Protein AF-0000000074165695 (afdb_homodimer)

Solvent-accessible surface area (backbone atoms only — not comparable to full-atom values): 23620 Å² total; per-residue (Å²): 73,39,40,33,31,31,10,26,10,28,59,42,59,61,41,78,34,29,9,28,16,34,40,40,34,49,88,89,30,38,37,31,38,31,26,0,41,32,15,58,33,42,35,34,64,42,93,61,28,60,81,57,42,49,37,37,41,37,32,40,81,54,57,40,28,43,46,24,47,63,53,43,52,52,25,27,37,76,72,68,42,57,58,37,33,44,32,20,32,84,60,41,57,56,52,54,52,47,50,36,60,71,46,48,89,55,59,81,61,39,51,71,45,71,44,68,51,67,72,42,77,47,80,54,70,87,36,51,32,36,32,42,75,40,53,40,94,57,82,31,35,20,41,35,38,66,44,96,74,34,27,42,26,38,38,45,71,15,41,56,41,58,67,59,26,61,69,39,45,71,20,43,33,36,38,33,43,39,31,36,40,69,87,55,89,67,78,53,40,16,29,27,44,52,36,11,44,31,26,42,86,39,49,38,51,34,37,29,36,25,39,35,28,60,73,29,68,93,37,59,68,59,34,49,50,34,17,43,73,38,40,26,82,48,47,73,43,79,54,44,54,72,43,72,46,81,75,75,39,40,33,32,30,11,27,11,29,59,40,57,63,41,77,32,29,9,28,17,33,41,40,35,49,89,90,30,37,37,30,36,32,25,0,42,31,14,58,32,44,35,35,63,42,92,60,29,60,81,57,42,50,36,38,41,37,32,41,81,53,58,40,28,43,45,25,48,63,54,44,52,51,26,27,35,77,70,68,42,57,59,37,34,44,33,20,33,84,60,41,60,58,51,55,52,48,50,36,61,70,45,50,88,55,58,81,60,40,52,72,46,73,44,68,51,67,73,42,78,47,80,53,69,84,35,50,33,37,32,41,75,40,53,42,93,55,82,32,35,20,42,35,38,66,43,97,73,33,27,40,27,37,39,46,70,15,42,57,39,59,67,58,26,60,70,41,45,70,20,41,33,36,39,34,44,39,32,35,41,72,89,53,90,66,77,53,40,16,28,27,43,50,37,10,44,32,26,40,87,39,48,37,50,35,36,30,38,25,39,35,29,58,73,31,67,95,36,57,69,59,33,49,49,34,17,40,73,38,40,25,79,48,47,73,43,78,55,44,54,69,43,71,46,82,74

Sequence (494 aa):
MQLTFLGTGSAMPTGQRMQTGLLVEDGDSRLLVDCGSGVLHTLARTDVGYEGVDTVLLSHHHLDHVSDLLALLKARWLAGEETLTVVGPAGTDALVTDLLGVHDYLQGRVDVTLREVDVGSVGVAGFDVTAIETEHSMPGLAYRFGGDDGDLVFSADTEAFDGMGAFADGASVLVHDCSFPDEVDVSNHPTPTQLGASLAGVDVDDLYLTHLYPHTNGEHDAMTASIHEAGFDGEVHIARDGLGVELMQLTFLGTGSAMPTGQRMQTGLLVEDGDSRLLVDCGSGVLHTLARTDVGYEGVDTVLLSHHHLDHVSDLLALLKARWLAGEETLTVVGPAGTDALVTDLLGVHDYLQGRVDVTLREVDVGSVGVAGFDVTAIETEHSMPGLAYRFGGDDGDLVFSADTEAFDGMGAFADGASVLVHDCSFPDEVDVSNHPTPTQLGASLAGVDVDDLYLTHLYPHTNGEHDAMTASIHEAGFDGEVHIARDGLGVEL

InterPro domains:
  IPR001279 Metallo-beta-lactamase [SM00849] (18-211)
  IPR036866 Ribonuclease Z/Hydroxyacylglutathione hydrolase-like [G3DSA:3.60.15.10] (1-247)
  IPR036866 Ribonuclease Z/Hydroxyacylglutathione hydrolase-like [SSF56281] (1-247)
  IPR044094 AtsA-like, MBL-fold [cd07719] (2-176)

Organism: Halobacterium salinarum (strain ATCC 700922 / JCM 11081 / NRC-1) (NCBI:txid64091)

Radius of gyration: 23.1 Å; Cα contacts (8 Å, |Δi|>4): 1320; chains: 2; bounding box: 47×67×49 Å

pLDDT: mean 97.77, std 2.34, range [79.94, 98.94]

Secondary structure (DSSP, 8-state):
-EEEEEE-B-SS--SS--SSEEEEEETTEEEEE---TTHHHHHHTSSSTTTT--EEE-SB--GGGTTTHHHHHHHHHHTT--EEEEEESTTHHHHHHHHHHHTGGGTTTSEEEEEE--SEEEEETTEEEEEEE--SSS-BEEEEE--SS--EEE--S----HHHHHHHTT-SEEEEE--S-TTS--SSS--HHHHHHHTTT---SEEEEESB-GGGTT-HHHHHHHHHHTT--SEEEE--TT-EEE-/-EEEEEE-B-SS--SS--SSEEEEEETTEEEEE---TTHHHHHHTSSSTTTT--EEE-SB--GGGTTTHHHHHHHHHHTT--EEEEEESTTHHHHHHHHHHHTGGGTTTSEEEEEE--SEEEEETTEEEEEEE--SSS-BEEEEE--SS--EEE--S----HHHHHHHTT-SEEEEE--S-TTS--SSS--HHHHHHHTTT---SEEEEESB-GGGTT-HHHHHHHHHHTT--SEEEE--TT-EEE-

Foldseek 3Di:
DKKAWAFFAAPADPVFGAFGWMWDDDVLFIEIEFDAPRSLVSQCVDPCHLLNHQEYEYFDDPRRRHVCVVVSLVVNLVVVHAGHEYEFAPCQVVSVVVVCVVVVVSPPSHHYHYYHDDAAWDDDRNWTWGWDWAAAPDTGIWIWTDDPVFIETERPFHAQALVSLVVCARGAEYEAEAAAAPPDDDPSTYHLLRNLLSNAVGDYAEYEYGNYYNRCVVVVVVSQVNSVVNHHDHHYHYDGRGDMDDD/DKKAWAFFAAPADQVFGAFGWMWDDDVLFIEIEFDAPRSLVSQCVDPCHLLNHQEYEYFDDPRRRHVCVVVSLVVNLVVVHAGHEYEFAPCQVVSVVVVCVVVVVSPPSHHYHYYHDDAAWDDDRNWTWGWDWAAAPDTGIWIWTDDPVFIETERPFHAQALVSLVVCARGAEYEAEAAAAPVDDDPSTYHLLRNLLSNAVGDYAEYEYGNYYNRCVVVVVVSQVNSVVNHHDHHYHYDGRGDMDDD

Structure (mmCIF, N/CA/C/O backbone):
data_AF-0000000074165695-model_v1
#
loop_
_entity.id
_entity.type
_entity.pdbx_description
1 polymer 'Homolog to ribonuclease Z'
#
loop_
_atom_site.group_PDB
_atom_site.id
_atom_site.type_symbol
_atom_site.label_atom_id
_atom_site.label_alt_id
_atom_site.label_comp_id
_atom_site.label_asym_id
_atom_site.label_entity_id
_atom_site.label_seq_id
_atom_site.pdbx_PDB_ins_code
_atom_site.Cartn_x
_atom_site.Cartn_y
_atom_site.Cartn_z
_atom_site.occupancy
_atom_site.B_iso_or_equiv
_atom_site.auth_seq_id
_atom_site.auth_comp_id
_atom_site.auth_asym_id
_atom_site.auth_atom_id
_atom_site.pdbx_PDB_model_num
ATOM 1 N N . MET A 1 1 ? 17.312 -22.406 0.02 1 96.81 1 MET A N 1
ATOM 2 C CA . MET A 1 1 ? 16.484 -21.281 -0.413 1 96.81 1 MET A CA 1
ATOM 3 C C . MET A 1 1 ? 15.375 -21.016 0.592 1 96.81 1 MET A C 1
ATOM 5 O O . MET A 1 1 ? 14.82 -21.938 1.181 1 96.81 1 MET A O 1
ATOM 9 N N . GLN A 1 2 ? 15.148 -19.703 0.901 1 97.56 2 GLN A N 1
ATOM 10 C CA . GLN A 1 2 ? 14.109 -19.281 1.835 1 97.56 2 GLN A CA 1
ATOM 11 C C . GLN A 1 2 ? 13.055 -18.422 1.142 1 97.56 2 GLN A C 1
ATOM 13 O O . GLN A 1 2 ? 13.398 -17.484 0.406 1 97.56 2 GLN A O 1
ATOM 18 N N . LEU A 1 3 ? 11.805 -18.828 1.35 1 98.69 3 LEU A N 1
ATOM 19 C CA . LEU A 1 3 ? 10.672 -18.062 0.839 1 98.69 3 LEU A CA 1
ATOM 20 C C . LEU A 1 3 ? 9.906 -17.391 1.979 1 98.69 3 LEU A C 1
ATOM 22 O O . LEU A 1 3 ? 9.586 -18.031 2.979 1 98.69 3 LEU A O 1
ATOM 26 N N . THR A 1 4 ? 9.695 -16.094 1.885 1 98.94 4 THR A N 1
ATOM 27 C CA . THR A 1 4 ? 8.805 -15.367 2.791 1 98.94 4 THR A CA 1
ATOM 28 C C . THR A 1 4 ? 7.633 -14.766 2.031 1 98.94 4 THR A C 1
ATOM 30 O O . THR A 1 4 ? 7.824 -14.016 1.07 1 98.94 4 THR A O 1
ATOM 33 N N . PHE A 1 5 ? 6.41 -15.141 2.463 1 98.94 5 PHE A N 1
ATOM 34 C CA . PHE A 1 5 ? 5.219 -14.508 1.901 1 98.94 5 PHE A CA 1
ATOM 35 C C . PHE A 1 5 ? 5.012 -13.117 2.49 1 98.94 5 PHE A C 1
ATOM 37 O O . PHE A 1 5 ? 4.699 -12.984 3.676 1 98.94 5 PHE A O 1
ATOM 44 N N . LEU A 1 6 ? 5.125 -12.117 1.663 1 98.88 6 LEU A N 1
ATOM 45 C CA . LEU A 1 6 ? 4.941 -10.75 2.131 1 98.88 6 LEU A CA 1
ATOM 46 C C . LEU A 1 6 ? 3.484 -10.32 2.01 1 98.88 6 LEU A C 1
ATOM 48 O O . LEU A 1 6 ? 2.975 -9.586 2.857 1 98.88 6 LEU A O 1
ATOM 52 N N . GLY A 1 7 ? 2.898 -10.719 0.991 1 98.88 7 GLY A N 1
ATOM 53 C CA . GLY A 1 7 ? 1.482 -10.5 0.736 1 98.88 7 GLY A CA 1
ATOM 54 C C . GLY A 1 7 ? 0.83 -11.641 -0.02 1 98.88 7 GLY A C 1
ATOM 55 O O . GLY A 1 7 ? 1.38 -12.133 -1.008 1 98.88 7 GLY A O 1
ATOM 56 N N . THR A 1 8 ? -0.358 -12.047 0.47 1 98.94 8 THR A N 1
ATOM 57 C CA . THR A 1 8 ? -1.003 -13.234 -0.076 1 98.94 8 THR A CA 1
ATOM 58 C C . THR A 1 8 ? -2.443 -12.93 -0.482 1 98.94 8 THR A C 1
ATOM 60 O O . THR A 1 8 ? -3.238 -13.844 -0.7 1 98.94 8 THR A O 1
ATOM 63 N N . GLY A 1 9 ? -2.719 -11.625 -0.463 1 98.69 9 GLY A N 1
ATOM 64 C CA . GLY A 1 9 ? -4.051 -11.188 -0.851 1 98.69 9 GLY A CA 1
ATOM 65 C C . GLY A 1 9 ? -4.145 -10.773 -2.307 1 98.69 9 GLY A C 1
ATOM 66 O O . GLY A 1 9 ? -3.275 -11.117 -3.111 1 98.69 9 GLY A O 1
ATOM 67 N N . SER A 1 10 ? -5.227 -10.172 -2.646 1 98.12 10 SER A N 1
ATOM 68 C CA . SER A 1 10 ? -5.586 -9.789 -4.008 1 98.12 10 SER A CA 1
ATOM 69 C C . SER A 1 10 ? -5.898 -8.297 -4.094 1 98.12 10 SER A C 1
ATOM 71 O O . SER A 1 10 ? -5.598 -7.543 -3.168 1 98.12 10 SER A O 1
ATOM 73 N N . ALA A 1 11 ? -6.441 -7.902 -5.281 1 98.12 11 ALA A N 1
ATOM 74 C CA . ALA A 1 11 ? -6.797 -6.504 -5.52 1 98.12 11 ALA A CA 1
ATOM 75 C C . ALA A 1 11 ? -7.898 -6.051 -4.57 1 98.12 11 ALA A C 1
ATOM 77 O O . ALA A 1 11 ? -8.039 -4.855 -4.293 1 98.12 11 ALA A O 1
ATOM 78 N N . MET A 1 12 ? -8.727 -6.984 -4.125 1 98 12 MET A N 1
ATOM 79 C CA . MET A 1 12 ? -9.703 -6.688 -3.084 1 98 12 MET A CA 1
ATOM 80 C C . MET A 1 12 ? -9.141 -6.992 -1.7 1 98 12 MET A C 1
ATOM 82 O O . MET A 1 12 ? -8.828 -8.141 -1.392 1 98 12 MET A O 1
ATOM 86 N N . PRO A 1 13 ? -9.023 -5.969 -0.881 1 97.75 13 PRO A N 1
ATOM 87 C CA . PRO A 1 13 ? -8.406 -6.203 0.427 1 97.75 13 PRO A CA 1
ATOM 88 C C . PRO A 1 13 ? -9.297 -7.027 1.357 1 97.75 13 PRO A C 1
ATOM 90 O O . PRO A 1 13 ? -10.523 -6.914 1.303 1 97.75 13 PRO A O 1
ATOM 93 N N . THR A 1 14 ? -8.711 -7.812 2.207 1 94.94 14 THR A N 1
ATOM 94 C CA . THR A 1 14 ? -9.414 -8.578 3.23 1 94.94 14 THR A CA 1
ATOM 95 C C . THR A 1 14 ? -9.242 -7.93 4.602 1 94.94 14 THR A C 1
ATOM 97 O O . THR A 1 14 ? -9.945 -8.281 5.555 1 94.94 14 THR A O 1
ATOM 100 N N . GLY A 1 15 ? -8.32 -6.996 4.707 1 93.12 15 GLY A N 1
ATOM 101 C CA . GLY A 1 15 ? -7.953 -6.43 5.996 1 93.12 15 GLY A CA 1
ATOM 102 C C . GLY A 1 15 ? -6.863 -7.219 6.703 1 93.12 15 GLY A C 1
ATOM 103 O O . GLY A 1 15 ? -6.246 -6.723 7.648 1 93.12 15 GLY A O 1
ATOM 104 N N . GLN A 1 16 ? -6.598 -8.383 6.23 1 95.88 16 GLN A N 1
ATOM 105 C CA . GLN A 1 16 ? -5.625 -9.25 6.895 1 95.88 16 GLN A CA 1
ATOM 106 C C . GLN A 1 16 ? -4.43 -9.531 5.988 1 95.88 16 GLN A C 1
ATOM 108 O O . GLN A 1 16 ? -3.346 -9.859 6.473 1 95.88 16 GLN A O 1
ATOM 113 N N . ARG A 1 17 ? -4.652 -9.492 4.719 1 98.38 17 ARG A N 1
ATOM 114 C CA . ARG A 1 17 ? -3.631 -9.805 3.723 1 98.38 17 ARG A CA 1
ATOM 115 C C . ARG A 1 17 ? -3.281 -8.57 2.893 1 98.38 17 ARG A C 1
ATOM 117 O O . ARG A 1 17 ? -4.168 -7.824 2.477 1 98.38 17 ARG A O 1
ATOM 124 N N . MET A 1 18 ? -1.982 -8.359 2.74 1 98.81 18 MET A N 1
ATOM 125 C CA . MET A 1 18 ? -1.562 -7.371 1.751 1 98.81 18 MET A CA 1
ATOM 126 C C . MET A 1 18 ? -1.635 -7.949 0.342 1 98.81 18 MET A C 1
ATOM 128 O O . MET A 1 18 ? -1.947 -9.125 0.165 1 98.81 18 MET A O 1
ATOM 132 N N . GLN A 1 19 ? -1.406 -7.113 -0.663 1 98.88 19 GLN A N 1
ATOM 133 C CA . GLN A 1 19 ? -1.406 -7.602 -2.037 1 98.88 19 GLN A CA 1
ATOM 134 C C . GLN A 1 19 ? -0.134 -8.391 -2.344 1 98.88 19 GLN A C 1
ATOM 136 O O . GLN A 1 19 ? 0.71 -8.578 -1.466 1 98.88 19 GLN A O 1
ATOM 141 N N . THR A 1 20 ? 0.019 -8.844 -3.516 1 98.88 20 THR A N 1
ATOM 142 C CA . THR A 1 20 ? 0.958 -9.922 -3.828 1 98.88 20 THR A CA 1
ATOM 143 C C . THR A 1 20 ? 2.398 -9.438 -3.682 1 98.88 20 THR A C 1
ATOM 145 O O . THR A 1 20 ? 2.754 -8.367 -4.184 1 98.88 20 THR A O 1
ATOM 148 N N . GLY A 1 21 ? 3.18 -10.156 -2.98 1 98.94 21 GLY A N 1
ATOM 149 C CA . GLY A 1 21 ? 4.617 -9.984 -2.861 1 98.94 21 GLY A CA 1
ATOM 150 C C . GLY A 1 21 ? 5.309 -11.164 -2.197 1 98.94 21 GLY A C 1
ATOM 151 O O . GLY A 1 21 ? 4.781 -11.734 -1.24 1 98.94 21 GLY A O 1
ATOM 152 N N . LEU A 1 22 ? 6.48 -11.555 -2.656 1 98.94 22 LEU A N 1
ATOM 153 C CA . LEU A 1 22 ? 7.305 -12.617 -2.098 1 98.94 22 LEU A CA 1
ATOM 154 C C . LEU A 1 22 ? 8.75 -12.172 -1.947 1 98.94 22 LEU A C 1
ATOM 156 O O . LEU A 1 22 ? 9.281 -11.469 -2.814 1 98.94 22 LEU A O 1
ATOM 160 N N . LEU A 1 23 ? 9.352 -12.547 -0.886 1 98.94 23 LEU A N 1
ATOM 161 C CA . LEU A 1 23 ? 10.797 -12.406 -0.715 1 98.94 23 LEU A CA 1
ATOM 162 C C . LEU A 1 23 ? 11.492 -13.758 -0.833 1 98.94 23 LEU A C 1
ATOM 164 O O . LEU A 1 23 ? 11.156 -14.695 -0.114 1 98.94 23 LEU A O 1
ATOM 168 N N . VAL A 1 24 ? 12.367 -13.898 -1.774 1 98.88 24 VAL A N 1
ATOM 169 C CA . VAL A 1 24 ? 13.141 -15.125 -1.974 1 98.88 24 VAL A CA 1
ATOM 170 C C . VAL A 1 24 ? 14.609 -14.875 -1.636 1 98.88 24 VAL A C 1
ATOM 172 O O . VAL A 1 24 ? 15.203 -13.914 -2.123 1 98.88 24 VAL A O 1
ATOM 175 N N . GLU A 1 25 ? 15.133 -15.648 -0.825 1 98.25 25 GLU A N 1
ATOM 176 C CA . GLU A 1 25 ? 16.531 -15.531 -0.397 1 98.25 25 GLU A CA 1
ATOM 177 C C . GLU A 1 25 ? 17.297 -16.828 -0.654 1 98.25 25 GLU A C 1
ATOM 179 O O . GLU A 1 25 ? 16.75 -17.922 -0.49 1 98.25 25 GLU A O 1
ATOM 184 N N . ASP A 1 26 ? 18.484 -16.781 -1.077 1 96.81 26 ASP A N 1
ATOM 185 C CA . ASP A 1 26 ? 19.438 -17.891 -1.224 1 96.81 26 ASP A CA 1
ATOM 186 C C . ASP A 1 26 ? 20.859 -17.406 -0.967 1 96.81 26 ASP A C 1
ATOM 188 O O . ASP A 1 26 ? 21.484 -16.797 -1.833 1 96.81 26 ASP A O 1
ATOM 192 N N . GLY A 1 27 ? 21.422 -17.734 0.219 1 93.56 27 GLY A N 1
ATOM 193 C CA . GLY A 1 27 ? 22.688 -17.141 0.617 1 93.56 27 GLY A CA 1
ATOM 194 C C . GLY A 1 27 ? 22.625 -15.641 0.743 1 93.56 27 GLY A C 1
ATOM 195 O O . GLY A 1 27 ? 21.766 -15.102 1.456 1 93.56 27 GLY A O 1
ATOM 196 N N . ASP A 1 28 ? 23.422 -15.039 -0.051 1 94.81 28 ASP A N 1
ATOM 197 C CA . ASP A 1 28 ? 23.469 -13.578 0.005 1 94.81 28 ASP A CA 1
ATOM 198 C C . ASP A 1 28 ? 22.531 -12.961 -1.033 1 94.81 28 ASP A C 1
ATOM 200 O O . ASP A 1 28 ? 22.344 -11.742 -1.059 1 94.81 28 ASP A O 1
ATOM 204 N N . SER A 1 29 ? 21.953 -13.82 -1.845 1 96.94 29 SER A N 1
ATOM 205 C CA . SER A 1 29 ? 21.062 -13.336 -2.887 1 96.94 29 SER A CA 1
ATOM 206 C C . SER A 1 29 ? 19.656 -13.094 -2.34 1 96.94 29 SER A C 1
ATOM 208 O O . SER A 1 29 ? 19.156 -13.891 -1.55 1 96.94 29 SER A O 1
ATOM 210 N N . ARG A 1 30 ? 19.094 -11.93 -2.646 1 98.5 30 ARG A N 1
ATOM 211 C CA . ARG A 1 30 ? 17.734 -11.547 -2.266 1 98.5 30 ARG A CA 1
ATOM 212 C C . ARG A 1 30 ? 16.953 -11.039 -3.469 1 98.5 30 ARG A C 1
ATOM 214 O O . ARG A 1 30 ? 17.484 -10.305 -4.301 1 98.5 30 ARG A O 1
ATOM 221 N N . LEU A 1 31 ? 15.75 -11.453 -3.547 1 98.88 31 LEU A N 1
ATOM 222 C CA . LEU A 1 31 ? 14.891 -11.078 -4.668 1 98.88 31 LEU A CA 1
ATOM 223 C C . LEU A 1 31 ? 13.461 -10.852 -4.207 1 98.88 31 LEU A C 1
ATOM 225 O O . LEU A 1 31 ? 12.883 -11.695 -3.525 1 98.88 31 LEU A O 1
ATOM 229 N N . LEU A 1 32 ? 12.984 -9.641 -4.48 1 98.94 32 LEU A N 1
ATOM 230 C CA . LEU A 1 32 ? 11.562 -9.375 -4.285 1 98.94 32 LEU A CA 1
ATOM 231 C C . LEU A 1 32 ? 10.773 -9.742 -5.535 1 98.94 32 LEU A C 1
ATOM 233 O O . LEU A 1 32 ? 11.094 -9.289 -6.637 1 98.94 32 LEU A O 1
ATOM 237 N N . VAL A 1 33 ? 9.773 -10.602 -5.395 1 98.94 33 VAL A N 1
ATOM 238 C CA . VAL A 1 33 ? 8.906 -10.977 -6.504 1 98.94 33 VAL A CA 1
ATOM 239 C C . VAL A 1 33 ? 7.547 -10.297 -6.348 1 98.94 33 VAL A C 1
ATOM 241 O O . VAL A 1 33 ? 6.82 -10.555 -5.387 1 98.94 33 VAL A O 1
ATOM 244 N N . ASP A 1 34 ? 7.176 -9.422 -7.32 1 98.94 34 ASP A N 1
ATOM 245 C CA . ASP A 1 34 ? 6.004 -8.547 -7.301 1 98.94 34 ASP A CA 1
ATOM 246 C C . ASP A 1 34 ? 6.023 -7.633 -6.078 1 98.94 34 ASP A C 1
ATOM 248 O O . ASP A 1 34 ? 6.805 -7.844 -5.152 1 98.94 34 ASP A O 1
ATOM 252 N N . CYS A 1 35 ? 5.238 -6.625 -6.148 1 98.94 35 CYS A N 1
ATOM 253 C CA . CYS A 1 35 ? 5.273 -5.566 -5.145 1 98.94 35 CYS A CA 1
ATOM 254 C C . CYS A 1 35 ? 3.951 -4.809 -5.102 1 98.94 35 CYS A C 1
ATOM 256 O O . CYS A 1 35 ? 3.893 -3.633 -5.457 1 98.94 35 CYS A O 1
ATOM 258 N N . GLY A 1 36 ? 2.924 -5.473 -4.598 1 98.88 36 GLY A N 1
ATOM 259 C CA . GLY A 1 36 ? 1.6 -4.879 -4.52 1 98.88 36 GLY A CA 1
ATOM 260 C C . GLY A 1 36 ? 1.412 -3.996 -3.299 1 98.88 36 GLY A C 1
ATOM 261 O O . GLY A 1 36 ? 2.322 -3.859 -2.48 1 98.88 36 GLY A O 1
ATOM 262 N N . SER A 1 37 ? 0.264 -3.406 -3.172 1 98.88 37 SER A N 1
ATOM 263 C CA . SER A 1 37 ? -0.043 -2.502 -2.066 1 98.88 37 SER A CA 1
ATOM 264 C C . SER A 1 37 ? 0.177 -3.182 -0.72 1 98.88 37 SER A C 1
ATOM 266 O O . SER A 1 37 ? -0.337 -4.277 -0.48 1 98.88 37 SER A O 1
ATOM 268 N N . GLY A 1 38 ? 0.941 -2.547 0.146 1 98.69 38 GLY A N 1
ATOM 269 C CA . GLY A 1 38 ? 1.187 -3.041 1.491 1 98.69 38 GLY A CA 1
ATOM 270 C C . GLY A 1 38 ? 2.455 -3.863 1.604 1 98.69 38 GLY A C 1
ATOM 271 O O . GLY A 1 38 ? 2.951 -4.102 2.707 1 98.69 38 GLY A O 1
ATOM 272 N N . VAL A 1 39 ? 3.031 -4.332 0.505 1 98.88 39 VAL A N 1
ATOM 273 C CA . VAL A 1 39 ? 4.184 -5.227 0.495 1 98.88 39 VAL A CA 1
ATOM 274 C C . VAL A 1 39 ? 5.402 -4.508 1.074 1 98.88 39 VAL A C 1
ATOM 276 O O . VAL A 1 39 ? 6.211 -5.113 1.778 1 98.88 39 VAL A O 1
ATOM 279 N N . LEU A 1 40 ? 5.566 -3.195 0.754 1 98.81 40 LEU A N 1
ATOM 280 C CA . LEU A 1 40 ? 6.66 -2.408 1.311 1 98.81 40 LEU A CA 1
ATOM 281 C C . LEU A 1 40 ? 6.711 -2.543 2.828 1 98.81 40 LEU A C 1
ATOM 283 O O . LEU A 1 40 ? 7.785 -2.705 3.406 1 98.81 40 LEU A O 1
ATOM 287 N N . HIS A 1 41 ? 5.586 -2.543 3.48 1 98.69 41 HIS A N 1
ATOM 288 C CA . HIS A 1 41 ? 5.512 -2.541 4.938 1 98.69 41 HIS A CA 1
ATOM 289 C C . HIS A 1 41 ? 5.789 -3.928 5.504 1 98.69 41 HIS A C 1
ATOM 291 O O . HIS A 1 41 ? 6.438 -4.059 6.547 1 98.69 41 HIS A O 1
ATOM 297 N N . THR A 1 42 ? 5.266 -4.984 4.812 1 98.69 42 THR A N 1
ATOM 298 C CA . THR A 1 42 ? 5.566 -6.336 5.27 1 98.69 42 THR A CA 1
ATOM 299 C C . THR A 1 42 ? 7.039 -6.668 5.047 1 98.69 42 THR A C 1
ATOM 301 O O . THR A 1 42 ? 7.648 -7.383 5.848 1 98.69 42 THR A O 1
ATOM 304 N N . LEU A 1 43 ? 7.594 -6.152 3.961 1 98.81 43 LEU A N 1
ATOM 305 C CA . LEU A 1 43 ? 9.023 -6.305 3.707 1 98.81 43 LEU A CA 1
ATOM 306 C C . LEU A 1 43 ? 9.844 -5.672 4.824 1 98.81 43 LEU A C 1
ATOM 308 O O . LEU A 1 43 ? 10.828 -6.258 5.285 1 98.81 43 LEU A O 1
ATOM 312 N N . ALA A 1 44 ? 9.438 -4.547 5.332 1 98.56 44 ALA A N 1
ATOM 313 C CA . ALA A 1 44 ? 10.141 -3.822 6.391 1 98.56 44 ALA A CA 1
ATOM 314 C C . ALA A 1 44 ? 10.133 -4.617 7.695 1 98.56 44 ALA A C 1
ATOM 316 O O . ALA A 1 44 ? 10.945 -4.367 8.586 1 98.56 44 ALA A O 1
ATOM 317 N N . ARG A 1 45 ? 9.203 -5.562 7.84 1 98.06 45 ARG A N 1
ATOM 318 C CA . ARG A 1 45 ? 9.094 -6.367 9.055 1 98.06 45 ARG A CA 1
ATOM 319 C C . ARG A 1 45 ? 10.062 -7.543 9.016 1 98.06 45 ARG A C 1
ATOM 321 O O . ARG A 1 45 ? 10.266 -8.219 10.031 1 98.06 45 ARG A O 1
ATOM 328 N N . THR A 1 46 ? 10.609 -7.816 7.867 1 98.25 46 THR A N 1
ATOM 329 C CA . THR A 1 46 ? 11.562 -8.914 7.754 1 98.25 46 THR A CA 1
ATOM 330 C C . THR A 1 46 ? 12.953 -8.477 8.211 1 98.25 46 THR A C 1
ATOM 332 O O . THR A 1 46 ? 13.219 -7.281 8.344 1 98.25 46 THR A O 1
ATOM 335 N N . ASP A 1 47 ? 13.867 -9.453 8.367 1 96.38 47 ASP A N 1
ATOM 336 C CA . ASP A 1 47 ? 15.25 -9.148 8.719 1 96.38 47 ASP A CA 1
ATOM 337 C C . ASP A 1 47 ? 15.969 -8.453 7.566 1 96.38 47 ASP A C 1
ATOM 339 O O . ASP A 1 47 ? 16.859 -7.633 7.785 1 96.38 47 ASP A O 1
ATOM 343 N N . VAL A 1 48 ? 15.57 -8.766 6.352 1 97.31 48 VAL A N 1
ATOM 344 C CA . VAL A 1 48 ? 16.203 -8.211 5.152 1 97.31 48 VAL A CA 1
ATOM 345 C C . VAL A 1 48 ? 15.828 -6.738 5.016 1 97.31 48 VAL A C 1
ATOM 347 O O . VAL A 1 48 ? 16.688 -5.906 4.727 1 97.31 48 VAL A O 1
ATOM 350 N N . GLY A 1 49 ? 14.531 -6.402 5.219 1 97.5 49 GLY A N 1
ATOM 351 C CA . GLY A 1 49 ? 14.023 -5.051 5.035 1 97.5 49 GLY A CA 1
ATOM 352 C C . GLY A 1 49 ? 14.055 -4.594 3.59 1 97.5 49 GLY A C 1
ATOM 353 O O . GLY A 1 49 ? 14.422 -5.359 2.697 1 97.5 49 GLY A O 1
ATOM 354 N N . TYR A 1 50 ? 13.617 -3.354 3.383 1 97.5 50 TYR A N 1
ATOM 355 C CA . TYR A 1 50 ? 13.562 -2.801 2.033 1 97.5 50 TYR A CA 1
ATOM 356 C C . TYR A 1 50 ? 14.938 -2.328 1.584 1 97.5 50 TYR A C 1
ATOM 358 O O . TYR A 1 50 ? 15.18 -2.146 0.388 1 97.5 50 TYR A O 1
ATOM 366 N N . GLU A 1 51 ? 15.828 -2.066 2.52 1 97.38 51 GLU A N 1
ATOM 367 C CA . GLU A 1 51 ? 17.188 -1.686 2.184 1 97.38 51 GLU A CA 1
ATOM 368 C C . GLU A 1 51 ? 17.984 -2.879 1.648 1 97.38 51 GLU A C 1
ATOM 370 O O . GLU A 1 51 ? 18.938 -2.707 0.895 1 97.38 51 GLU A O 1
ATOM 375 N N . GLY A 1 52 ? 17.531 -4.055 2.047 1 97.31 52 GLY A N 1
ATOM 376 C CA . GLY A 1 52 ? 18.297 -5.258 1.747 1 97.31 52 GLY A CA 1
ATOM 377 C C . GLY A 1 52 ? 17.906 -5.895 0.426 1 97.31 52 GLY A C 1
ATOM 378 O O . GLY A 1 52 ? 18.469 -6.922 0.039 1 97.31 52 GLY A O 1
ATOM 379 N N . VAL A 1 53 ? 16.969 -5.32 -0.311 1 97 53 VAL A N 1
ATOM 380 C CA . VAL A 1 53 ? 16.516 -5.828 -1.604 1 97 53 VAL A CA 1
ATOM 381 C C . VAL A 1 53 ? 16.734 -4.762 -2.678 1 97 53 VAL A C 1
ATOM 383 O O . VAL A 1 53 ? 16.188 -3.656 -2.576 1 97 53 VAL A O 1
ATOM 386 N N . ASP A 1 54 ? 17.516 -5.082 -3.699 1 97.88 54 ASP A N 1
ATOM 387 C CA . ASP A 1 54 ? 17.781 -4.078 -4.723 1 97.88 54 ASP A CA 1
ATOM 388 C C . ASP A 1 54 ? 17.297 -4.543 -6.094 1 97.88 54 ASP A C 1
ATOM 390 O O . ASP A 1 54 ? 17.609 -3.932 -7.113 1 97.88 54 ASP A O 1
ATOM 394 N N . THR A 1 55 ? 16.609 -5.746 -6.125 1 98.88 55 THR A N 1
ATOM 395 C CA . THR A 1 55 ? 16.047 -6.258 -7.371 1 98.88 55 THR A CA 1
ATOM 396 C C . THR A 1 55 ? 14.609 -6.719 -7.156 1 98.88 55 THR A C 1
ATOM 398 O O . THR A 1 55 ? 14.32 -7.449 -6.207 1 98.88 55 THR A O 1
ATOM 401 N N . VAL A 1 56 ? 13.742 -6.25 -7.98 1 98.94 56 VAL A N 1
ATOM 402 C CA . VAL A 1 56 ? 12.352 -6.676 -8.023 1 98.94 56 VAL A CA 1
ATOM 403 C C . VAL A 1 56 ? 12.078 -7.41 -9.336 1 98.94 56 VAL A C 1
ATOM 405 O O . VAL A 1 56 ? 12.453 -6.938 -10.414 1 98.94 56 VAL A O 1
ATOM 408 N N . LEU A 1 57 ? 11.5 -8.57 -9.242 1 98.94 57 LEU A N 1
ATOM 409 C CA . LEU A 1 57 ? 11.055 -9.344 -10.398 1 98.94 57 LEU A CA 1
ATOM 410 C C . LEU A 1 57 ? 9.531 -9.344 -10.492 1 98.94 57 LEU A C 1
ATOM 412 O O . LEU A 1 57 ? 8.852 -9.906 -9.633 1 98.94 57 LEU A O 1
ATOM 416 N N . LEU A 1 58 ? 9.008 -8.742 -11.586 1 98.94 58 LEU A N 1
ATOM 417 C CA . LEU A 1 58 ? 7.566 -8.617 -11.758 1 98.94 58 LEU A CA 1
ATOM 418 C C . LEU A 1 58 ? 7.016 -9.766 -12.594 1 98.94 58 LEU A C 1
ATOM 420 O O . LEU A 1 58 ? 7.602 -10.125 -13.617 1 98.94 58 LEU A O 1
ATOM 424 N N . SER A 1 59 ? 5.914 -10.312 -12.125 1 98.94 59 SER A N 1
ATOM 425 C CA . SER A 1 59 ? 5.242 -11.352 -12.906 1 98.94 59 SER A CA 1
ATOM 426 C C . SER A 1 59 ? 4.422 -10.75 -14.039 1 98.94 59 SER A C 1
ATOM 428 O O . SER A 1 59 ? 4.418 -11.266 -15.156 1 98.94 59 SER A O 1
ATOM 430 N N . HIS A 1 60 ? 3.668 -9.766 -13.75 1 98.81 60 HIS A N 1
ATOM 431 C CA . HIS A 1 60 ? 2.883 -9 -14.711 1 98.81 60 HIS A CA 1
ATOM 432 C C . HIS A 1 60 ? 2.512 -7.629 -14.148 1 98.81 60 HIS A C 1
ATOM 434 O O . HIS A 1 60 ? 2.926 -7.27 -13.047 1 98.81 60 HIS A O 1
ATOM 440 N N . HIS A 1 61 ? 1.733 -6.836 -14.961 1 98.81 61 HIS A N 1
ATOM 441 C CA . HIS A 1 61 ? 1.695 -5.41 -14.648 1 98.81 61 HIS A CA 1
ATOM 442 C C . HIS A 1 61 ? 0.332 -5.004 -14.102 1 98.81 61 HIS A C 1
ATOM 444 O O . HIS A 1 61 ? -0.026 -3.822 -14.141 1 98.81 61 HIS A O 1
ATOM 450 N N . HIS A 1 62 ? -0.477 -5.988 -13.609 1 98.81 62 HIS A N 1
ATOM 451 C CA . HIS A 1 62 ? -1.649 -5.57 -12.852 1 98.81 62 HIS A CA 1
ATOM 452 C C . HIS A 1 62 ? -1.248 -4.762 -11.625 1 98.81 62 HIS A C 1
ATOM 454 O O . HIS A 1 62 ? -0.24 -5.059 -10.977 1 98.81 62 HIS A O 1
ATOM 460 N N . LEU A 1 63 ? -2.08 -3.881 -11.297 1 98.75 63 LEU A N 1
ATOM 461 C CA . LEU A 1 63 ? -1.793 -2.904 -10.258 1 98.75 63 LEU A CA 1
ATOM 462 C C . LEU A 1 63 ? -1.509 -3.596 -8.93 1 98.75 63 LEU A C 1
ATOM 464 O O . LEU A 1 63 ? -0.601 -3.193 -8.195 1 98.75 63 LEU A O 1
ATOM 468 N N . ASP A 1 64 ? -2.25 -4.645 -8.555 1 98.75 64 ASP A N 1
ATOM 469 C CA . ASP A 1 64 ? -2.104 -5.297 -7.258 1 98.75 64 ASP A CA 1
ATOM 470 C C . ASP A 1 64 ? -0.819 -6.121 -7.199 1 98.75 64 ASP A C 1
ATOM 472 O O . ASP A 1 64 ? -0.534 -6.766 -6.188 1 98.75 64 ASP A O 1
ATOM 476 N N . HIS A 1 65 ? 0.03 -6.094 -8.211 1 98.94 65 HIS A N 1
ATOM 477 C CA . HIS A 1 65 ? 1.345 -6.727 -8.211 1 98.94 65 HIS A CA 1
ATOM 478 C C . HIS A 1 65 ? 2.457 -5.684 -8.289 1 98.94 65 HIS A C 1
ATOM 480 O O . HIS A 1 65 ? 3.637 -6.02 -8.156 1 98.94 65 HIS A O 1
ATOM 486 N N . VAL A 1 66 ? 2.096 -4.344 -8.492 1 98.94 66 VAL A N 1
ATOM 487 C CA . VAL A 1 66 ? 3.164 -3.393 -8.781 1 98.94 66 VAL A CA 1
ATOM 488 C C . VAL A 1 66 ? 2.922 -2.094 -8.008 1 98.94 66 VAL A C 1
ATOM 490 O O . VAL A 1 66 ? 3.74 -1.173 -8.062 1 98.94 66 VAL A O 1
ATOM 493 N N . SER A 1 67 ? 1.906 -1.945 -7.25 1 98.81 67 SER A N 1
ATOM 494 C CA . SER A 1 67 ? 1.423 -0.69 -6.684 1 98.81 67 SER A CA 1
ATOM 495 C C . SER A 1 67 ? 2.482 -0.038 -5.801 1 98.81 67 SER A C 1
ATOM 497 O O . SER A 1 67 ? 2.578 1.189 -5.742 1 98.81 67 SER A O 1
ATOM 499 N N . ASP A 1 68 ? 3.287 -0.833 -5.086 1 98.88 68 ASP A N 1
ATOM 500 C CA . ASP A 1 68 ? 4.223 -0.282 -4.113 1 98.88 68 ASP A CA 1
ATOM 501 C C . ASP A 1 68 ? 5.613 -0.111 -4.719 1 98.88 68 ASP A C 1
ATOM 503 O O . ASP A 1 68 ? 6.57 0.212 -4.012 1 98.88 68 ASP A O 1
ATOM 507 N N . LEU A 1 69 ? 5.758 -0.291 -6.043 1 98.88 69 LEU A N 1
ATOM 508 C CA . LEU A 1 69 ? 7.07 -0.249 -6.672 1 98.88 69 LEU A CA 1
ATOM 509 C C . LEU A 1 69 ? 7.746 1.097 -6.43 1 98.88 69 LEU A C 1
ATOM 511 O O . LEU A 1 69 ? 8.891 1.149 -5.961 1 98.88 69 LEU A O 1
ATOM 515 N N . LEU A 1 70 ? 7.023 2.209 -6.707 1 98.88 70 LEU A N 1
ATOM 516 C CA . LEU A 1 70 ? 7.645 3.518 -6.531 1 98.88 70 LEU A CA 1
ATOM 517 C C . LEU A 1 70 ? 7.738 3.877 -5.051 1 98.88 70 LEU A C 1
ATOM 519 O O . LEU A 1 70 ? 8.648 4.605 -4.641 1 98.88 70 LEU A O 1
ATOM 523 N N . ALA A 1 71 ? 6.77 3.41 -4.23 1 98.81 71 ALA A N 1
ATOM 524 C CA . ALA A 1 71 ? 6.918 3.596 -2.789 1 98.81 71 ALA A CA 1
ATOM 525 C C . ALA A 1 71 ? 8.211 2.957 -2.283 1 98.81 71 ALA A C 1
ATOM 527 O O . ALA A 1 71 ? 8.898 3.523 -1.432 1 98.81 71 ALA A O 1
ATOM 528 N N . LEU A 1 72 ? 8.508 1.748 -2.822 1 98.88 72 LEU A N 1
ATOM 529 C CA . LEU A 1 72 ? 9.766 1.081 -2.506 1 98.88 72 LEU A CA 1
ATOM 530 C C . LEU A 1 72 ? 10.961 1.922 -2.955 1 98.88 72 LEU A C 1
ATOM 532 O O . LEU A 1 72 ? 11.906 2.121 -2.191 1 98.88 72 LEU A O 1
ATOM 536 N N . LEU A 1 73 ? 10.938 2.414 -4.191 1 98.88 73 LEU A N 1
ATOM 537 C CA . LEU A 1 73 ? 12.008 3.25 -4.727 1 98.88 73 LEU A CA 1
ATOM 538 C C . LEU A 1 73 ? 12.258 4.461 -3.832 1 98.88 73 LEU A C 1
ATOM 540 O O . LEU A 1 73 ? 13.398 4.754 -3.48 1 98.88 73 LEU A O 1
ATOM 544 N N . LYS A 1 74 ? 11.156 5.156 -3.432 1 98.81 74 LYS A N 1
ATOM 545 C CA . LYS A 1 74 ? 11.266 6.348 -2.592 1 98.81 74 LYS A CA 1
ATOM 546 C C . LYS A 1 74 ? 11.852 6.004 -1.226 1 98.81 74 LYS A C 1
ATOM 548 O O . LYS A 1 74 ? 12.711 6.727 -0.712 1 98.81 74 LYS A O 1
ATOM 553 N N . ALA A 1 75 ? 11.375 4.902 -0.65 1 98.62 75 ALA A N 1
ATOM 554 C CA . ALA A 1 75 ? 11.898 4.473 0.643 1 98.62 75 ALA A CA 1
ATOM 555 C C . ALA A 1 75 ? 13.398 4.203 0.564 1 98.62 75 ALA A C 1
ATOM 557 O O . ALA A 1 75 ? 14.148 4.602 1.454 1 98.62 75 ALA A O 1
ATOM 558 N N . ARG A 1 76 ? 13.844 3.521 -0.459 1 98.5 76 ARG A N 1
ATOM 559 C CA . ARG A 1 76 ? 15.266 3.23 -0.648 1 98.5 76 ARG A CA 1
ATOM 560 C C . ARG A 1 76 ? 16.078 4.516 -0.792 1 98.5 76 ARG A C 1
ATOM 562 O O . ARG A 1 76 ? 17.125 4.668 -0.165 1 98.5 76 ARG A O 1
ATOM 569 N N . TRP A 1 77 ? 15.539 5.453 -1.629 1 98.5 77 TRP A N 1
ATOM 570 C CA . TRP A 1 77 ? 16.172 6.762 -1.779 1 98.5 77 TRP A CA 1
ATOM 571 C C . TRP A 1 77 ? 16.375 7.426 -0.423 1 98.5 77 TRP A C 1
ATOM 573 O O . TRP A 1 77 ? 17.484 7.852 -0.096 1 98.5 77 TRP A O 1
ATOM 583 N N . LEU A 1 78 ? 15.383 7.457 0.373 1 97.31 78 LEU A N 1
ATOM 584 C CA . LEU A 1 78 ? 15.414 8.148 1.655 1 97.31 78 LEU A CA 1
ATOM 585 C C . LEU A 1 78 ? 16.328 7.434 2.639 1 97.31 78 LEU A C 1
ATOM 587 O O . LEU A 1 78 ? 16.875 8.055 3.555 1 97.31 78 LEU A O 1
ATOM 591 N N . ALA A 1 79 ? 16.5 6.152 2.426 1 97.31 79 ALA A N 1
ATOM 592 C CA . ALA A 1 79 ? 17.375 5.367 3.289 1 97.31 79 ALA A CA 1
ATOM 593 C C . ALA A 1 79 ? 18.828 5.457 2.826 1 97.31 79 ALA A C 1
ATOM 595 O O . ALA A 1 79 ? 19.719 4.875 3.443 1 97.31 79 ALA A O 1
ATOM 596 N N . GLY A 1 80 ? 19.078 6.105 1.73 1 97.69 80 GLY A N 1
ATOM 597 C CA . GLY A 1 80 ? 20.438 6.328 1.247 1 97.69 80 GLY A CA 1
ATOM 598 C C . GLY A 1 80 ? 20.906 5.273 0.259 1 97.69 80 GLY A C 1
ATOM 599 O O . GLY A 1 80 ? 22.078 5.223 -0.098 1 97.69 80 GLY A O 1
ATOM 600 N N . GLU A 1 81 ? 19.984 4.371 -0.139 1 98 81 GLU A N 1
ATOM 601 C CA . GLU A 1 81 ? 20.328 3.381 -1.157 1 98 81 GLU A CA 1
ATOM 602 C C . GLU A 1 81 ? 20.406 4.016 -2.543 1 98 81 GLU A C 1
ATOM 604 O O . GLU A 1 81 ? 19.688 4.973 -2.828 1 98 81 GLU A O 1
ATOM 609 N N . GLU A 1 82 ? 21.156 3.436 -3.475 1 97.88 82 GLU A N 1
ATOM 610 C CA . GLU A 1 82 ? 21.5 4.172 -4.684 1 97.88 82 GLU A CA 1
ATOM 611 C C . GLU A 1 82 ? 20.953 3.482 -5.93 1 97.88 82 GLU A C 1
ATOM 613 O O . GLU A 1 82 ? 20.906 4.078 -7.008 1 97.88 82 GLU A O 1
ATOM 618 N N . THR A 1 83 ? 20.531 2.238 -5.734 1 98.25 83 THR A N 1
ATOM 619 C CA . THR A 1 83 ? 20.172 1.499 -6.938 1 98.25 83 THR A CA 1
ATOM 620 C C . THR A 1 83 ? 18.891 0.703 -6.723 1 98.25 83 THR A C 1
ATOM 622 O O . THR A 1 83 ? 18.547 0.382 -5.586 1 98.25 83 THR A O 1
ATOM 625 N N . LEU A 1 84 ? 18.188 0.436 -7.75 1 98.75 84 LEU A N 1
ATOM 626 C CA . LEU A 1 84 ? 17.062 -0.499 -7.832 1 98.75 84 LEU A CA 1
ATOM 627 C C . LEU A 1 84 ? 16.969 -1.109 -9.227 1 98.75 84 LEU A C 1
ATOM 629 O O . LEU A 1 84 ? 16.984 -0.389 -10.227 1 98.75 84 LEU A O 1
ATOM 633 N N . THR A 1 85 ? 16.969 -2.402 -9.32 1 98.94 85 THR A N 1
ATOM 634 C CA . THR A 1 85 ? 16.734 -3.102 -10.5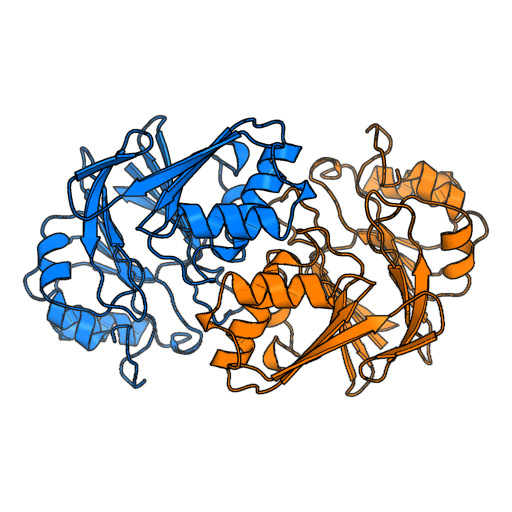86 1 98.94 85 THR A CA 1
ATOM 635 C C . THR A 1 85 ? 15.32 -3.664 -10.641 1 98.94 85 THR A C 1
ATOM 637 O O . THR A 1 85 ? 14.867 -4.32 -9.703 1 98.94 85 THR A O 1
ATOM 640 N N . VAL A 1 86 ? 14.625 -3.34 -11.688 1 98.94 86 VAL A N 1
ATOM 641 C CA . VAL A 1 86 ? 13.297 -3.893 -11.922 1 98.94 86 VAL A CA 1
ATOM 642 C C . VAL A 1 86 ? 13.32 -4.777 -13.164 1 98.94 86 VAL A C 1
ATOM 644 O O . VAL A 1 86 ? 13.672 -4.32 -14.258 1 98.94 86 VAL A O 1
ATOM 647 N N . VAL A 1 87 ? 13.008 -6.004 -12.953 1 98.94 87 VAL A N 1
ATOM 648 C CA . VAL A 1 87 ? 12.945 -7.008 -14.008 1 98.94 87 VAL A CA 1
ATOM 649 C C . VAL A 1 87 ? 11.5 -7.469 -14.195 1 98.94 87 VAL A C 1
ATOM 651 O O . VAL A 1 87 ? 10.773 -7.664 -13.219 1 98.94 87 VAL A O 1
ATOM 654 N N . GLY A 1 88 ? 11.062 -7.652 -15.414 1 98.81 88 GLY A N 1
ATOM 655 C CA . GLY A 1 88 ? 9.703 -8.117 -15.641 1 98.81 88 GLY A CA 1
ATOM 656 C C . GLY A 1 88 ? 9.406 -8.375 -17.109 1 98.81 88 GLY A C 1
ATOM 657 O O . GLY A 1 88 ? 10.305 -8.336 -17.953 1 98.81 88 GLY A O 1
ATOM 658 N N . PRO A 1 89 ? 8.188 -8.734 -17.422 1 98.75 89 PRO A N 1
ATOM 659 C CA . PRO A 1 89 ? 7.801 -9.008 -18.812 1 98.75 89 PRO A CA 1
ATOM 660 C C . PRO A 1 89 ? 7.832 -7.762 -19.688 1 98.75 89 PRO A C 1
ATOM 662 O O . PRO A 1 89 ? 8.109 -6.664 -19.203 1 98.75 89 PRO A O 1
ATOM 665 N N . ALA A 1 90 ? 7.633 -8.023 -20.984 1 98.5 90 ALA A N 1
ATOM 666 C CA . ALA A 1 90 ? 7.539 -6.906 -21.922 1 98.5 90 ALA A CA 1
ATOM 667 C C . ALA A 1 90 ? 6.59 -5.832 -21.406 1 98.5 90 ALA A C 1
ATOM 669 O O . ALA A 1 90 ? 5.508 -6.141 -20.906 1 98.5 90 ALA A O 1
ATOM 670 N N . GLY A 1 91 ? 6.996 -4.578 -21.453 1 98.62 91 GLY A N 1
ATOM 671 C CA . GLY A 1 91 ? 6.191 -3.475 -20.953 1 98.62 91 GLY A CA 1
ATOM 672 C C . GLY A 1 91 ? 6.672 -2.941 -19.625 1 98.62 91 GLY A C 1
ATOM 673 O O . GLY A 1 91 ? 6.211 -1.894 -19.172 1 98.62 91 GLY A O 1
ATOM 674 N N . THR A 1 92 ? 7.59 -3.65 -19.031 1 98.88 92 THR A N 1
ATOM 675 C CA . THR A 1 92 ? 8.094 -3.248 -17.719 1 98.88 92 THR A CA 1
ATOM 676 C C . THR A 1 92 ? 8.812 -1.902 -17.797 1 98.88 92 THR A C 1
ATOM 678 O O . THR A 1 92 ? 8.633 -1.042 -16.938 1 98.88 92 THR A O 1
ATOM 681 N N . ASP A 1 93 ? 9.586 -1.718 -18.844 1 98.75 93 ASP A N 1
ATOM 682 C CA . ASP A 1 93 ? 10.289 -0.451 -19.031 1 98.75 93 ASP A CA 1
ATOM 683 C C . ASP A 1 93 ? 9.305 0.715 -19.094 1 98.75 93 ASP A C 1
ATOM 685 O O . ASP A 1 93 ? 9.461 1.704 -18.375 1 98.75 93 ASP A O 1
ATOM 689 N N . ALA A 1 94 ? 8.297 0.54 -19.906 1 98.75 94 ALA A N 1
ATOM 690 C CA . ALA A 1 94 ? 7.289 1.587 -20.078 1 98.75 94 ALA A CA 1
ATOM 691 C C . ALA A 1 94 ? 6.547 1.85 -18.766 1 98.75 94 ALA A C 1
ATOM 693 O O . ALA A 1 94 ? 6.301 3.004 -18.406 1 98.75 94 ALA A O 1
ATOM 694 N N . LEU A 1 95 ? 6.191 0.785 -18.078 1 98.88 95 LEU A N 1
ATOM 695 C CA . LEU A 1 95 ? 5.484 0.923 -16.797 1 98.88 95 LEU A CA 1
ATOM 696 C C . LEU A 1 95 ? 6.262 1.823 -15.844 1 98.88 95 LEU A C 1
ATOM 698 O O . LEU A 1 95 ? 5.719 2.812 -15.344 1 98.88 95 LEU A O 1
ATOM 702 N N . VAL A 1 96 ? 7.531 1.528 -15.625 1 98.88 96 VAL A N 1
ATOM 703 C CA . VAL A 1 96 ? 8.336 2.221 -14.625 1 98.88 96 VAL A CA 1
ATOM 704 C C . VAL A 1 96 ? 8.633 3.643 -15.086 1 98.88 96 VAL A C 1
ATOM 706 O O . VAL A 1 96 ? 8.523 4.594 -14.312 1 98.88 96 VAL A O 1
ATOM 709 N N . THR A 1 97 ? 8.922 3.773 -16.359 1 98.75 97 THR A N 1
ATOM 710 C CA . THR A 1 97 ? 9.219 5.09 -16.922 1 98.75 97 THR A CA 1
ATOM 711 C C . THR A 1 97 ? 8 6.004 -16.812 1 98.75 97 THR A C 1
ATOM 713 O O . THR A 1 97 ? 8.125 7.168 -16.438 1 98.75 97 THR A O 1
ATOM 716 N N . ASP A 1 98 ? 6.871 5.469 -17.203 1 98.81 98 ASP A N 1
ATOM 717 C CA . ASP A 1 98 ? 5.645 6.266 -17.156 1 98.81 98 ASP A CA 1
ATOM 718 C C . ASP A 1 98 ? 5.273 6.629 -15.727 1 98.81 98 ASP A C 1
ATOM 720 O O . ASP A 1 98 ? 4.828 7.746 -15.453 1 98.81 98 ASP A O 1
ATOM 724 N N . LEU A 1 99 ? 5.414 5.719 -14.82 1 98.81 99 LEU A N 1
ATOM 725 C CA . LEU A 1 99 ? 5.148 6.012 -13.414 1 98.81 99 LEU A CA 1
ATOM 726 C C . LEU A 1 99 ? 6.062 7.117 -12.898 1 98.81 99 LEU A C 1
ATOM 728 O O . LEU A 1 99 ? 5.613 8.023 -12.195 1 98.81 99 LEU A O 1
ATOM 732 N N . LEU A 1 100 ? 7.316 6.996 -13.242 1 98.75 100 LEU A N 1
ATOM 733 C CA . LEU A 1 100 ? 8.266 8.023 -12.844 1 98.75 100 LEU A CA 1
ATOM 734 C C . LEU A 1 100 ? 7.941 9.359 -13.508 1 98.75 100 LEU A C 1
ATOM 736 O O . LEU A 1 100 ? 8.227 10.422 -12.945 1 98.75 100 LEU A O 1
ATOM 740 N N . GLY A 1 101 ? 7.336 9.258 -14.688 1 98.62 101 GLY A N 1
ATOM 741 C CA . GLY A 1 101 ? 6.863 10.469 -15.336 1 98.62 101 GLY A CA 1
ATOM 742 C C . GLY A 1 101 ? 5.758 11.164 -14.57 1 98.62 101 GLY A C 1
ATOM 743 O O . GLY A 1 101 ? 5.68 12.398 -14.562 1 98.62 101 GLY A O 1
ATOM 744 N N . VAL A 1 102 ? 4.898 10.43 -13.977 1 98.62 102 VAL A N 1
ATOM 745 C CA . VAL A 1 102 ? 3.809 10.969 -13.172 1 98.62 102 VAL A CA 1
ATOM 746 C C . VAL A 1 102 ? 4.367 11.578 -11.883 1 98.62 102 VAL A C 1
ATOM 748 O O . VAL A 1 102 ? 3.941 12.656 -11.461 1 98.62 102 VAL A O 1
ATOM 751 N N . HIS A 1 103 ? 5.297 10.836 -11.281 1 98.44 103 HIS A N 1
ATOM 752 C CA . HIS A 1 103 ? 5.961 11.305 -10.07 1 98.44 103 HIS A CA 1
ATOM 753 C C . HIS A 1 103 ? 7.375 11.797 -10.367 1 98.44 103 HIS A C 1
ATOM 755 O O . HIS A 1 103 ? 8.344 11.25 -9.844 1 98.44 103 HIS A O 1
ATOM 761 N N . ASP A 1 104 ? 7.473 12.828 -11.039 1 97.56 104 ASP A N 1
ATOM 762 C CA . ASP A 1 104 ? 8.703 13.281 -11.68 1 97.56 104 ASP A CA 1
ATOM 763 C C . ASP A 1 104 ? 9.766 13.648 -10.633 1 97.56 104 ASP A C 1
ATOM 765 O O . ASP A 1 104 ? 10.961 13.586 -10.914 1 97.56 104 ASP A O 1
ATOM 769 N N . TYR A 1 105 ? 9.344 14.016 -9.445 1 97.19 105 TYR A N 1
ATOM 770 C CA . TYR A 1 105 ? 10.289 14.414 -8.406 1 97.19 105 TYR A CA 1
ATOM 771 C C . TYR A 1 105 ? 11.133 13.234 -7.953 1 97.19 105 TYR A C 1
ATOM 773 O O . TYR A 1 105 ? 12.156 13.406 -7.281 1 97.19 105 TYR A O 1
ATOM 781 N N . LEU A 1 106 ? 10.773 12.031 -8.359 1 98.12 106 LEU A N 1
ATOM 782 C CA . LEU A 1 106 ? 11.516 10.828 -7.992 1 98.12 106 LEU A CA 1
ATOM 783 C C . LEU A 1 106 ? 12.578 10.508 -9.031 1 98.12 106 LEU A C 1
ATOM 785 O O . LEU A 1 106 ? 13.469 9.688 -8.789 1 98.12 106 LEU A O 1
ATOM 789 N N . GLN A 1 107 ? 12.469 11.102 -10.203 1 97.75 107 GLN A N 1
ATOM 790 C CA . GLN A 1 107 ? 13.391 10.781 -11.297 1 97.75 107 GLN A CA 1
ATOM 791 C C . GLN A 1 107 ? 14.836 11.094 -10.906 1 97.75 107 GLN A C 1
ATOM 793 O O . GLN A 1 107 ? 15.125 12.18 -10.406 1 97.75 107 GLN A O 1
ATOM 798 N N . GLY A 1 108 ? 15.711 10.148 -11.078 1 97.19 108 GLY A N 1
ATOM 799 C CA . GLY A 1 108 ? 17.141 10.359 -10.891 1 97.19 108 GLY A CA 1
ATOM 800 C C . GLY A 1 108 ? 17.578 10.266 -9.445 1 97.19 108 GLY A C 1
ATOM 801 O O . GLY A 1 108 ? 18.75 10.43 -9.125 1 97.19 108 GLY A O 1
ATOM 802 N N . ARG A 1 109 ? 16.625 10.016 -8.523 1 97.12 109 ARG A N 1
ATOM 803 C CA . ARG A 1 109 ? 16.969 9.938 -7.109 1 97.12 109 ARG A CA 1
ATOM 804 C C . ARG A 1 109 ? 17.672 8.625 -6.789 1 97.12 109 ARG A C 1
ATOM 806 O O . ARG A 1 109 ? 18.578 8.578 -5.953 1 97.12 109 ARG A O 1
ATOM 813 N N . VAL A 1 110 ? 17.156 7.539 -7.383 1 96.94 110 VAL A N 1
ATOM 814 C CA . VAL A 1 110 ? 17.797 6.219 -7.371 1 96.94 110 VAL A CA 1
ATOM 815 C C . VAL A 1 110 ? 18.141 5.801 -8.797 1 96.94 110 VAL A C 1
ATOM 817 O O . VAL A 1 110 ? 17.406 6.105 -9.742 1 96.94 110 VAL A O 1
ATOM 820 N N . ASP A 1 111 ? 19.328 5.176 -8.953 1 98.44 111 ASP A N 1
ATOM 821 C CA . ASP A 1 111 ? 19.656 4.602 -10.25 1 98.44 111 ASP A CA 1
ATOM 822 C C . ASP A 1 111 ? 18.812 3.367 -10.547 1 98.44 111 ASP A C 1
ATOM 824 O O . ASP A 1 111 ? 19 2.314 -9.938 1 98.44 111 ASP A O 1
ATOM 828 N N . VAL A 1 112 ? 17.906 3.494 -11.508 1 98.75 112 VAL A N 1
ATOM 829 C CA . VAL A 1 112 ? 16.984 2.418 -11.82 1 98.75 112 VAL A CA 1
ATOM 830 C C . VAL A 1 112 ? 17.438 1.685 -13.078 1 98.75 112 VAL A C 1
ATOM 832 O O . VAL A 1 112 ? 17.609 2.297 -14.141 1 98.75 112 VAL A O 1
ATOM 835 N N . THR A 1 113 ? 17.688 0.435 -12.945 1 98.81 113 THR A N 1
ATOM 836 C CA . THR A 1 113 ? 17.969 -0.43 -14.086 1 98.81 113 THR A CA 1
ATOM 837 C C . THR A 1 113 ? 16.719 -1.227 -14.469 1 98.81 113 THR A C 1
ATOM 839 O O . THR A 1 113 ? 16.109 -1.881 -13.617 1 98.81 113 THR A O 1
ATOM 842 N N . LEU A 1 114 ? 16.344 -1.141 -15.719 1 98.81 114 LEU A N 1
ATOM 843 C CA . LEU A 1 114 ? 15.164 -1.843 -16.219 1 98.81 114 LEU A CA 1
ATOM 844 C C . LEU A 1 114 ? 15.57 -2.971 -17.172 1 98.81 114 LEU A C 1
ATOM 846 O O . LEU A 1 114 ? 16.406 -2.777 -18.047 1 98.81 114 LEU A O 1
ATOM 850 N N . ARG A 1 115 ? 15.062 -4.121 -16.844 1 98.69 115 ARG A N 1
ATOM 851 C CA . ARG A 1 115 ? 15.328 -5.297 -17.672 1 98.69 115 ARG A CA 1
ATOM 852 C C . ARG A 1 115 ? 14.031 -6.039 -18 1 98.69 115 ARG A C 1
ATOM 854 O O . ARG A 1 115 ? 13.25 -6.352 -17.109 1 98.69 115 ARG A O 1
ATOM 861 N N . GLU A 1 116 ? 13.789 -6.301 -19.25 1 98.62 116 GLU A N 1
ATOM 862 C CA . GLU A 1 116 ? 12.656 -7.129 -19.656 1 98.62 116 GLU A CA 1
ATOM 863 C C . GLU A 1 116 ? 13.102 -8.562 -19.938 1 98.62 116 GLU A C 1
ATOM 865 O O . GLU A 1 116 ? 14.188 -8.781 -20.484 1 98.62 116 GLU A O 1
ATOM 870 N N . VAL A 1 117 ? 12.258 -9.484 -19.531 1 98 117 VAL A N 1
ATOM 871 C CA . VAL A 1 117 ? 12.562 -10.891 -19.734 1 98 117 VAL A CA 1
ATOM 872 C C . VAL A 1 117 ? 11.398 -11.57 -20.453 1 98 117 VAL A C 1
ATOM 874 O O . VAL A 1 117 ? 10.25 -11.117 -20.359 1 98 117 VAL A O 1
ATOM 877 N N . ASP A 1 118 ? 11.719 -12.586 -21.203 1 96.94 118 ASP A N 1
ATOM 878 C CA . ASP A 1 118 ? 10.742 -13.414 -21.906 1 96.94 118 ASP A CA 1
ATOM 879 C C . ASP A 1 118 ? 10.805 -14.859 -21.422 1 96.94 118 ASP A C 1
ATOM 881 O O . ASP A 1 118 ? 11.492 -15.164 -20.438 1 96.94 118 ASP A O 1
ATOM 885 N N . VAL A 1 119 ? 10.031 -15.688 -22.078 1 98.31 119 VAL A N 1
ATOM 886 C CA . VAL A 1 119 ? 10.039 -17.109 -21.766 1 98.31 119 VAL A CA 1
ATOM 887 C C . VAL A 1 119 ? 11.453 -17.672 -21.922 1 98.31 119 VAL A C 1
ATOM 889 O O . VAL A 1 119 ? 12.172 -17.297 -22.859 1 98.31 119 VAL A O 1
ATOM 892 N N . GLY A 1 120 ? 11.805 -18.578 -21 1 98.19 120 GLY A N 1
ATOM 893 C CA . GLY A 1 120 ? 13.125 -19.172 -21.047 1 98.19 120 GLY A CA 1
ATOM 894 C C . GLY A 1 120 ? 13.922 -18.953 -19.766 1 98.19 120 GLY A C 1
ATOM 895 O O . GLY A 1 120 ? 13.367 -18.531 -18.75 1 98.19 120 GLY A O 1
ATOM 896 N N . SER A 1 121 ? 15.203 -19.281 -19.828 1 97.56 121 SER A N 1
ATOM 897 C CA . SER A 1 121 ? 16.078 -19.203 -18.672 1 97.56 121 SER A CA 1
ATOM 898 C C . SER A 1 121 ? 16.828 -17.875 -18.625 1 97.56 121 SER A C 1
ATOM 900 O O . SER A 1 121 ? 17.25 -17.375 -19.656 1 97.56 121 SER A O 1
ATOM 902 N N . VAL A 1 122 ? 16.906 -17.391 -17.422 1 97.12 122 VAL A N 1
ATOM 903 C CA . VAL A 1 122 ? 17.625 -16.125 -17.25 1 97.12 122 VAL A CA 1
ATOM 904 C C . VAL A 1 122 ? 18.172 -16.031 -15.828 1 97.12 122 VAL A C 1
ATOM 906 O O . VAL A 1 122 ? 17.562 -16.547 -14.891 1 97.12 122 VAL A O 1
ATOM 909 N N . GLY A 1 123 ? 19.297 -15.398 -15.68 1 98.06 123 GLY A N 1
ATOM 910 C CA . GLY A 1 123 ? 19.812 -15.078 -14.359 1 98.06 123 GLY A CA 1
ATOM 911 C C . GLY A 1 123 ? 19.312 -13.75 -13.828 1 98.06 123 GLY A C 1
ATOM 912 O O . GLY A 1 123 ? 19.375 -12.734 -14.523 1 98.06 123 GLY A O 1
ATOM 913 N N . VAL A 1 124 ? 18.781 -13.734 -12.594 1 98.19 124 VAL A N 1
ATOM 914 C CA . VAL A 1 124 ? 18.281 -12.516 -11.953 1 98.19 124 VAL A CA 1
ATOM 915 C C . VAL A 1 124 ? 18.766 -12.477 -10.5 1 98.19 124 VAL A C 1
ATOM 917 O O . VAL A 1 124 ? 18.375 -13.312 -9.688 1 98.19 124 VAL A O 1
ATOM 920 N N . ALA A 1 125 ? 19.531 -11.508 -10.148 1 97.62 125 ALA A N 1
ATOM 921 C CA . ALA A 1 125 ? 19.984 -11.258 -8.781 1 97.62 125 ALA A CA 1
ATOM 922 C C . ALA A 1 125 ? 20.578 -12.523 -8.164 1 97.62 125 ALA A C 1
ATOM 924 O O . ALA A 1 125 ? 20.266 -12.859 -7.016 1 97.62 125 ALA A O 1
ATOM 925 N N . GLY A 1 126 ? 21.234 -13.305 -8.891 1 97.06 126 GLY A N 1
ATOM 926 C CA . GLY A 1 126 ? 21.922 -14.484 -8.383 1 97.06 126 GLY A CA 1
ATOM 927 C C . GLY A 1 126 ? 21.062 -15.742 -8.469 1 97.06 126 GLY A C 1
ATOM 928 O O . GLY A 1 126 ? 21.531 -16.828 -8.117 1 97.06 126 GLY A O 1
ATOM 929 N N . PHE A 1 127 ? 19.859 -15.57 -8.953 1 98.19 127 PHE A N 1
ATOM 930 C CA . PHE A 1 127 ? 18.984 -16.719 -9.086 1 98.19 127 PHE A CA 1
ATOM 931 C C . PHE A 1 127 ? 18.938 -17.219 -10.531 1 98.19 127 PHE A C 1
ATOM 933 O O . PHE A 1 127 ? 18.922 -16.406 -11.461 1 98.19 127 PHE A O 1
ATOM 940 N N . ASP A 1 128 ? 18.953 -18.531 -10.641 1 97.81 128 ASP A N 1
ATOM 941 C CA . ASP A 1 128 ? 18.594 -19.141 -11.914 1 97.81 128 ASP A CA 1
ATOM 942 C C . ASP A 1 128 ? 17.062 -19.234 -12.062 1 97.81 128 ASP A C 1
ATOM 944 O O . ASP A 1 128 ? 16.422 -20.031 -11.375 1 97.81 128 ASP A O 1
ATOM 948 N N . VAL A 1 129 ? 16.562 -18.469 -13.008 1 98.75 129 VAL A N 1
ATOM 949 C CA . VAL A 1 129 ? 15.109 -18.359 -13.141 1 98.75 129 VAL A CA 1
ATOM 950 C C . VAL A 1 129 ? 14.68 -18.875 -14.516 1 98.75 129 VAL A C 1
ATOM 952 O O . VAL A 1 129 ? 15.305 -18.547 -15.531 1 98.75 129 VAL A O 1
ATOM 955 N N . THR A 1 130 ? 13.703 -19.688 -14.539 1 98.81 130 THR A N 1
ATOM 956 C CA . THR A 1 130 ? 13.031 -20.062 -15.773 1 98.81 130 THR A CA 1
ATOM 957 C C . THR A 1 130 ? 11.609 -19.531 -15.812 1 98.81 130 THR A C 1
ATOM 959 O O . THR A 1 130 ? 10.883 -19.594 -14.812 1 98.81 130 THR A O 1
ATOM 962 N N . ALA A 1 131 ? 11.258 -18.984 -16.969 1 98.88 131 ALA A N 1
ATOM 963 C CA . ALA A 1 131 ? 9.945 -18.344 -17.078 1 98.88 131 ALA A CA 1
ATOM 964 C C . ALA A 1 131 ? 9.109 -19.016 -18.156 1 98.88 131 ALA A C 1
ATOM 966 O O . ALA A 1 131 ? 9.641 -19.438 -19.188 1 98.88 131 ALA A O 1
ATOM 967 N N . ILE A 1 132 ? 7.785 -19.078 -17.938 1 98.81 132 ILE A N 1
ATOM 968 C CA . ILE A 1 132 ? 6.809 -19.422 -18.969 1 98.81 132 ILE A CA 1
ATOM 969 C C . ILE A 1 132 ? 5.668 -18.406 -18.938 1 98.81 132 ILE A C 1
ATOM 971 O O . ILE A 1 132 ? 5.5 -17.656 -17.969 1 98.81 132 ILE A O 1
ATOM 975 N N . GLU A 1 133 ? 4.891 -18.391 -20.031 1 98.5 133 GLU A N 1
ATOM 976 C CA . GLU A 1 133 ? 3.738 -17.5 -20.094 1 98.5 133 GLU A CA 1
ATOM 977 C C . GLU A 1 133 ? 2.596 -18.016 -19.219 1 98.5 133 GLU A C 1
ATOM 979 O O . GLU A 1 133 ? 2.355 -19.219 -19.156 1 98.5 133 GLU A O 1
ATOM 984 N N . THR A 1 134 ? 1.952 -17.094 -18.578 1 98.38 134 THR A N 1
ATOM 985 C CA . THR A 1 134 ? 0.735 -17.422 -17.844 1 98.38 134 THR A CA 1
ATOM 986 C C . THR A 1 134 ? -0.494 -17.25 -18.734 1 98.38 134 THR A C 1
ATOM 988 O O . THR A 1 134 ? -0.39 -16.766 -19.859 1 98.38 134 THR A O 1
ATOM 991 N N . GLU A 1 135 ? -1.635 -17.797 -18.359 1 97.56 135 GLU A N 1
ATOM 992 C CA . GLU A 1 135 ? -2.941 -17.578 -18.969 1 97.56 135 GLU A CA 1
ATOM 993 C C . GLU A 1 135 ? -3.807 -16.656 -18.125 1 97.56 135 GLU A C 1
ATOM 995 O O . GLU A 1 135 ? -4.473 -17.094 -17.188 1 97.56 135 GLU A O 1
ATOM 1000 N N . HIS A 1 136 ? -3.777 -15.406 -18.422 1 97 136 HIS A N 1
ATOM 1001 C CA . HIS A 1 136 ? -4.41 -14.367 -17.625 1 97 136 HIS A CA 1
ATOM 1002 C C . HIS A 1 136 ? -4.887 -13.211 -18.5 1 97 136 HIS A C 1
ATOM 1004 O O . HIS A 1 136 ? -4.805 -13.289 -19.734 1 97 136 HIS A O 1
ATOM 1010 N N . SER A 1 137 ? -5.566 -12.234 -17.953 1 95.56 137 SER A N 1
ATOM 1011 C CA . SER A 1 137 ? -6.188 -11.141 -18.688 1 95.56 137 SER A CA 1
ATOM 1012 C C . SER A 1 137 ? -5.137 -10.234 -19.328 1 95.56 137 SER A C 1
ATOM 1014 O O . SER A 1 137 ? -5.438 -9.5 -20.266 1 95.56 137 SER A O 1
ATOM 1016 N N . MET A 1 138 ? -3.908 -10.25 -18.797 1 95.81 138 MET A N 1
ATOM 1017 C CA . MET A 1 138 ? -2.795 -9.555 -19.438 1 95.81 138 MET A CA 1
ATOM 1018 C C . MET A 1 138 ? -1.548 -10.43 -19.469 1 95.81 138 MET A C 1
ATOM 1020 O O . MET A 1 138 ? -1.434 -11.375 -18.688 1 95.81 138 MET A O 1
ATOM 1024 N N . PRO A 1 139 ? -0.651 -10.102 -20.422 1 97.12 139 PRO A N 1
ATOM 1025 C CA . PRO A 1 139 ? 0.565 -10.914 -20.5 1 97.12 139 PRO A CA 1
ATOM 1026 C C . PRO A 1 139 ? 1.323 -10.961 -19.172 1 97.12 139 PRO A C 1
ATOM 1028 O O . PRO A 1 139 ? 1.446 -9.945 -18.484 1 97.12 139 PRO A O 1
ATOM 1031 N N . GLY A 1 140 ? 1.738 -12.125 -18.75 1 98.19 140 GLY A N 1
ATOM 1032 C CA . GLY A 1 140 ? 2.496 -12.344 -17.531 1 98.19 140 GLY A CA 1
ATOM 1033 C C . GLY A 1 140 ? 3.371 -13.578 -17.594 1 98.19 140 GLY A C 1
ATOM 1034 O O . GLY A 1 140 ? 3.342 -14.328 -18.562 1 98.19 140 GLY A O 1
ATOM 1035 N N . LEU A 1 141 ? 4.172 -13.711 -16.641 1 98.88 141 LEU A N 1
ATOM 1036 C CA . LEU A 1 141 ? 5.117 -14.82 -16.578 1 98.88 141 LEU A CA 1
ATOM 1037 C C . LEU A 1 141 ? 5.016 -15.539 -15.227 1 98.88 141 LEU A C 1
ATOM 1039 O O . LEU A 1 141 ? 4.82 -14.898 -14.195 1 98.88 141 LEU A O 1
ATOM 1043 N N . ALA A 1 142 ? 5.125 -16.875 -15.25 1 98.94 142 ALA A N 1
ATOM 1044 C CA . ALA A 1 142 ? 5.426 -17.703 -14.086 1 98.94 142 ALA A CA 1
ATOM 1045 C C . ALA A 1 142 ? 6.926 -17.969 -13.969 1 98.94 142 ALA A C 1
ATOM 1047 O O . ALA A 1 142 ? 7.645 -17.938 -14.969 1 98.94 142 ALA A O 1
ATOM 1048 N N . TYR A 1 143 ? 7.371 -18.219 -12.766 1 98.94 143 TYR A N 1
ATOM 1049 C CA . TYR A 1 143 ? 8.812 -18.344 -12.562 1 98.94 143 TYR A CA 1
ATOM 1050 C C . TYR A 1 143 ? 9.141 -19.609 -11.781 1 98.94 143 TYR A C 1
ATOM 1052 O O . TYR A 1 143 ? 8.438 -19.969 -10.836 1 98.94 143 TYR A O 1
ATOM 1060 N N . ARG A 1 144 ? 10.172 -20.297 -12.219 1 98.88 144 ARG A N 1
ATOM 1061 C CA . ARG A 1 144 ? 10.805 -21.391 -11.492 1 98.88 144 ARG A CA 1
ATOM 1062 C C . ARG A 1 144 ? 12.219 -21.016 -11.047 1 98.88 144 ARG A C 1
ATOM 1064 O O . ARG A 1 144 ? 13.047 -20.625 -11.867 1 98.88 144 ARG A O 1
ATOM 1071 N N . PHE A 1 145 ? 12.406 -21 -9.758 1 98.75 145 PHE A N 1
ATOM 1072 C CA . PHE A 1 145 ? 13.711 -20.719 -9.18 1 98.75 145 PHE A CA 1
ATOM 1073 C C . PHE A 1 145 ? 14.453 -22 -8.828 1 98.75 145 PHE A C 1
ATOM 1075 O O . PHE A 1 145 ? 13.961 -22.812 -8.031 1 98.75 145 PHE A O 1
ATOM 1082 N N . GLY A 1 146 ? 15.594 -22.156 -9.438 1 96.81 146 GLY A N 1
ATOM 1083 C CA . GLY A 1 146 ? 16.406 -23.328 -9.133 1 96.81 146 GLY A CA 1
ATOM 1084 C C . GLY A 1 146 ? 17.125 -23.219 -7.801 1 96.81 146 GLY A C 1
ATOM 1085 O O . GLY A 1 146 ? 17.703 -22.188 -7.48 1 96.81 146 GLY A O 1
ATOM 1086 N N . GLY A 1 147 ? 16.953 -24.266 -7.02 1 91.62 147 GLY A N 1
ATOM 1087 C CA . GLY A 1 147 ? 17.688 -24.344 -5.766 1 91.62 147 GLY A CA 1
ATOM 1088 C C . GLY A 1 147 ? 18.391 -25.672 -5.551 1 91.62 147 GLY A C 1
ATOM 1089 O O . GLY A 1 147 ? 18.031 -26.672 -6.168 1 91.62 147 GLY A O 1
ATOM 1090 N N . ASP A 1 148 ? 19.406 -25.703 -4.695 1 89.69 148 ASP A N 1
ATOM 1091 C CA . ASP A 1 148 ? 20.188 -26.891 -4.418 1 89.69 148 ASP A CA 1
ATOM 1092 C C . ASP A 1 148 ? 19.328 -27.969 -3.748 1 89.69 148 ASP A C 1
ATOM 1094 O O . ASP A 1 148 ? 19.484 -29.156 -4.02 1 89.69 148 ASP A O 1
ATOM 1098 N N . ASP A 1 149 ? 18.438 -27.547 -2.916 1 89.31 149 ASP A N 1
ATOM 1099 C CA . ASP A 1 149 ? 17.656 -28.484 -2.125 1 89.31 149 ASP A CA 1
ATOM 1100 C C . ASP A 1 149 ? 16.234 -28.609 -2.662 1 89.31 149 ASP A C 1
ATOM 1102 O O . ASP A 1 149 ? 15.391 -29.281 -2.064 1 89.31 149 ASP A O 1
ATOM 1106 N N . GLY A 1 150 ? 15.992 -27.953 -3.748 1 94.44 150 GLY A N 1
ATOM 1107 C CA . GLY A 1 150 ? 14.664 -27.984 -4.344 1 94.44 150 GLY A CA 1
ATOM 1108 C C . GLY A 1 150 ? 14.281 -26.703 -5.043 1 94.44 150 GLY A C 1
ATOM 1109 O O . GLY A 1 150 ? 14.75 -25.625 -4.668 1 94.44 150 GLY A O 1
ATOM 1110 N N . ASP A 1 151 ? 13.375 -26.859 -5.957 1 98.25 151 ASP A N 1
ATOM 1111 C CA . ASP A 1 151 ? 12.969 -25.703 -6.746 1 98.25 151 ASP A CA 1
ATOM 1112 C C . ASP A 1 151 ? 11.719 -25.047 -6.16 1 98.25 151 ASP A C 1
ATOM 1114 O O . ASP A 1 151 ? 10.922 -25.719 -5.488 1 98.25 151 ASP A O 1
ATOM 1118 N N . LEU A 1 152 ? 11.641 -23.766 -6.375 1 98.81 152 LEU A N 1
ATOM 1119 C CA . LEU A 1 152 ? 10.461 -22.953 -6.07 1 98.81 152 LEU A CA 1
ATOM 1120 C C . LEU A 1 152 ? 9.773 -22.5 -7.352 1 98.81 152 LEU A C 1
ATOM 1122 O O . LEU A 1 152 ? 10.406 -21.953 -8.242 1 98.81 152 LEU A O 1
ATOM 1126 N N . VAL A 1 153 ? 8.5 -22.781 -7.438 1 98.94 153 VAL A N 1
ATOM 1127 C CA . VAL A 1 153 ? 7.738 -22.312 -8.586 1 98.94 153 VAL A CA 1
ATOM 1128 C C . VAL A 1 153 ? 6.656 -21.344 -8.117 1 98.94 153 VAL A C 1
ATOM 1130 O O . VAL A 1 153 ? 5.953 -21.609 -7.137 1 98.94 153 VAL A O 1
ATOM 1133 N N . PHE A 1 154 ? 6.582 -20.25 -8.734 1 98.94 154 PHE A N 1
ATOM 1134 C CA . PHE A 1 154 ? 5.559 -19.234 -8.508 1 98.94 154 PHE A CA 1
ATOM 1135 C C . PHE A 1 154 ? 4.715 -19.031 -9.758 1 98.94 154 PHE A C 1
ATOM 1137 O O . PHE A 1 154 ? 5.23 -18.578 -10.789 1 98.94 154 PHE A O 1
ATOM 1144 N N . SER A 1 155 ? 3.451 -19.25 -9.648 1 98.88 155 SER A N 1
ATOM 1145 C CA . SER A 1 155 ? 2.578 -19.234 -10.82 1 98.88 155 SER A CA 1
ATOM 1146 C C . SER A 1 155 ? 2.197 -17.828 -11.219 1 98.88 155 SER A C 1
ATOM 1148 O O . SER A 1 155 ? 1.756 -17.578 -12.344 1 98.88 155 SER A O 1
ATOM 1150 N N . ALA A 1 156 ? 2.338 -16.859 -10.242 1 98.31 156 ALA A N 1
ATOM 1151 C CA . ALA A 1 156 ? 1.672 -15.57 -10.406 1 98.31 156 ALA A CA 1
ATOM 1152 C C . ALA A 1 156 ? 0.173 -15.75 -10.625 1 98.31 156 ALA A C 1
ATOM 1154 O O . ALA A 1 156 ? -0.444 -16.641 -10.047 1 98.31 156 ALA A O 1
ATOM 1155 N N . ASP A 1 157 ? -0.473 -14.727 -11.258 1 98.56 157 ASP A N 1
ATOM 1156 C CA . ASP A 1 157 ? -1.885 -14.859 -11.594 1 98.56 157 ASP A CA 1
ATOM 1157 C C . ASP A 1 157 ? -2.062 -15.641 -12.898 1 98.56 157 ASP A C 1
ATOM 1159 O O . ASP A 1 157 ? -1.482 -15.281 -13.93 1 98.56 157 ASP A O 1
ATOM 1163 N N . THR A 1 158 ? -2.848 -16.688 -12.82 1 98.38 158 THR A N 1
ATOM 1164 C CA . THR A 1 158 ? -3.055 -17.516 -14.008 1 98.38 158 THR A CA 1
ATOM 1165 C C . THR A 1 158 ? -4.223 -18.469 -13.805 1 98.38 158 THR A C 1
ATOM 1167 O O . THR A 1 158 ? -4.539 -18.844 -12.672 1 98.38 158 THR A O 1
ATOM 1170 N N . GLU A 1 159 ? -4.766 -18.844 -14.875 1 97.12 159 GLU A N 1
ATOM 1171 C CA . GLU A 1 159 ? -5.613 -20.031 -14.852 1 97.12 159 GLU A CA 1
ATOM 1172 C C . GLU A 1 159 ? -4.805 -21.281 -14.539 1 97.12 159 GLU A C 1
ATOM 1174 O O . GLU A 1 159 ? -3.576 -21.281 -14.633 1 97.12 159 GLU A O 1
ATOM 1179 N N . ALA A 1 160 ? -5.551 -22.312 -14.031 1 96.25 160 ALA A N 1
ATOM 1180 C CA . ALA A 1 160 ? -4.91 -23.609 -13.938 1 96.25 160 ALA A CA 1
ATOM 1181 C C . ALA A 1 160 ? -4.902 -24.312 -15.289 1 96.25 160 ALA A C 1
ATOM 1183 O O . ALA A 1 160 ? -5.922 -24.359 -15.977 1 96.25 160 ALA A O 1
ATOM 1184 N N . PHE A 1 161 ? -3.688 -24.766 -15.75 1 96.5 161 PHE A N 1
ATOM 1185 C CA . PHE A 1 161 ? -3.59 -25.469 -17.031 1 96.5 161 PHE A CA 1
ATOM 1186 C C . PHE A 1 161 ? -2.438 -26.469 -17 1 96.5 161 PHE A C 1
ATOM 1188 O O . PHE A 1 161 ? -1.545 -26.375 -16.156 1 96.5 161 PHE A O 1
ATOM 1195 N N . ASP A 1 162 ? -2.455 -27.375 -17.891 1 96.88 162 ASP A N 1
ATOM 1196 C CA . ASP A 1 162 ? -1.521 -28.5 -17.875 1 96.88 162 ASP A CA 1
ATOM 1197 C C . ASP A 1 162 ? -0.079 -28.016 -18.016 1 96.88 162 ASP A C 1
ATOM 1199 O O . ASP A 1 162 ? 0.834 -28.594 -17.422 1 96.88 162 ASP A O 1
ATOM 1203 N N . GLY A 1 163 ? 0.105 -27.016 -18.75 1 97.88 163 GLY A N 1
ATOM 1204 C CA . GLY A 1 163 ? 1.44 -26.469 -18.938 1 97.88 163 GLY A CA 1
ATOM 1205 C C . GLY A 1 163 ? 2.076 -26 -17.641 1 97.88 163 GLY A C 1
ATOM 1206 O O . GLY A 1 163 ? 3.277 -26.188 -17.422 1 97.88 163 GLY A O 1
ATOM 1207 N N . MET A 1 164 ? 1.285 -25.391 -16.797 1 98 164 MET A N 1
ATOM 1208 C CA . MET A 1 164 ? 1.779 -24.953 -15.5 1 98 164 MET A CA 1
ATOM 1209 C C . MET A 1 164 ? 2.133 -26.156 -14.625 1 98 164 MET A C 1
ATOM 1211 O O . MET A 1 164 ? 3.137 -26.125 -13.906 1 98 164 MET A O 1
ATOM 1215 N N . GLY A 1 165 ? 1.283 -27.172 -14.648 1 98.25 165 GLY A N 1
ATOM 1216 C CA . GLY A 1 165 ? 1.604 -28.391 -13.938 1 98.25 165 GLY A CA 1
ATOM 1217 C C . GLY A 1 165 ? 2.922 -29 -14.367 1 98.25 165 GLY A C 1
ATOM 1218 O O . GLY A 1 165 ? 3.748 -29.359 -13.531 1 98.25 165 GLY A O 1
ATOM 1219 N N . ALA A 1 166 ? 3.049 -29.109 -15.68 1 98.56 166 ALA A N 1
ATOM 1220 C CA . ALA A 1 166 ? 4.293 -29.656 -16.234 1 98.56 166 ALA A CA 1
ATOM 1221 C C . ALA A 1 166 ? 5.488 -28.797 -15.812 1 98.56 166 ALA A C 1
ATOM 1223 O O . ALA A 1 166 ? 6.547 -29.344 -15.477 1 98.56 166 ALA A O 1
ATOM 1224 N N . PHE A 1 167 ? 5.309 -27.547 -15.844 1 98.75 167 PHE A N 1
ATOM 1225 C CA . PHE A 1 167 ? 6.348 -26.594 -15.484 1 98.75 167 PHE A CA 1
ATOM 1226 C C . PHE A 1 167 ? 6.75 -26.766 -14.023 1 98.75 167 PHE A C 1
ATOM 1228 O O . PHE A 1 167 ? 7.922 -26.609 -13.672 1 98.75 167 PHE A O 1
ATOM 1235 N N . ALA A 1 168 ? 5.828 -27.125 -13.133 1 98.69 168 ALA A N 1
ATOM 1236 C CA . ALA A 1 168 ? 6.043 -27.203 -11.688 1 98.69 168 ALA A CA 1
ATOM 1237 C C . ALA A 1 168 ? 6.512 -28.609 -11.289 1 98.69 168 ALA A C 1
ATOM 1239 O O . ALA A 1 168 ? 6.914 -28.828 -10.148 1 98.69 168 ALA A O 1
ATOM 1240 N N . ASP A 1 169 ? 6.441 -29.547 -12.234 1 98.69 169 ASP A N 1
ATOM 1241 C CA . ASP A 1 169 ? 6.719 -30.953 -11.93 1 98.69 169 ASP A CA 1
ATOM 1242 C C . ASP A 1 169 ? 8.125 -31.125 -11.344 1 98.69 169 ASP A C 1
ATOM 1244 O O . ASP A 1 169 ? 9.094 -30.609 -11.898 1 98.69 169 ASP A O 1
ATOM 1248 N N . GLY A 1 170 ? 8.188 -31.781 -10.195 1 98.19 170 GLY A N 1
ATOM 1249 C CA . GLY A 1 170 ? 9.461 -32.062 -9.539 1 98.19 170 GLY A CA 1
ATOM 1250 C C . GLY A 1 170 ? 9.867 -30.969 -8.562 1 98.19 170 GLY A C 1
ATOM 1251 O O . GLY A 1 170 ? 10.875 -31.109 -7.863 1 98.19 170 GLY A O 1
ATOM 1252 N N . ALA A 1 171 ? 9.148 -29.875 -8.484 1 98.5 171 ALA A N 1
ATOM 1253 C CA . ALA A 1 171 ? 9.484 -28.781 -7.566 1 98.5 171 ALA A CA 1
ATOM 1254 C C . ALA A 1 171 ? 9.188 -29.172 -6.121 1 98.5 171 ALA A C 1
ATOM 1256 O O . ALA A 1 171 ? 8.273 -29.953 -5.855 1 98.5 171 ALA A O 1
ATOM 1257 N N . SER A 1 172 ? 9.961 -28.625 -5.207 1 98.38 172 SER A N 1
ATOM 1258 C CA . SER A 1 172 ? 9.695 -28.812 -3.785 1 98.38 172 SER A CA 1
ATOM 1259 C C . SER A 1 172 ? 8.492 -28 -3.332 1 98.38 172 SER A C 1
ATOM 1261 O O . SER A 1 172 ? 7.688 -28.469 -2.527 1 98.38 172 SER A O 1
ATOM 1263 N N . VAL A 1 173 ? 8.43 -26.766 -3.855 1 98.75 173 VAL A N 1
ATOM 1264 C CA . VAL A 1 173 ? 7.363 -25.859 -3.461 1 98.75 173 VAL A CA 1
ATOM 1265 C C . VAL A 1 173 ? 6.734 -25.234 -4.703 1 98.75 173 VAL A C 1
ATOM 1267 O O . VAL A 1 173 ? 7.445 -24.75 -5.594 1 98.75 173 VAL A O 1
ATOM 1270 N N . LEU A 1 174 ? 5.469 -25.266 -4.785 1 98.88 174 LEU A N 1
ATOM 1271 C CA . LEU A 1 174 ? 4.672 -24.531 -5.758 1 98.88 174 LEU A CA 1
ATOM 1272 C C . LEU A 1 174 ? 3.764 -23.516 -5.059 1 98.88 174 LEU A C 1
ATOM 1274 O O . LEU A 1 174 ? 2.965 -23.891 -4.195 1 98.88 174 LEU A O 1
ATOM 1278 N N . VAL A 1 175 ? 3.979 -22.25 -5.312 1 98.94 175 VAL A N 1
ATOM 1279 C CA . VAL A 1 175 ? 3.061 -21.188 -4.914 1 98.94 175 VAL A CA 1
ATOM 1280 C C . VAL A 1 175 ? 2.109 -20.859 -6.066 1 98.94 175 VAL A C 1
ATOM 1282 O O . VAL A 1 175 ? 2.537 -20.375 -7.117 1 98.94 175 VAL A O 1
ATOM 1285 N N . HIS A 1 176 ? 0.828 -21.094 -5.91 1 98.88 176 HIS A N 1
ATOM 1286 C CA . HIS A 1 176 ? -0.072 -21 -7.055 1 98.88 176 HIS A CA 1
ATOM 1287 C C . HIS A 1 176 ? -1.283 -20.141 -6.734 1 98.88 176 HIS A C 1
ATOM 1289 O O . HIS A 1 176 ? -1.828 -20.203 -5.629 1 98.88 176 HIS A O 1
ATOM 1295 N N . ASP A 1 177 ? -1.668 -19.359 -7.66 1 98.19 177 ASP A N 1
ATOM 1296 C CA . ASP A 1 177 ? -2.938 -18.641 -7.691 1 98.19 177 ASP A CA 1
ATOM 1297 C C . ASP A 1 177 ? -4.109 -19.578 -7.402 1 98.19 177 ASP A C 1
ATOM 1299 O O . ASP A 1 177 ? -4.242 -20.625 -8.039 1 98.19 177 ASP A O 1
ATOM 1303 N N . CYS A 1 178 ? -4.891 -19.297 -6.477 1 98.06 178 CYS A N 1
ATOM 1304 C CA . CYS A 1 178 ? -6.176 -19.922 -6.199 1 98.06 178 CYS A CA 1
ATOM 1305 C C . CYS A 1 178 ? -7.129 -18.938 -5.531 1 98.06 178 CYS A C 1
ATOM 1307 O O . CYS A 1 178 ? -7.477 -19.094 -4.359 1 98.06 178 CYS A O 1
ATOM 1309 N N . SER A 1 179 ? -7.633 -18.047 -6.254 1 96.94 179 SER A N 1
ATOM 1310 C CA . SER A 1 179 ? -8.203 -16.781 -5.844 1 96.94 179 SER A CA 1
ATOM 1311 C C . SER A 1 179 ? -9.609 -16.953 -5.281 1 96.94 179 SER A C 1
ATOM 1313 O O . SER A 1 179 ? -10.062 -16.141 -4.469 1 96.94 179 SER A O 1
ATOM 1315 N N . PHE A 1 180 ? -10.297 -18.047 -5.707 1 97.25 180 PHE A N 1
ATOM 1316 C CA . PHE A 1 180 ? -11.711 -18.203 -5.383 1 97.25 180 PHE A CA 1
ATOM 1317 C C . PHE A 1 180 ? -12.031 -19.656 -5.039 1 97.25 180 PHE A C 1
ATOM 1319 O O . PHE A 1 180 ? -11.375 -20.578 -5.531 1 97.25 180 PHE A O 1
ATOM 1326 N N . PRO A 1 181 ? -13.078 -19.812 -4.18 1 97.31 181 PRO A N 1
ATOM 1327 C CA . PRO A 1 181 ? -13.562 -21.172 -3.957 1 97.31 181 PRO A CA 1
ATOM 1328 C C . PRO A 1 181 ? -14.344 -21.719 -5.152 1 97.31 181 PRO A C 1
ATOM 1330 O O . PRO A 1 181 ? -14.57 -21 -6.129 1 97.31 181 PRO A O 1
ATOM 1333 N N . ASP A 1 182 ? -14.695 -22.938 -5.121 1 96.88 182 ASP A N 1
ATOM 1334 C CA . ASP A 1 182 ? -15.281 -23.641 -6.262 1 96.88 182 ASP A CA 1
ATOM 1335 C C . ASP A 1 182 ? -16.656 -23.062 -6.613 1 96.88 182 ASP A C 1
ATOM 1337 O O . ASP A 1 182 ? -17.078 -23.125 -7.766 1 96.88 182 ASP A O 1
ATOM 1341 N N . GLU A 1 183 ? -17.328 -22.453 -5.707 1 92.19 183 GLU A N 1
ATOM 1342 C CA . GLU A 1 183 ? -18.703 -22 -5.918 1 92.19 183 GLU A CA 1
ATOM 1343 C C . GLU A 1 183 ? -18.75 -20.688 -6.68 1 92.19 183 GLU A C 1
ATOM 1345 O O . GLU A 1 183 ? -19.812 -20.25 -7.113 1 92.19 183 GLU A O 1
ATOM 1350 N N . VAL A 1 184 ? -17.609 -20.109 -6.809 1 88.69 184 VAL A N 1
ATOM 1351 C CA . VAL A 1 184 ? -17.562 -18.828 -7.5 1 88.69 184 VAL A CA 1
ATOM 1352 C C . VAL A 1 184 ? -17.234 -19.047 -8.977 1 88.69 184 VAL A C 1
ATOM 1354 O O . VAL A 1 184 ? -16.281 -19.766 -9.297 1 88.69 184 VAL A O 1
ATOM 1357 N N . ASP A 1 185 ? -18 -18.5 -9.805 1 80.44 185 ASP A N 1
ATOM 1358 C CA . ASP A 1 185 ? -17.719 -18.516 -11.234 1 80.44 185 ASP A CA 1
ATOM 1359 C C . ASP A 1 185 ? -16.703 -17.422 -11.594 1 80.44 185 ASP A C 1
ATOM 1361 O O . ASP A 1 185 ? -16.953 -16.234 -11.414 1 80.44 185 ASP A O 1
ATOM 1365 N N . VAL A 1 186 ? -15.562 -17.953 -11.984 1 80.75 186 VAL A N 1
ATOM 1366 C CA . VAL A 1 186 ? -14.516 -16.953 -12.211 1 80.75 186 VAL A CA 1
ATOM 1367 C C . VAL A 1 186 ? -13.758 -17.297 -13.492 1 80.75 186 VAL A C 1
ATOM 1369 O O . VAL A 1 186 ? -13.742 -18.453 -13.93 1 80.75 186 VAL A O 1
ATOM 1372 N N . SER A 1 187 ? -13.312 -16.141 -14.102 1 83.25 187 SER A N 1
ATOM 1373 C CA . SER A 1 187 ? -12.383 -16.266 -15.211 1 83.25 187 SER A CA 1
ATOM 1374 C C . SER A 1 187 ? -11.008 -15.727 -14.844 1 83.25 187 SER A C 1
ATOM 1376 O O . SER A 1 187 ? -10.883 -14.922 -13.922 1 83.25 187 SER A O 1
ATOM 1378 N N . ASN A 1 188 ? -9.961 -16.266 -15.445 1 93.44 188 ASN A N 1
ATOM 1379 C CA . ASN A 1 188 ? -8.602 -15.75 -15.367 1 93.44 188 ASN A CA 1
ATOM 1380 C C . ASN A 1 188 ? -7.906 -16.172 -14.078 1 93.44 188 ASN A C 1
ATOM 1382 O O . ASN A 1 188 ? -6.766 -15.789 -13.828 1 93.44 188 ASN A O 1
ATOM 1386 N N . HIS A 1 189 ? -8.609 -16.859 -13.18 1 97.31 189 HIS A N 1
ATOM 1387 C CA . HIS A 1 189 ? -8.078 -17.516 -11.992 1 97.31 189 HIS A CA 1
ATOM 1388 C C . HIS A 1 189 ? -8.648 -18.922 -11.836 1 97.31 189 HIS A C 1
ATOM 1390 O O . HIS A 1 189 ? -9.742 -19.203 -12.32 1 97.31 189 HIS A O 1
ATOM 1396 N N . PRO A 1 190 ? -8.023 -19.812 -11.172 1 96.94 190 PRO A N 1
ATOM 1397 C CA . PRO A 1 190 ? -8.57 -21.156 -11.016 1 96.94 190 PRO A CA 1
ATOM 1398 C C . PRO A 1 190 ? -9.391 -21.328 -9.742 1 96.94 190 PRO A C 1
ATOM 1400 O O . PRO A 1 190 ? -9.141 -20.641 -8.75 1 96.94 190 PRO A O 1
ATOM 1403 N N . THR A 1 191 ? -10.312 -22.219 -9.812 1 97.06 191 THR A N 1
ATOM 1404 C CA . THR A 1 191 ? -10.914 -22.766 -8.594 1 97.06 191 THR A CA 1
ATOM 1405 C C . THR A 1 191 ? -10.07 -23.906 -8.031 1 97.06 191 THR A C 1
ATOM 1407 O O . THR A 1 191 ? -9.203 -24.438 -8.727 1 97.06 191 THR A O 1
ATOM 1410 N N . PRO A 1 192 ? -10.336 -24.25 -6.777 1 98.31 192 PRO A N 1
ATOM 1411 C CA . PRO A 1 192 ? -9.578 -25.344 -6.18 1 98.31 192 PRO A CA 1
ATOM 1412 C C . PRO A 1 192 ? -9.695 -26.641 -6.973 1 98.31 192 PRO A C 1
ATOM 1414 O O . PRO A 1 192 ? -8.688 -27.312 -7.215 1 98.31 192 PRO A O 1
ATOM 1417 N N . THR A 1 193 ? -10.875 -26.969 -7.406 1 98.31 193 THR A N 1
ATOM 1418 C CA . THR A 1 193 ? -11.078 -28.188 -8.172 1 98.31 193 THR A CA 1
ATOM 1419 C C . THR A 1 193 ? -10.297 -28.141 -9.484 1 98.31 193 THR A C 1
ATOM 1421 O O . THR A 1 193 ? -9.656 -29.125 -9.867 1 98.31 193 THR A O 1
ATOM 1424 N N . GLN A 1 194 ? -10.352 -27.047 -10.148 1 97.75 194 GLN A N 1
ATOM 1425 C CA . GLN A 1 194 ? -9.602 -26.859 -11.391 1 97.75 194 GLN A CA 1
ATOM 1426 C C . GLN A 1 194 ? -8.102 -27 -11.148 1 97.75 194 GLN A C 1
ATOM 1428 O O . GLN A 1 194 ? -7.398 -27.625 -11.938 1 97.75 194 GLN A O 1
ATOM 1433 N N . LEU A 1 195 ? -7.637 -26.391 -10.102 1 98.5 195 LEU A N 1
ATOM 1434 C CA . LEU A 1 195 ? -6.215 -26.453 -9.773 1 98.5 195 LEU A CA 1
ATOM 1435 C C . LEU A 1 195 ? -5.785 -27.875 -9.453 1 98.5 195 LEU A C 1
ATOM 1437 O O . LEU A 1 195 ? -4.789 -28.359 -10 1 98.5 195 LEU A O 1
ATOM 1441 N N . GLY A 1 196 ? -6.539 -28.547 -8.578 1 98.62 196 GLY A N 1
ATOM 1442 C CA . GLY A 1 196 ? -6.234 -29.938 -8.25 1 98.62 196 GLY A CA 1
ATOM 1443 C C . GLY A 1 196 ? -6.164 -30.828 -9.477 1 98.62 196 GLY A C 1
ATOM 1444 O O . GLY A 1 196 ? -5.25 -31.641 -9.594 1 98.62 196 GLY A O 1
ATOM 1445 N N . ALA A 1 197 ? -7.133 -30.625 -10.344 1 98.44 197 ALA A N 1
ATOM 1446 C CA . ALA A 1 197 ? -7.18 -31.438 -11.562 1 98.44 197 ALA A CA 1
ATOM 1447 C C . ALA A 1 197 ? -5.957 -31.172 -12.438 1 98.44 197 ALA A C 1
ATOM 1449 O O . ALA A 1 197 ? -5.375 -32.125 -12.992 1 98.44 197 ALA A O 1
ATOM 1450 N N . SER A 1 198 ? -5.574 -29.922 -12.531 1 98.25 198 SER A N 1
ATOM 1451 C CA . SER A 1 198 ? -4.438 -29.547 -13.375 1 98.25 198 SER A CA 1
ATOM 1452 C C . SER A 1 198 ? -3.129 -30.094 -12.805 1 98.25 198 SER A C 1
ATOM 1454 O O . SER A 1 198 ? -2.129 -30.188 -13.516 1 98.25 198 SER A O 1
ATOM 1456 N N . LEU A 1 199 ? -3.133 -30.422 -11.516 1 98.62 199 LEU A N 1
ATOM 1457 C CA . LEU A 1 199 ? -1.915 -30.859 -10.852 1 98.62 199 LEU A CA 1
ATOM 1458 C C . LEU A 1 199 ? -1.958 -32.375 -10.594 1 98.62 199 LEU A C 1
ATOM 1460 O O . LEU A 1 199 ? -1.102 -32.906 -9.883 1 98.62 199 LEU A O 1
ATOM 1464 N N . ALA A 1 200 ? -3.037 -33 -11.094 1 98.06 200 ALA A N 1
ATOM 1465 C CA . ALA A 1 200 ? -3.123 -34.438 -10.945 1 98.06 200 ALA A CA 1
ATOM 1466 C C . ALA A 1 200 ? -1.906 -35.125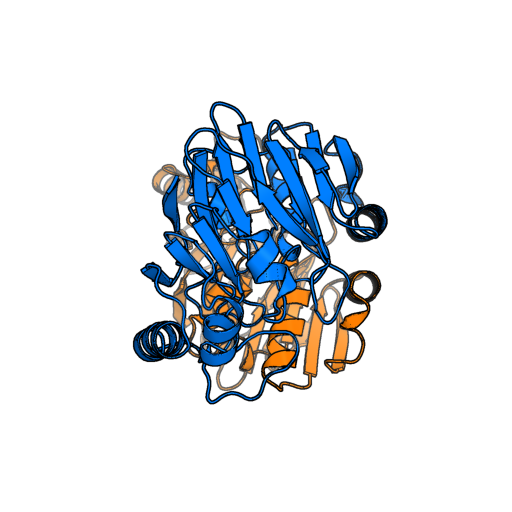 -11.57 1 98.06 200 ALA A C 1
ATOM 1468 O O . ALA A 1 200 ? -1.569 -34.875 -12.727 1 98.06 200 ALA A O 1
ATOM 1469 N N . GLY A 1 201 ? -1.23 -35.938 -10.789 1 97.19 201 GLY A N 1
ATOM 1470 C CA . GLY A 1 201 ? -0.078 -36.688 -11.281 1 97.19 201 GLY A CA 1
ATOM 1471 C C . GLY A 1 201 ? 1.198 -35.844 -11.281 1 97.19 201 GLY A C 1
ATOM 1472 O O . GLY A 1 201 ? 2.254 -36.344 -11.695 1 97.19 201 GLY A O 1
ATOM 1473 N N . VAL A 1 202 ? 1.085 -34.594 -10.945 1 98.25 202 VAL A N 1
ATOM 1474 C CA . VAL A 1 202 ? 2.256 -33.719 -10.898 1 98.25 202 VAL A CA 1
ATOM 1475 C C . VAL A 1 202 ? 2.982 -33.906 -9.562 1 98.25 202 VAL A C 1
ATOM 1477 O O . VAL A 1 202 ? 2.35 -33.969 -8.508 1 98.25 202 VAL A O 1
ATOM 1480 N N . ASP A 1 203 ? 4.246 -34.062 -9.633 1 98.12 203 ASP A N 1
ATOM 1481 C CA . ASP A 1 203 ? 5.055 -34.281 -8.438 1 98.12 203 ASP A CA 1
ATOM 1482 C C . ASP A 1 203 ? 5.512 -32.969 -7.836 1 98.12 203 ASP A C 1
ATOM 1484 O O . ASP A 1 203 ? 6.543 -32.406 -8.234 1 98.12 203 ASP A O 1
ATOM 1488 N N . VAL A 1 204 ? 4.863 -32.469 -6.887 1 97.94 204 VAL A N 1
ATOM 1489 C CA . VAL A 1 204 ? 5.16 -31.297 -6.062 1 97.94 204 VAL A CA 1
ATOM 1490 C C . VAL A 1 204 ? 4.91 -31.625 -4.594 1 97.94 204 VAL A C 1
ATOM 1492 O O . VAL A 1 204 ? 3.873 -32.188 -4.246 1 97.94 204 VAL A O 1
ATOM 1495 N N . ASP A 1 205 ? 5.883 -31.328 -3.775 1 97.5 205 ASP A N 1
ATOM 1496 C CA . ASP A 1 205 ? 5.75 -31.703 -2.369 1 97.5 205 ASP A CA 1
ATOM 1497 C C . ASP A 1 205 ? 4.73 -30.812 -1.661 1 97.5 205 ASP A C 1
ATOM 1499 O O . ASP A 1 205 ? 3.777 -31.297 -1.059 1 97.5 205 ASP A O 1
ATOM 1503 N N . ASP A 1 206 ? 4.93 -29.531 -1.696 1 98.62 206 ASP A N 1
ATOM 1504 C CA . ASP A 1 206 ? 4.125 -28.562 -0.966 1 98.62 206 ASP A CA 1
ATOM 1505 C C . ASP A 1 206 ? 3.51 -27.531 -1.915 1 98.62 206 ASP A C 1
ATOM 1507 O O . ASP A 1 206 ? 4.227 -26.844 -2.645 1 98.62 206 ASP A O 1
ATOM 1511 N N . LEU A 1 207 ? 2.227 -27.438 -1.928 1 98.88 207 LEU A N 1
ATOM 1512 C CA . LEU A 1 207 ? 1.468 -26.438 -2.67 1 98.88 207 LEU A CA 1
ATOM 1513 C C . LEU A 1 207 ? 0.952 -25.344 -1.739 1 98.88 207 LEU A C 1
ATOM 1515 O O . LEU A 1 207 ? 0.248 -25.625 -0.768 1 98.88 207 LEU A O 1
ATOM 1519 N N . TYR A 1 208 ? 1.337 -24.109 -1.98 1 98.94 208 TYR A N 1
ATOM 1520 C CA . TYR A 1 208 ? 0.822 -22.969 -1.227 1 98.94 208 TYR A CA 1
ATOM 1521 C C . TYR A 1 208 ? -0.158 -22.156 -2.066 1 98.94 208 TYR A C 1
ATOM 1523 O O . TYR A 1 208 ? 0.195 -21.656 -3.139 1 98.94 208 TYR A O 1
ATOM 1531 N N . LEU A 1 209 ? -1.387 -22.047 -1.568 1 98.94 209 LEU A N 1
ATOM 1532 C CA . LEU A 1 209 ? -2.402 -21.219 -2.223 1 98.94 209 LEU A CA 1
ATOM 1533 C C . LEU A 1 209 ? -2.246 -19.766 -1.838 1 98.94 209 LEU A C 1
ATOM 1535 O O . LEU A 1 209 ? -2.152 -19.422 -0.653 1 98.94 209 LEU A O 1
ATOM 1539 N N . THR A 1 210 ? -2.229 -18.859 -2.887 1 98.75 210 THR A N 1
ATOM 1540 C CA . THR A 1 210 ? -2.045 -17.438 -2.646 1 98.75 210 THR A CA 1
ATOM 1541 C C . THR A 1 210 ? -3.016 -16.609 -3.492 1 98.75 210 THR A C 1
ATOM 1543 O O . THR A 1 210 ? -3.924 -17.172 -4.113 1 98.75 210 THR A O 1
ATOM 1546 N N . HIS A 1 211 ? -2.857 -15.211 -3.438 1 98.62 211 HIS A N 1
ATOM 1547 C CA . HIS A 1 211 ? -3.705 -14.273 -4.168 1 98.62 211 HIS A CA 1
ATOM 1548 C C . HIS A 1 211 ? -5.172 -14.438 -3.777 1 98.62 211 HIS A C 1
ATOM 1550 O O . HIS A 1 211 ? -6.039 -14.562 -4.645 1 98.62 211 HIS A O 1
ATOM 1556 N N . LEU A 1 212 ? -5.457 -14.562 -2.5 1 98.25 212 LEU A N 1
ATOM 1557 C CA . LEU A 1 212 ? -6.758 -14.953 -1.962 1 98.25 212 LEU A CA 1
ATOM 1558 C C . LEU A 1 212 ? -7.684 -13.742 -1.851 1 98.25 212 LEU A C 1
ATOM 1560 O O . LEU A 1 212 ? -7.402 -12.805 -1.1 1 98.25 212 LEU A O 1
ATOM 1564 N N . TYR A 1 213 ? -8.805 -13.766 -2.541 1 97.44 213 TYR A N 1
ATOM 1565 C CA . TYR A 1 213 ? -9.852 -12.758 -2.451 1 97.44 213 TYR A CA 1
ATOM 1566 C C . TYR A 1 213 ? -10.688 -12.945 -1.196 1 97.44 213 TYR A C 1
ATOM 1568 O O . TYR A 1 213 ? -10.641 -14.008 -0.563 1 97.44 213 TYR A O 1
ATOM 1576 N N . PRO A 1 214 ? -11.461 -11.938 -0.822 1 96.38 214 PRO A N 1
ATOM 1577 C CA . PRO A 1 214 ? -12.305 -12.07 0.37 1 96.38 214 PRO A CA 1
ATOM 1578 C C . PRO A 1 214 ? -13.258 -13.266 0.286 1 96.38 214 PRO A C 1
ATOM 1580 O O . PRO A 1 214 ? -13.641 -13.82 1.315 1 96.38 214 PRO A O 1
ATOM 1583 N N . HIS A 1 215 ? -13.523 -13.734 -0.845 1 96.25 215 HIS A N 1
ATOM 1584 C CA . HIS A 1 215 ? -14.414 -14.859 -1.088 1 96.25 215 HIS A CA 1
ATOM 1585 C C . HIS A 1 215 ? -13.875 -16.141 -0.455 1 96.25 215 HIS A C 1
ATOM 1587 O O . HIS A 1 215 ? -14.633 -17.078 -0.199 1 96.25 215 HIS A O 1
ATOM 1593 N N . THR A 1 216 ? -12.617 -16.203 -0.243 1 97.38 216 THR A N 1
ATOM 1594 C CA . THR A 1 216 ? -12 -17.422 0.27 1 97.38 216 THR A CA 1
ATOM 1595 C C . THR A 1 216 ? -12.117 -17.484 1.79 1 97.38 216 THR A C 1
ATOM 1597 O O . THR A 1 216 ? -11.875 -18.531 2.391 1 97.38 216 THR A O 1
ATOM 1600 N N . ASN A 1 217 ? -12.445 -16.328 2.434 1 96.19 217 ASN A N 1
ATOM 1601 C CA . ASN A 1 217 ? -12.562 -16.312 3.889 1 96.19 217 ASN A CA 1
ATOM 1602 C C . ASN A 1 217 ? -13.539 -17.375 4.391 1 96.19 217 ASN A C 1
ATOM 1604 O O . ASN A 1 217 ? -14.688 -17.422 3.947 1 96.19 217 ASN A O 1
ATOM 1608 N N . GLY A 1 218 ? -13.062 -18.266 5.301 1 96.75 218 GLY A N 1
ATOM 1609 C CA . GLY A 1 218 ? -13.891 -19.312 5.867 1 96.75 218 GLY A CA 1
ATOM 1610 C C . GLY A 1 218 ? -13.992 -20.547 4.98 1 96.75 218 GLY A C 1
ATOM 1611 O O . GLY A 1 218 ? -14.641 -21.531 5.348 1 96.75 218 GLY A O 1
ATOM 1612 N N . GLU A 1 219 ? -13.297 -20.531 3.834 1 98.12 219 GLU A N 1
ATOM 1613 C CA . GLU A 1 219 ? -13.461 -21.609 2.861 1 98.12 219 GLU A CA 1
ATOM 1614 C C . GLU A 1 219 ? -12.188 -22.422 2.715 1 98.12 219 GLU A C 1
ATOM 1616 O O . GLU A 1 219 ? -12.102 -23.312 1.858 1 98.12 219 GLU A O 1
ATOM 1621 N N . HIS A 1 220 ? -11.234 -22.203 3.51 1 98.38 220 HIS A N 1
ATOM 1622 C CA . HIS A 1 220 ? -9.891 -22.734 3.299 1 98.38 220 HIS A CA 1
ATOM 1623 C C . HIS A 1 220 ? -9.875 -24.25 3.393 1 98.38 220 HIS A C 1
ATOM 1625 O O . HIS A 1 220 ? -9.227 -24.922 2.586 1 98.38 220 HIS A O 1
ATOM 1631 N N . ASP A 1 221 ? -10.594 -24.797 4.371 1 98.5 221 ASP A N 1
ATOM 1632 C CA . ASP A 1 221 ? -10.641 -26.25 4.512 1 98.5 221 ASP A CA 1
ATOM 1633 C C . ASP A 1 221 ? -11.273 -26.906 3.285 1 98.5 221 ASP A C 1
ATOM 1635 O O . ASP A 1 221 ? -10.766 -27.906 2.773 1 98.5 221 ASP A O 1
ATOM 1639 N N . ALA A 1 222 ? -12.336 -26.312 2.873 1 98.56 222 ALA A N 1
ATOM 1640 C CA . ALA A 1 222 ? -13.031 -26.844 1.698 1 98.56 222 ALA A CA 1
ATOM 1641 C C . ALA A 1 222 ? -12.148 -26.734 0.453 1 98.56 222 ALA A C 1
ATOM 1643 O O . ALA A 1 222 ? -12.156 -27.641 -0.393 1 98.56 222 ALA A O 1
ATOM 1644 N N . MET A 1 223 ? -11.438 -25.688 0.332 1 98.69 223 MET A N 1
ATOM 1645 C CA . MET A 1 223 ? -10.547 -25.484 -0.81 1 98.69 223 MET A CA 1
ATOM 1646 C C . MET A 1 223 ? -9.461 -26.547 -0.848 1 98.69 223 MET A C 1
ATOM 1648 O O . MET A 1 223 ? -9.211 -27.141 -1.895 1 98.69 223 MET A O 1
ATOM 1652 N N . THR A 1 224 ? -8.844 -26.75 0.275 1 98.75 224 THR A N 1
ATOM 1653 C CA . THR A 1 224 ? -7.789 -27.75 0.373 1 98.75 224 THR A CA 1
ATOM 1654 C C . THR A 1 224 ? -8.328 -29.141 0.05 1 98.75 224 THR A C 1
ATOM 1656 O O . THR A 1 224 ? -7.715 -29.891 -0.707 1 98.75 224 THR A O 1
ATOM 1659 N N . ALA A 1 225 ? -9.477 -29.453 0.613 1 98.62 225 ALA A N 1
ATOM 1660 C CA . ALA A 1 225 ? -10.102 -30.75 0.369 1 98.62 225 ALA A CA 1
ATOM 1661 C C . ALA A 1 225 ? -10.391 -30.938 -1.114 1 98.62 225 ALA A C 1
ATOM 1663 O O . ALA A 1 225 ? -10.141 -32.031 -1.668 1 98.62 225 ALA A O 1
ATOM 1664 N N . SER A 1 226 ? -10.898 -29.906 -1.748 1 98.69 226 SER A N 1
ATOM 1665 C CA . SER A 1 226 ? -11.25 -29.969 -3.162 1 98.69 226 SER A CA 1
ATOM 1666 C C . SER A 1 226 ? -10.031 -30.25 -4.027 1 98.69 226 SER A C 1
ATOM 1668 O O . SER A 1 226 ? -10.109 -30.969 -5.02 1 98.69 226 SER A O 1
ATOM 1670 N N . ILE A 1 227 ? -8.93 -29.656 -3.689 1 98.75 227 ILE A N 1
ATOM 1671 C CA . ILE A 1 227 ? -7.699 -29.828 -4.449 1 98.75 227 ILE A CA 1
ATOM 1672 C C . ILE A 1 227 ? -7.227 -31.266 -4.352 1 98.75 227 ILE A C 1
ATOM 1674 O O . ILE A 1 227 ? -6.867 -31.891 -5.359 1 98.75 227 ILE A O 1
ATOM 1678 N N . HIS A 1 228 ? -7.312 -31.844 -3.18 1 98.56 228 HIS A N 1
ATOM 1679 C CA . HIS A 1 228 ? -6.945 -33.25 -2.996 1 98.56 228 HIS A CA 1
ATOM 1680 C C . HIS A 1 228 ? -7.902 -34.188 -3.742 1 98.56 228 HIS A C 1
ATOM 1682 O O . HIS A 1 228 ? -7.465 -35.094 -4.441 1 98.56 228 HIS A O 1
ATOM 1688 N N . GLU A 1 229 ? -9.125 -33.906 -3.57 1 98.56 229 GLU A N 1
ATOM 1689 C CA . GLU A 1 229 ? -10.148 -34.75 -4.191 1 98.56 229 GLU A CA 1
ATOM 1690 C C . GLU A 1 229 ? -10.031 -34.719 -5.711 1 98.56 229 GLU A C 1
ATOM 1692 O O . GLU A 1 229 ? -10.344 -35.719 -6.371 1 98.56 229 GLU A O 1
ATOM 1697 N N . ALA A 1 230 ? -9.5 -33.656 -6.211 1 98.5 230 ALA A N 1
ATOM 1698 C CA . ALA A 1 230 ? -9.43 -33.5 -7.66 1 98.5 230 ALA A CA 1
ATOM 1699 C C . ALA A 1 230 ? -8.18 -34.156 -8.234 1 98.5 230 ALA A C 1
ATOM 1701 O O . ALA A 1 230 ? -8.023 -34.25 -9.453 1 98.5 230 ALA A O 1
ATOM 1702 N N . GLY A 1 231 ? -7.242 -34.5 -7.336 1 97.94 231 GLY A N 1
ATOM 1703 C CA . GLY A 1 231 ? -6.211 -35.375 -7.887 1 97.94 231 GLY A CA 1
ATOM 1704 C C . GLY A 1 231 ? -4.816 -35.031 -7.414 1 97.94 231 GLY A C 1
ATOM 1705 O O . GLY A 1 231 ? -3.855 -35.719 -7.703 1 97.94 231 GLY A O 1
ATOM 1706 N N . PHE A 1 232 ? -4.684 -33.875 -6.746 1 98.56 232 PHE A N 1
ATOM 1707 C CA . PHE A 1 232 ? -3.354 -33.5 -6.273 1 98.56 232 PHE A CA 1
ATOM 1708 C C . PHE A 1 232 ? -2.988 -34.281 -5.02 1 98.56 232 PHE A C 1
ATOM 1710 O O . PHE 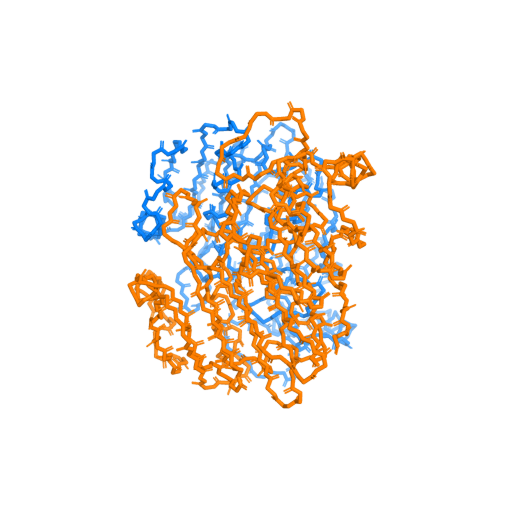A 1 232 ? -3.744 -34.281 -4.043 1 98.56 232 PHE A O 1
ATOM 1717 N N . ASP A 1 233 ? -1.81 -34.875 -4.945 1 97.44 233 ASP A N 1
ATOM 1718 C CA . ASP A 1 233 ? -1.46 -35.844 -3.889 1 97.44 233 ASP A CA 1
ATOM 1719 C C . ASP A 1 233 ? -0.485 -35.188 -2.895 1 97.44 233 ASP A C 1
ATOM 1721 O O . ASP A 1 233 ? -0.163 -35.812 -1.869 1 97.44 233 ASP A O 1
ATOM 1725 N N . GLY A 1 234 ? 0.093 -34.031 -3.211 1 98.12 234 GLY A N 1
ATOM 1726 C CA . GLY A 1 234 ? 1.016 -33.375 -2.299 1 98.12 234 GLY A CA 1
ATOM 1727 C C . GLY A 1 234 ? 0.317 -32.688 -1.154 1 98.12 234 GLY A C 1
ATOM 1728 O O . GLY A 1 234 ? -0.893 -32.812 -0.973 1 98.12 234 GLY A O 1
ATOM 1729 N N . GLU A 1 235 ? 1.071 -31.984 -0.295 1 98.56 235 GLU A N 1
ATOM 1730 C CA . GLU A 1 235 ? 0.52 -31.203 0.815 1 98.56 235 GLU A CA 1
ATOM 1731 C C . GLU A 1 235 ? 0.022 -29.844 0.345 1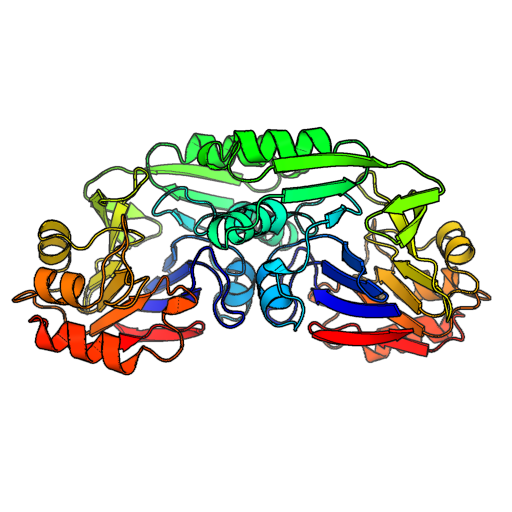 98.56 235 GLU A C 1
ATOM 1733 O O . GLU A 1 235 ? 0.685 -29.172 -0.452 1 98.56 235 GLU A O 1
ATOM 1738 N N . VAL A 1 236 ? -1.146 -29.469 0.795 1 98.88 236 VAL A N 1
ATOM 1739 C CA . VAL A 1 236 ? -1.727 -28.188 0.417 1 98.88 236 VAL A CA 1
ATOM 1740 C C . VAL A 1 236 ? -1.756 -27.25 1.627 1 98.88 236 VAL A C 1
ATOM 1742 O O . VAL A 1 236 ? -2.203 -27.641 2.707 1 98.88 236 VAL A O 1
ATOM 1745 N N . HIS A 1 237 ? -1.244 -26.062 1.457 1 98.88 237 HIS A N 1
ATOM 1746 C CA . HIS A 1 237 ? -1.214 -25.047 2.492 1 98.88 237 HIS A CA 1
ATOM 1747 C C . HIS A 1 237 ? -1.902 -23.766 2.023 1 98.88 237 HIS A C 1
ATOM 1749 O O . HIS A 1 237 ? -1.919 -23.469 0.826 1 98.88 237 HIS A O 1
ATOM 1755 N N . ILE A 1 238 ? -2.479 -23.062 2.947 1 98.88 238 ILE A N 1
ATOM 1756 C CA . ILE A 1 238 ? -2.945 -21.703 2.705 1 98.88 238 ILE A CA 1
ATOM 1757 C C . ILE A 1 238 ? -1.854 -20.703 3.098 1 98.88 238 ILE A C 1
ATOM 1759 O O . ILE A 1 238 ? -1.481 -20.609 4.27 1 98.88 238 ILE A O 1
ATOM 1763 N N . ALA A 1 239 ? -1.375 -19.984 2.096 1 98.81 239 ALA A N 1
ATOM 1764 C CA . ALA A 1 239 ? -0.346 -18.984 2.408 1 98.81 239 ALA A CA 1
ATOM 1765 C C . ALA A 1 239 ? -0.9 -17.891 3.305 1 98.81 239 ALA A C 1
ATOM 1767 O O . ALA A 1 239 ? -2.105 -17.625 3.303 1 98.81 239 ALA A O 1
ATOM 1768 N N . ARG A 1 240 ? -0.098 -17.266 4.035 1 98.56 240 ARG A N 1
ATOM 1769 C CA . ARG A 1 240 ? -0.444 -16.109 4.855 1 98.56 240 ARG A CA 1
ATOM 1770 C C . ARG A 1 240 ? 0.716 -15.117 4.93 1 98.56 240 ARG A C 1
ATOM 1772 O O . ARG A 1 240 ? 1.878 -15.508 4.785 1 98.56 240 ARG A O 1
ATOM 1779 N N . ASP A 1 241 ? 0.403 -13.945 5.145 1 98.75 241 ASP A N 1
ATOM 1780 C CA . ASP A 1 241 ? 1.441 -12.922 5.25 1 98.75 241 ASP A CA 1
ATOM 1781 C C . ASP A 1 241 ? 2.398 -13.227 6.398 1 98.75 241 ASP A C 1
ATOM 1783 O O . ASP A 1 241 ? 1.963 -13.562 7.504 1 98.75 241 ASP A O 1
ATOM 1787 N N . GLY A 1 242 ? 3.676 -13.156 6.105 1 98.44 242 GLY A N 1
ATOM 1788 C CA . GLY A 1 242 ? 4.691 -13.367 7.125 1 98.44 242 GLY A CA 1
ATOM 1789 C C . GLY A 1 242 ? 5.172 -14.805 7.211 1 98.44 242 GLY A C 1
ATOM 1790 O O . GLY A 1 242 ? 6.16 -15.094 7.883 1 98.44 242 GLY A O 1
ATOM 1791 N N . LEU A 1 243 ? 4.512 -15.688 6.562 1 98.75 243 LEU A N 1
ATOM 1792 C CA . LEU A 1 243 ? 4.898 -17.094 6.59 1 98.75 243 LEU A CA 1
ATOM 1793 C C . LEU A 1 243 ? 6.254 -17.297 5.926 1 98.75 243 LEU A C 1
ATOM 1795 O O . LEU A 1 243 ? 6.488 -16.812 4.816 1 98.75 243 LEU A O 1
ATOM 1799 N N . GLY A 1 244 ? 7.176 -17.922 6.602 1 98.62 244 GLY A N 1
ATOM 1800 C CA . GLY A 1 244 ? 8.453 -18.359 6.059 1 98.62 244 GLY A CA 1
ATOM 1801 C C . GLY A 1 244 ? 8.492 -19.844 5.73 1 98.62 244 GLY A C 1
ATOM 1802 O O . GLY A 1 244 ? 7.965 -20.656 6.48 1 98.62 244 GLY A O 1
ATOM 1803 N N . VAL A 1 245 ? 9.094 -20.203 4.609 1 98.31 245 VAL A N 1
ATOM 1804 C CA . VAL A 1 245 ? 9.219 -21.594 4.148 1 98.31 245 VAL A CA 1
ATOM 1805 C C . VAL A 1 245 ? 10.656 -21.875 3.734 1 98.31 245 VAL A C 1
ATOM 1807 O O . VAL A 1 245 ? 11.227 -21.141 2.918 1 98.31 245 VAL A O 1
ATOM 1810 N N . GLU A 1 246 ? 11.227 -22.875 4.309 1 96.94 246 GLU A N 1
ATOM 1811 C CA . GLU A 1 246 ? 12.562 -23.297 3.902 1 96.94 246 GLU A CA 1
ATOM 1812 C C . GLU A 1 246 ? 12.492 -24.438 2.883 1 96.94 246 GLU A C 1
ATOM 1814 O O . GLU A 1 246 ? 11.773 -25.422 3.09 1 96.94 246 GLU A O 1
ATOM 1819 N N . LEU A 1 247 ? 13.188 -24.234 1.759 1 95.69 247 LEU A N 1
ATOM 1820 C CA . LEU A 1 247 ? 13.273 -25.297 0.767 1 95.69 247 LEU A CA 1
ATOM 1821 C C . LEU A 1 247 ? 14.547 -26.109 0.951 1 95.69 247 LEU A C 1
ATOM 1823 O O . LEU A 1 247 ? 15.617 -25.547 1.172 1 95.69 247 LEU A O 1
ATOM 1827 N N . MET B 1 1 ? -18.359 14.078 15.297 1 96.88 1 MET B N 1
ATOM 1828 C CA . MET B 1 1 ? -17.375 13.711 14.273 1 96.88 1 MET B CA 1
ATOM 1829 C C . MET B 1 1 ? -16.422 12.648 14.789 1 96.88 1 MET B C 1
ATOM 1831 O O . MET B 1 1 ? -16.047 12.672 15.961 1 96.88 1 MET B O 1
ATOM 1835 N N . GLN B 1 2 ? -16.141 11.625 13.938 1 97.56 2 GLN B N 1
ATOM 1836 C CA . GLN B 1 2 ? -15.234 10.547 14.297 1 97.56 2 GLN B CA 1
ATOM 1837 C C . GLN B 1 2 ? -14.016 10.516 13.367 1 97.56 2 GLN B C 1
ATOM 1839 O O . GLN B 1 2 ? -14.164 10.602 12.148 1 97.56 2 GLN B O 1
ATOM 1844 N N . LEU B 1 3 ? -12.852 10.469 14.008 1 98.69 3 LEU B N 1
ATOM 1845 C CA . LEU B 1 3 ? -11.594 10.344 13.281 1 98.69 3 LEU B CA 1
ATOM 1846 C C . LEU B 1 3 ? -10.969 8.977 13.5 1 98.69 3 LEU B C 1
ATOM 1848 O O . LEU B 1 3 ? -10.859 8.516 14.641 1 98.69 3 LEU B O 1
ATOM 1852 N N . THR B 1 4 ? -10.641 8.273 12.43 1 98.94 4 THR B N 1
ATOM 1853 C CA . THR B 1 4 ? -9.852 7.051 12.5 1 98.94 4 THR B CA 1
ATOM 1854 C C . THR B 1 4 ? -8.523 7.219 11.766 1 98.94 4 THR B C 1
ATOM 1856 O O . THR B 1 4 ? -8.5 7.574 10.586 1 98.94 4 THR B O 1
ATOM 1859 N N . PHE B 1 5 ? -7.422 6.988 12.508 1 98.94 5 PHE B N 1
ATOM 1860 C CA . PHE B 1 5 ? -6.109 6.98 11.875 1 98.94 5 PHE B CA 1
ATOM 1861 C C . PHE B 1 5 ? -5.887 5.676 11.117 1 98.94 5 PHE B C 1
ATOM 1863 O O . PHE B 1 5 ? -5.77 4.609 11.719 1 98.94 5 PHE B O 1
ATOM 1870 N N . LEU B 1 6 ? -5.773 5.777 9.82 1 98.88 6 LEU B N 1
ATOM 1871 C CA . LEU B 1 6 ? -5.559 4.586 9 1 98.88 6 LEU B CA 1
ATOM 1872 C C . LEU B 1 6 ? -4.07 4.316 8.82 1 98.88 6 LEU B C 1
ATOM 1874 O O . LEU B 1 6 ? -3.643 3.16 8.781 1 98.88 6 LEU B O 1
ATOM 1878 N N . GLY B 1 7 ? -3.365 5.32 8.656 1 98.88 7 GLY B N 1
ATOM 1879 C CA . GLY B 1 7 ? -1.914 5.281 8.555 1 98.88 7 GLY B CA 1
ATOM 1880 C C . GLY B 1 7 ? -1.244 6.504 9.156 1 98.88 7 GLY B C 1
ATOM 1881 O O . GLY B 1 7 ? -1.67 7.637 8.906 1 98.88 7 GLY B O 1
ATOM 1882 N N . THR B 1 8 ? -0.191 6.254 9.945 1 98.94 8 THR B N 1
ATOM 1883 C CA . THR B 1 8 ? 0.431 7.332 10.703 1 98.94 8 THR B CA 1
ATOM 1884 C C . THR B 1 8 ? 1.937 7.367 10.461 1 98.94 8 THR B C 1
ATOM 1886 O O . THR B 1 8 ? 2.678 8.008 11.203 1 98.94 8 THR B O 1
ATOM 1889 N N . GLY B 1 9 ? 2.316 6.562 9.445 1 98.69 9 GLY B N 1
ATOM 1890 C CA . GLY B 1 9 ? 3.725 6.512 9.086 1 98.69 9 GLY B CA 1
ATOM 1891 C C . GLY B 1 9 ? 4.082 7.441 7.945 1 98.69 9 GLY B C 1
ATOM 1892 O O . GLY B 1 9 ? 3.328 8.367 7.629 1 98.69 9 GLY B O 1
ATOM 1893 N N . SER B 1 10 ? 5.25 7.285 7.445 1 98.06 10 SER B N 1
ATOM 1894 C CA . SER B 1 10 ? 5.852 8.133 6.422 1 98.06 10 SER B CA 1
ATOM 1895 C C . SER B 1 10 ? 6.301 7.309 5.219 1 98.06 10 SER B C 1
ATOM 1897 O O . SER B 1 10 ? 5.922 6.145 5.082 1 98.06 10 SER B O 1
ATOM 1899 N N . ALA B 1 11 ? 7.059 7.996 4.312 1 98.06 11 ALA B N 1
ATOM 1900 C CA . ALA B 1 11 ? 7.555 7.344 3.102 1 98.06 11 ALA B CA 1
ATOM 1901 C C . ALA B 1 11 ? 8.531 6.223 3.443 1 98.06 11 ALA B C 1
ATOM 1903 O O . ALA B 1 11 ? 8.727 5.297 2.65 1 98.06 11 ALA B O 1
ATOM 1904 N N . MET B 1 12 ? 9.195 6.336 4.582 1 97.94 12 MET B N 1
ATOM 1905 C CA . MET B 1 12 ? 10.016 5.238 5.082 1 97.94 12 MET B CA 1
ATOM 1906 C C . MET B 1 12 ? 9.219 4.344 6.027 1 97.94 12 MET B C 1
ATOM 1908 O O . MET B 1 12 ? 8.797 4.785 7.094 1 97.94 12 MET B O 1
ATOM 1912 N N . PRO B 1 13 ? 9.039 3.098 5.637 1 97.62 13 PRO B N 1
ATOM 1913 C CA . PRO B 1 13 ? 8.211 2.23 6.477 1 97.62 13 PRO B CA 1
ATOM 1914 C C . PRO B 1 13 ? 8.875 1.877 7.805 1 97.62 13 PRO B C 1
ATOM 1916 O O . PRO B 1 13 ? 10.102 1.749 7.867 1 97.62 13 PRO B O 1
ATOM 1919 N N . THR B 1 14 ? 8.109 1.702 8.828 1 94.56 14 THR B N 1
ATOM 1920 C CA . THR B 1 14 ? 8.578 1.261 10.141 1 94.56 14 THR B CA 1
ATOM 1921 C C . THR B 1 14 ? 8.242 -0.211 10.367 1 94.56 14 THR B C 1
ATOM 1923 O O . THR B 1 14 ? 8.766 -0.836 11.289 1 94.56 14 THR B O 1
ATOM 1926 N N . GLY B 1 15 ? 7.375 -0.761 9.523 1 92.69 15 GLY B N 1
ATOM 1927 C CA . GLY B 1 15 ? 6.852 -2.1 9.742 1 92.69 15 GLY B CA 1
ATOM 1928 C C . GLY B 1 15 ? 5.609 -2.121 10.609 1 92.69 15 GLY B C 1
ATOM 1929 O O . GLY B 1 15 ? 4.887 -3.121 10.648 1 92.69 15 GLY B O 1
ATOM 1930 N N . GLN B 1 16 ? 5.332 -1.041 11.25 1 95.81 16 GLN B N 1
ATOM 1931 C CA . GLN B 1 16 ? 4.199 -0.997 12.172 1 95.81 16 GLN B CA 1
ATOM 1932 C C . GLN B 1 16 ? 3.143 -0.005 11.695 1 95.81 16 GLN B C 1
ATOM 1934 O O . GLN B 1 16 ? 1.977 -0.099 12.086 1 95.81 16 GLN B O 1
ATOM 1939 N N . ARG B 1 17 ? 3.557 0.976 10.969 1 98.31 17 ARG B N 1
ATOM 1940 C CA . ARG B 1 17 ? 2.682 2.043 10.492 1 98.31 17 ARG B CA 1
ATOM 1941 C C . ARG B 1 17 ? 2.572 2.025 8.977 1 98.31 17 ARG B C 1
ATOM 1943 O O . ARG B 1 17 ? 3.572 1.851 8.273 1 98.31 17 ARG B O 1
ATOM 1950 N N . MET B 1 18 ? 1.344 2.123 8.508 1 98.81 18 MET B N 1
ATOM 1951 C CA . MET B 1 18 ? 1.17 2.385 7.082 1 98.81 18 MET B CA 1
ATOM 1952 C C . MET B 1 18 ? 1.417 3.857 6.766 1 98.81 18 MET B C 1
ATOM 1954 O O . MET B 1 18 ? 1.657 4.66 7.668 1 98.81 18 MET B O 1
ATOM 1958 N N . GLN B 1 19 ? 1.428 4.211 5.48 1 98.88 19 GLN B N 1
ATOM 1959 C CA . GLN B 1 19 ? 1.608 5.609 5.098 1 98.88 19 GLN B CA 1
ATOM 1960 C C . GLN B 1 19 ? 0.341 6.418 5.355 1 98.88 19 GLN B C 1
ATOM 1962 O O . GLN B 1 19 ? -0.645 5.891 5.875 1 98.88 19 GLN B O 1
ATOM 1967 N N . THR B 1 20 ? 0.333 7.645 5.035 1 98.88 20 THR B N 1
ATOM 1968 C CA . THR B 1 20 ? -0.628 8.602 5.578 1 98.88 20 THR B CA 1
ATOM 1969 C C . THR B 1 20 ? -2.029 8.32 5.043 1 98.88 20 THR B C 1
ATOM 1971 O O . THR B 1 20 ? -2.215 8.125 3.838 1 98.88 20 THR B O 1
ATOM 1974 N N . GLY B 1 21 ? -2.973 8.242 5.902 1 98.94 21 GLY B N 1
ATOM 1975 C CA . GLY B 1 21 ? -4.395 8.164 5.605 1 98.94 21 GLY B CA 1
ATOM 1976 C C . GLY B 1 21 ? -5.27 8.367 6.828 1 98.94 21 GLY B C 1
ATOM 1977 O O . GLY B 1 21 ? -4.949 7.883 7.918 1 98.94 21 GLY B O 1
ATOM 1978 N N . LEU B 1 22 ? -6.375 9.055 6.699 1 98.94 22 LEU B N 1
ATOM 1979 C CA . LEU B 1 22 ? -7.355 9.289 7.75 1 98.94 22 LEU B CA 1
ATOM 1980 C C . LEU B 1 22 ? -8.773 9.031 7.246 1 98.94 22 LEU B C 1
ATOM 1982 O O . LEU B 1 22 ? -9.102 9.375 6.105 1 98.94 22 LEU B O 1
ATOM 1986 N N . LEU B 1 23 ? -9.57 8.43 8.047 1 98.94 23 LEU B N 1
ATOM 1987 C CA . LEU B 1 23 ? -11 8.328 7.805 1 98.94 23 LEU B CA 1
ATOM 1988 C C . LEU B 1 23 ? -11.781 9.266 8.719 1 98.94 23 LEU B C 1
ATOM 1990 O O . LEU B 1 23 ? -11.641 9.211 9.945 1 98.94 23 LEU B O 1
ATOM 1994 N N . VAL B 1 24 ? -12.5 10.195 8.164 1 98.88 24 VAL B N 1
ATOM 1995 C CA . VAL B 1 24 ? -13.328 11.133 8.922 1 98.88 24 VAL B CA 1
ATOM 1996 C C . VAL B 1 24 ? -14.805 10.828 8.672 1 98.88 24 VAL B C 1
ATOM 1998 O O . VAL B 1 24 ? -15.234 10.711 7.527 1 98.88 24 VAL B O 1
ATOM 2001 N N . GLU B 1 25 ? -15.523 10.664 9.68 1 98.25 25 GLU B N 1
ATOM 2002 C CA . GLU B 1 25 ? -16.953 10.359 9.609 1 98.25 25 GLU B CA 1
ATOM 2003 C C . GLU B 1 25 ? -17.781 11.383 10.391 1 98.25 25 GLU B C 1
ATOM 2005 O O . GLU B 1 25 ? -17.359 11.836 11.453 1 98.25 25 GLU B O 1
ATOM 2010 N N . ASP B 1 26 ? -18.875 11.797 9.93 1 96.88 26 ASP B N 1
ATOM 2011 C CA . ASP B 1 26 ? -19.875 12.625 10.586 1 96.88 26 ASP B CA 1
ATOM 2012 C C . ASP B 1 26 ? -21.281 12.258 10.125 1 96.88 26 ASP B C 1
ATOM 2014 O O . ASP B 1 26 ? -21.703 12.648 9.031 1 96.88 26 ASP B O 1
ATOM 2018 N N . GLY B 1 27 ? -22.047 11.539 10.977 1 93.62 27 GLY B N 1
ATOM 2019 C CA . GLY B 1 27 ? -23.312 10.977 10.516 1 93.62 27 GLY B CA 1
ATOM 2020 C C . GLY B 1 27 ? -23.141 9.992 9.375 1 93.62 27 GLY B C 1
ATOM 2021 O O . GLY B 1 27 ? -22.375 9.031 9.477 1 93.62 27 GLY B O 1
ATOM 2022 N N . ASP B 1 28 ? -23.75 10.344 8.312 1 94.88 28 ASP B N 1
ATOM 2023 C CA . ASP B 1 28 ? -23.688 9.461 7.16 1 94.88 28 ASP B CA 1
ATOM 2024 C C . ASP B 1 28 ? -22.547 9.867 6.219 1 94.88 28 ASP B C 1
ATOM 2026 O O . ASP B 1 28 ? -22.266 9.164 5.25 1 94.88 28 ASP B O 1
ATOM 2030 N N . SER B 1 29 ? -21.922 10.969 6.543 1 97 29 SER B N 1
ATOM 2031 C CA . SER B 1 29 ? -20.844 11.461 5.703 1 97 29 SER B CA 1
ATOM 2032 C C . SER B 1 29 ? -19.516 10.766 6.043 1 97 29 SER B C 1
ATOM 2034 O O . SER B 1 29 ? -19.219 10.539 7.215 1 97 29 SER B O 1
ATOM 2036 N N . ARG B 1 30 ? -18.828 10.289 5.012 1 98.56 30 ARG B N 1
ATOM 2037 C CA . ARG B 1 30 ? -17.531 9.648 5.137 1 98.56 30 ARG B CA 1
ATOM 2038 C C . ARG B 1 30 ? -16.516 10.266 4.164 1 98.56 30 ARG B C 1
ATOM 2040 O O . ARG B 1 30 ? -16.859 10.547 3.014 1 98.56 30 ARG B O 1
ATOM 2047 N N . LEU B 1 31 ? -15.352 10.469 4.652 1 98.88 31 LEU B N 1
ATOM 2048 C CA . LEU B 1 31 ? -14.305 11.094 3.85 1 98.88 31 LEU B CA 1
ATOM 2049 C C . LEU B 1 31 ? -12.945 10.461 4.152 1 98.88 31 LEU B C 1
ATOM 2051 O O . LEU B 1 31 ? -12.555 10.352 5.316 1 98.88 31 LEU B O 1
ATOM 2055 N N . LEU B 1 32 ? -12.336 9.945 3.09 1 98.94 32 LEU B N 1
ATOM 2056 C CA . LEU B 1 32 ? -10.953 9.523 3.211 1 98.94 32 LEU B CA 1
ATOM 2057 C C . LEU B 1 32 ? -10 10.672 2.922 1 98.94 32 LEU B C 1
ATOM 2059 O O . LEU B 1 32 ? -10.102 11.32 1.878 1 98.94 32 LEU B O 1
ATOM 2063 N N . VAL B 1 33 ? -9.117 10.992 3.861 1 98.94 33 VAL B N 1
ATOM 2064 C CA . VAL B 1 33 ? -8.109 12.031 3.672 1 98.94 33 VAL B CA 1
ATOM 2065 C C . VAL B 1 33 ? -6.746 11.398 3.418 1 98.94 33 VAL B C 1
ATOM 2067 O O . VAL B 1 33 ? -6.207 10.703 4.285 1 98.94 33 VAL B O 1
ATOM 2070 N N . ASP B 1 34 ? -6.164 11.641 2.223 1 98.94 34 ASP B N 1
ATOM 2071 C CA . ASP B 1 34 ? -4.941 11.023 1.715 1 98.94 34 ASP B CA 1
ATOM 2072 C C . ASP B 1 34 ? -5.082 9.5 1.663 1 98.94 34 ASP B C 1
ATOM 2074 O O . ASP B 1 34 ? -6.02 8.938 2.23 1 98.94 34 ASP B O 1
ATOM 2078 N N . CYS B 1 35 ? -4.215 8.906 0.925 1 98.94 35 CYS B N 1
ATOM 2079 C CA . CYS B 1 35 ? -4.32 7.484 0.634 1 98.94 35 CYS B CA 1
ATOM 2080 C C . CYS B 1 35 ? -2.965 6.902 0.256 1 98.94 35 CYS B C 1
ATOM 2082 O O . CYS B 1 35 ? -2.752 6.504 -0.891 1 98.94 35 CYS B O 1
ATOM 2084 N N . GLY B 1 36 ? -2.082 6.801 1.242 1 98.88 36 GLY B N 1
ATOM 2085 C CA . GLY B 1 36 ? -0.742 6.285 1.015 1 98.88 36 GLY B CA 1
ATOM 2086 C C . GLY B 1 36 ? -0.679 4.77 1.021 1 98.88 36 GLY B C 1
ATOM 2087 O O . GLY B 1 36 ? -1.693 4.102 1.232 1 98.88 36 GLY B O 1
ATOM 2088 N N . SER B 1 37 ? 0.478 4.227 0.802 1 98.81 37 SER B N 1
ATOM 2089 C CA . SER B 1 37 ? 0.679 2.781 0.74 1 98.81 37 SER B CA 1
ATOM 2090 C C . SER B 1 37 ? 0.196 2.1 2.016 1 98.81 37 SER B C 1
ATOM 2092 O O . SER B 1 37 ? 0.579 2.496 3.119 1 98.81 37 SER B O 1
ATOM 2094 N N . GLY B 1 38 ? -0.645 1.097 1.87 1 98.69 38 GLY B N 1
ATOM 2095 C CA . GLY B 1 38 ? -1.139 0.312 2.99 1 98.69 38 GLY B CA 1
ATOM 2096 C C . GLY B 1 38 ? -2.473 0.803 3.521 1 98.69 38 GLY B C 1
ATOM 2097 O O . GLY B 1 38 ? -3.154 0.087 4.258 1 98.69 38 GLY B O 1
ATOM 2098 N N . VAL B 1 39 ? -2.896 2.016 3.195 1 98.88 39 VAL B N 1
ATOM 2099 C CA . VAL B 1 39 ? -4.102 2.637 3.73 1 98.88 39 VAL B CA 1
ATOM 2100 C C . VAL B 1 39 ? -5.332 1.848 3.283 1 98.88 39 VAL B C 1
ATOM 2102 O O . VAL B 1 39 ? -6.289 1.693 4.047 1 98.88 39 VAL B O 1
ATOM 2105 N N . LEU B 1 40 ? -5.336 1.357 2.021 1 98.81 40 LEU B N 1
ATOM 2106 C CA . LEU B 1 40 ? -6.438 0.539 1.523 1 98.81 40 LEU B CA 1
ATOM 2107 C C . LEU B 1 40 ? -6.742 -0.606 2.484 1 98.81 40 LEU B C 1
ATOM 2109 O O . LEU B 1 40 ? -7.906 -0.887 2.775 1 98.81 40 LEU B O 1
ATOM 2113 N N . HIS B 1 41 ? -5.742 -1.233 3.02 1 98.69 41 HIS B N 1
ATOM 2114 C CA . HIS B 1 41 ? -5.902 -2.42 3.852 1 98.69 41 HIS B CA 1
ATOM 2115 C C . HIS B 1 41 ? -6.375 -2.051 5.254 1 98.69 41 HIS B C 1
ATOM 2117 O O . HIS B 1 41 ? -7.191 -2.762 5.844 1 98.69 41 HIS B O 1
ATOM 2123 N N . THR B 1 42 ? -5.836 -0.917 5.801 1 98.69 42 THR B N 1
ATOM 2124 C CA . THR B 1 42 ? -6.312 -0.476 7.109 1 98.69 42 THR B CA 1
ATOM 2125 C C . THR B 1 42 ? -7.754 0.015 7.02 1 98.69 42 THR B C 1
ATOM 2127 O O . THR B 1 42 ? -8.539 -0.175 7.953 1 98.69 42 THR B O 1
ATOM 2130 N N . LEU B 1 43 ? -8.086 0.648 5.906 1 98.81 43 LEU B N 1
ATOM 2131 C CA . LEU B 1 43 ? -9.461 1.062 5.664 1 98.81 43 LEU B CA 1
ATOM 2132 C C . LEU B 1 43 ? -10.398 -0.141 5.652 1 98.81 43 LEU B C 1
ATOM 2134 O O . LEU B 1 43 ? -11.484 -0.094 6.23 1 98.81 43 LEU B O 1
ATOM 2138 N N . ALA B 1 44 ? -9.984 -1.236 5.086 1 98.62 44 ALA B N 1
ATOM 2139 C CA . ALA B 1 44 ? -10.789 -2.453 4.984 1 98.62 44 ALA B CA 1
ATOM 2140 C C . ALA B 1 44 ? -11.047 -3.053 6.363 1 98.62 44 ALA B C 1
ATOM 2142 O O . ALA B 1 44 ? -11.977 -3.852 6.535 1 98.62 44 ALA B O 1
ATOM 2143 N N . ARG B 1 45 ? -10.234 -2.705 7.363 1 98.12 45 ARG B N 1
ATOM 2144 C CA . ARG B 1 45 ? -10.391 -3.23 8.719 1 98.12 45 ARG B CA 1
ATOM 2145 C C . ARG B 1 45 ? -11.438 -2.438 9.5 1 98.12 45 ARG B C 1
ATOM 2147 O O . ARG B 1 45 ? -11.859 -2.855 10.578 1 98.12 45 ARG B O 1
ATOM 2154 N N . THR B 1 46 ? -11.805 -1.299 8.984 1 98.31 46 THR B N 1
ATOM 2155 C CA . THR B 1 46 ? -12.812 -0.489 9.656 1 98.31 46 THR B CA 1
ATOM 2156 C C . THR B 1 46 ? -14.219 -0.998 9.344 1 98.31 46 THR B C 1
ATOM 2158 O O . THR B 1 46 ? -14.406 -1.77 8.398 1 98.31 46 THR B O 1
ATOM 2161 N N . ASP B 1 47 ? -15.219 -0.488 10.086 1 96.44 47 ASP B N 1
ATOM 2162 C CA . ASP B 1 47 ? -16.609 -0.835 9.82 1 96.44 47 ASP B CA 1
ATOM 2163 C C . ASP B 1 47 ? -17.078 -0.241 8.492 1 96.44 47 ASP B C 1
ATOM 2165 O O . ASP B 1 47 ? -17.938 -0.821 7.812 1 96.44 47 ASP B O 1
ATOM 2169 N N . VAL B 1 48 ? -16.531 0.896 8.133 1 97.31 48 VAL B N 1
ATOM 2170 C CA . VAL B 1 48 ? -16.906 1.594 6.91 1 97.31 48 VAL B CA 1
ATOM 2171 C C . VAL B 1 48 ? -16.406 0.819 5.691 1 97.31 48 VAL B C 1
ATOM 2173 O O . VAL B 1 48 ? -17.141 0.641 4.715 1 97.31 48 VAL B O 1
ATOM 2176 N N . GLY B 1 49 ? -15.133 0.362 5.734 1 97.56 49 GLY B N 1
ATOM 2177 C CA . GLY B 1 49 ? -14.5 -0.318 4.617 1 97.56 49 GLY B CA 1
ATOM 2178 C C . GLY B 1 49 ? -14.266 0.589 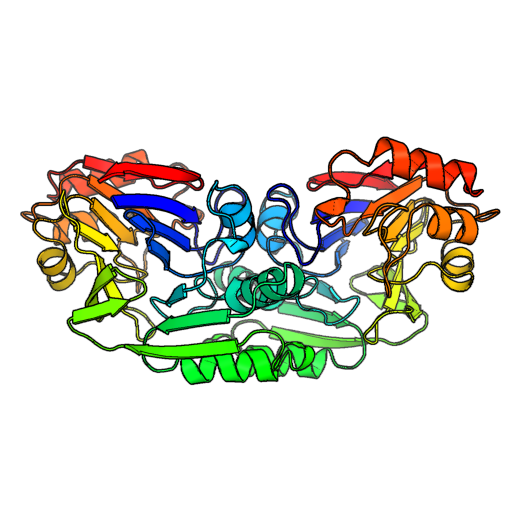3.424 1 97.56 49 GLY B C 1
ATOM 2179 O O . GLY B 1 49 ? -14.531 1.791 3.488 1 97.56 49 GLY B O 1
ATOM 2180 N N . TYR B 1 50 ? -13.695 -0.005 2.369 1 97.56 50 TYR B N 1
ATOM 2181 C CA . TYR B 1 50 ? -13.383 0.76 1.167 1 97.56 50 TYR B CA 1
ATOM 2182 C C . TYR B 1 50 ? -14.633 0.965 0.313 1 97.56 50 TYR B C 1
ATOM 2184 O O . TYR B 1 50 ? -14.664 1.849 -0.547 1 97.56 50 TYR B O 1
ATOM 2192 N N . GLU B 1 51 ? -15.633 0.134 0.483 1 97.44 51 GLU B N 1
ATOM 2193 C CA . GLU B 1 51 ? -16.891 0.296 -0.23 1 97.44 51 GLU B CA 1
ATOM 2194 C C . GLU B 1 51 ? -17.688 1.487 0.307 1 97.44 51 GLU B C 1
ATOM 2196 O O . GLU B 1 51 ? -18.484 2.076 -0.411 1 97.44 51 GLU B O 1
ATOM 2201 N N . GLY B 1 52 ? -17.406 1.807 1.556 1 97.38 52 GLY B N 1
ATOM 2202 C CA . GLY B 1 52 ? -18.203 2.814 2.238 1 97.38 52 GLY B CA 1
ATOM 2203 C C . GLY B 1 52 ? -17.656 4.219 2.064 1 97.38 52 GLY B C 1
ATOM 2204 O O . GLY B 1 52 ? -18.234 5.18 2.586 1 97.38 52 GLY B O 1
ATOM 2205 N N . VAL B 1 53 ? -16.578 4.406 1.336 1 97.19 53 VAL B N 1
ATOM 2206 C CA . VAL B 1 53 ? -15.969 5.711 1.081 1 97.19 53 VAL B CA 1
ATOM 2207 C C . VAL B 1 53 ? -15.914 5.969 -0.423 1 97.19 53 VAL B C 1
ATOM 2209 O O . VAL B 1 53 ? -15.312 5.195 -1.171 1 97.19 53 VAL B O 1
ATOM 2212 N N . ASP B 1 54 ? -16.547 7.043 -0.873 1 97.88 54 ASP B N 1
ATOM 2213 C CA . ASP B 1 54 ? -16.562 7.305 -2.309 1 97.88 54 ASP B CA 1
ATOM 2214 C C . ASP B 1 54 ? -15.898 8.648 -2.631 1 97.88 54 ASP B C 1
ATOM 2216 O O . ASP B 1 54 ? -16 9.133 -3.758 1 97.88 54 ASP B O 1
ATOM 2220 N N . THR B 1 55 ? -15.336 9.32 -1.566 1 98.88 55 THR B N 1
ATOM 2221 C CA . THR B 1 55 ? -14.617 10.578 -1.767 1 98.88 55 THR B CA 1
ATOM 2222 C C . THR B 1 55 ? -13.273 10.555 -1.043 1 98.88 55 THR B C 1
ATOM 2224 O O . THR B 1 55 ? -13.203 10.188 0.131 1 98.88 55 THR B O 1
ATOM 2227 N N . VAL B 1 56 ? -12.258 10.875 -1.753 1 98.94 56 VAL B N 1
ATOM 2228 C CA . VAL B 1 56 ? -10.914 11.047 -1.213 1 98.94 56 VAL B CA 1
ATOM 2229 C C . VAL B 1 56 ? -10.492 12.508 -1.315 1 98.94 56 VAL B C 1
ATOM 2231 O O . VAL B 1 56 ? -10.656 13.141 -2.365 1 98.94 56 VAL B O 1
ATOM 2234 N N . LEU B 1 57 ? -10.039 13.07 -0.228 1 98.94 57 LEU B N 1
ATOM 2235 C CA . LEU B 1 57 ? -9.477 14.414 -0.182 1 98.94 57 LEU B CA 1
ATOM 2236 C C . LEU B 1 57 ? -7.965 14.367 0.004 1 98.94 57 LEU B C 1
ATOM 2238 O O . LEU B 1 57 ? -7.477 13.938 1.052 1 98.94 57 LEU B O 1
ATOM 2242 N N . LEU B 1 58 ? -7.23 14.852 -1.025 1 98.94 58 LEU B N 1
ATOM 2243 C CA . LEU B 1 58 ? -5.773 14.797 -0.998 1 98.94 58 LEU B CA 1
ATOM 2244 C C . LEU B 1 58 ? -5.191 16.109 -0.457 1 98.94 58 LEU B C 1
ATOM 2246 O O . LEU B 1 58 ? -5.633 17.188 -0.835 1 98.94 58 LEU B O 1
ATOM 2250 N N . SER B 1 59 ? -4.23 15.961 0.434 1 98.94 59 SER B N 1
ATOM 2251 C CA . SER B 1 59 ? -3.525 17.125 0.937 1 98.94 59 SER B CA 1
ATOM 2252 C C . SER B 1 59 ? -2.49 17.625 -0.068 1 98.94 59 SER B C 1
ATOM 2254 O O . SER B 1 59 ? -2.355 18.828 -0.285 1 98.94 59 SER B O 1
ATOM 2256 N N . HIS B 1 60 ? -1.705 16.75 -0.575 1 98.81 60 HIS B N 1
ATOM 2257 C CA . HIS B 1 60 ? -0.72 17.016 -1.616 1 98.81 60 HIS B CA 1
ATOM 2258 C C . HIS B 1 60 ? -0.328 15.742 -2.346 1 98.81 60 HIS B C 1
ATOM 2260 O O . HIS B 1 60 ? -0.878 14.672 -2.072 1 98.81 60 HIS B O 1
ATOM 2266 N N . HIS B 1 61 ? 0.628 15.875 -3.33 1 98.81 61 HIS B N 1
ATOM 2267 C CA . HIS B 1 61 ? 0.735 14.797 -4.305 1 98.81 61 HIS B CA 1
ATOM 2268 C C . HIS B 1 61 ? 2.025 14 -4.109 1 98.81 61 HIS B C 1
ATOM 2270 O O . HIS B 1 61 ? 2.484 13.32 -5.027 1 98.81 61 HIS B O 1
ATOM 2276 N N . HIS B 1 62 ? 2.654 14.109 -2.9 1 98.81 62 HIS B N 1
ATOM 2277 C CA . HIS B 1 62 ? 3.721 13.148 -2.623 1 98.81 62 HIS B CA 1
ATOM 2278 C C . HIS B 1 62 ? 3.197 11.719 -2.645 1 98.81 62 HIS B C 1
ATOM 2280 O O . HIS B 1 62 ? 2.078 11.453 -2.197 1 98.81 62 HIS B O 1
ATOM 2286 N N . LEU B 1 63 ? 4.039 10.875 -3.041 1 98.75 63 LEU B N 1
ATOM 2287 C CA . LEU B 1 63 ? 3.674 9.484 -3.285 1 98.75 63 LEU B CA 1
ATOM 2288 C C . LEU B 1 63 ? 3.125 8.836 -2.02 1 98.75 63 LEU B C 1
ATOM 2290 O O . LEU B 1 63 ? 2.15 8.086 -2.074 1 98.75 63 LEU B O 1
ATOM 2294 N N . ASP B 1 64 ? 3.707 9.086 -0.842 1 98.75 64 ASP B N 1
ATOM 2295 C CA . ASP B 1 64 ? 3.303 8.43 0.397 1 98.75 64 ASP B CA 1
ATOM 2296 C C . ASP B 1 64 ? 1.963 8.969 0.892 1 98.75 64 ASP B C 1
ATOM 2298 O O . ASP B 1 64 ? 1.469 8.547 1.941 1 98.75 64 ASP B O 1
ATOM 2302 N N . HIS B 1 65 ? 1.297 9.836 0.162 1 98.94 65 HIS B N 1
ATOM 2303 C CA . HIS B 1 65 ? -0.048 10.32 0.462 1 98.94 65 HIS B CA 1
ATOM 2304 C C . HIS B 1 65 ? -1.044 9.867 -0.601 1 98.94 65 HIS B C 1
ATOM 2306 O O . HIS B 1 65 ? -2.252 10.055 -0.443 1 98.94 65 HIS B O 1
ATOM 2312 N N . VAL B 1 66 ? -0.549 9.219 -1.742 1 98.94 66 VAL B N 1
ATOM 2313 C CA . VAL B 1 66 ? -1.478 8.992 -2.844 1 98.94 66 VAL B CA 1
ATOM 2314 C C . VAL B 1 66 ? -1.256 7.598 -3.426 1 98.94 66 VAL B C 1
ATOM 2316 O O . VAL B 1 66 ? -1.977 7.176 -4.332 1 98.94 66 VAL B O 1
ATOM 2319 N N . SER B 1 67 ? -0.365 6.809 -2.955 1 98.81 67 SER B N 1
ATOM 2320 C CA . SER B 1 67 ? 0.121 5.582 -3.576 1 98.81 67 SER B CA 1
ATOM 2321 C C . SER B 1 67 ? -1.01 4.574 -3.77 1 98.81 67 SER B C 1
ATOM 2323 O O . SER B 1 67 ? -1.02 3.826 -4.75 1 98.81 67 SER B O 1
ATOM 2325 N N . ASP B 1 68 ? -1.976 4.52 -2.848 1 98.88 68 ASP B N 1
ATOM 2326 C CA . ASP B 1 68 ? -3.008 3.49 -2.891 1 98.88 68 ASP B CA 1
ATOM 2327 C C . ASP B 1 68 ? -4.266 4 -3.59 1 98.88 68 ASP B C 1
ATOM 2329 O O . ASP B 1 68 ? -5.293 3.322 -3.602 1 98.88 68 ASP B O 1
ATOM 2333 N N . LEU B 1 69 ? -4.219 5.191 -4.211 1 98.88 69 LEU B N 1
ATOM 2334 C CA . LEU B 1 69 ? -5.406 5.785 -4.809 1 98.88 69 LEU B CA 1
ATOM 2335 C C . LEU B 1 69 ? -6.004 4.863 -5.867 1 98.88 69 LEU B C 1
ATOM 2337 O O . LEU B 1 69 ? -7.195 4.551 -5.824 1 98.88 69 LEU B O 1
ATOM 2341 N N . LEU B 1 70 ? -5.152 4.383 -6.812 1 98.88 70 LEU B N 1
ATOM 2342 C CA . LEU B 1 70 ? -5.684 3.527 -7.867 1 98.88 70 LEU B CA 1
ATOM 2343 C C . LEU B 1 70 ? -5.98 2.127 -7.336 1 98.88 70 LEU B C 1
ATOM 2345 O O . LEU B 1 70 ? -6.871 1.443 -7.84 1 98.88 70 LEU B O 1
ATOM 2349 N N . ALA B 1 71 ? -5.199 1.649 -6.34 1 98.81 71 ALA B N 1
ATOM 2350 C CA . ALA B 1 71 ? -5.559 0.388 -5.695 1 98.81 71 ALA B CA 1
ATOM 2351 C C . ALA B 1 71 ? -6.961 0.457 -5.102 1 98.81 71 ALA B C 1
ATOM 2353 O O . ALA B 1 71 ? -7.727 -0.507 -5.188 1 98.81 71 ALA B O 1
ATOM 2354 N N . LEU B 1 72 ? -7.27 1.622 -4.473 1 98.88 72 LEU B N 1
ATOM 2355 C CA . LEU B 1 72 ? -8.609 1.856 -3.953 1 98.88 72 LEU B CA 1
ATOM 2356 C C . LEU B 1 72 ? -9.641 1.827 -5.078 1 98.88 72 LEU B C 1
ATOM 2358 O O . LEU B 1 72 ? -10.68 1.172 -4.957 1 98.88 72 LEU B O 1
ATOM 2362 N N . LEU B 1 73 ? -9.383 2.541 -6.168 1 98.88 73 LEU B N 1
ATOM 2363 C CA . LEU B 1 73 ? -10.281 2.578 -7.316 1 98.88 73 LEU B CA 1
ATOM 2364 C C . LEU B 1 73 ? -10.57 1.172 -7.832 1 98.88 73 LEU B C 1
ATOM 2366 O O . LEU B 1 73 ? -11.727 0.81 -8.055 1 98.88 73 LEU B O 1
ATOM 2370 N N . LYS B 1 74 ? -9.492 0.354 -7.996 1 98.81 74 LYS B N 1
ATOM 2371 C CA . LYS B 1 74 ? -9.641 -1.008 -8.5 1 98.81 74 LYS B CA 1
ATOM 2372 C C . LYS B 1 74 ? -10.461 -1.865 -7.543 1 98.81 74 LYS B C 1
ATOM 2374 O O . LYS B 1 74 ? -11.328 -2.631 -7.973 1 98.81 74 LYS B O 1
ATOM 2379 N N . ALA B 1 75 ? -10.172 -1.737 -6.254 1 98.62 75 ALA B N 1
ATOM 2380 C CA . ALA B 1 75 ? -10.93 -2.49 -5.258 1 98.62 75 ALA B CA 1
ATOM 2381 C C . ALA B 1 75 ? -12.414 -2.146 -5.324 1 98.62 75 ALA B C 1
ATOM 2383 O O . ALA B 1 75 ? -13.266 -3.037 -5.262 1 98.62 75 ALA B O 1
ATOM 2384 N N . ARG B 1 76 ? -12.742 -0.881 -5.43 1 98.5 76 ARG B N 1
ATOM 2385 C CA . ARG B 1 76 ? -14.133 -0.446 -5.527 1 98.5 76 ARG B CA 1
ATOM 2386 C C . ARG B 1 76 ? -14.797 -1.014 -6.777 1 98.5 76 ARG B C 1
ATOM 2388 O O . ARG B 1 76 ? -15.914 -1.527 -6.711 1 98.5 76 ARG B O 1
ATOM 2395 N N . TRP B 1 77 ? -14.07 -0.921 -7.926 1 98.5 77 TRP B N 1
ATOM 2396 C CA . TRP B 1 77 ? -14.562 -1.51 -9.172 1 98.5 77 TRP B CA 1
ATOM 2397 C C . TRP B 1 77 ? -14.922 -2.977 -8.969 1 98.5 77 TRP B C 1
ATOM 2399 O O . TRP B 1 77 ? -16.031 -3.398 -9.305 1 98.5 77 TRP B O 1
ATOM 2409 N N . LEU B 1 78 ? -14.055 -3.723 -8.383 1 97.44 78 LEU B N 1
ATOM 2410 C CA . LEU B 1 78 ? -14.234 -5.164 -8.227 1 97.44 78 LEU B CA 1
ATOM 2411 C C . LEU B 1 78 ? -15.352 -5.469 -7.234 1 97.44 78 LEU B C 1
ATOM 2413 O O . LEU B 1 78 ? -15.977 -6.531 -7.301 1 97.44 78 LEU B O 1
ATOM 2417 N N . ALA B 1 79 ? -15.602 -4.535 -6.348 1 97.44 79 ALA B N 1
ATOM 2418 C CA . ALA B 1 79 ? -16.672 -4.703 -5.363 1 97.44 79 ALA B CA 1
ATOM 2419 C C . ALA B 1 79 ? -18.016 -4.262 -5.93 1 97.44 79 ALA B C 1
ATOM 2421 O O . ALA B 1 79 ? -19.031 -4.352 -5.25 1 97.44 79 ALA B O 1
ATOM 2422 N N . GLY B 1 80 ? -18.031 -3.73 -7.105 1 97.75 80 GLY B N 1
ATOM 2423 C CA . GLY B 1 80 ? -19.266 -3.355 -7.773 1 97.75 80 GLY B CA 1
ATOM 2424 C C . GLY B 1 80 ? -19.656 -1.906 -7.551 1 97.75 80 GLY B C 1
ATOM 2425 O O . GLY B 1 80 ? -20.75 -1.49 -7.898 1 97.75 80 GLY B O 1
ATOM 2426 N N . GLU B 1 81 ? -18.781 -1.135 -6.902 1 98 81 GLU B N 1
ATOM 2427 C CA . GLU B 1 81 ? -19.031 0.292 -6.73 1 98 81 GLU B CA 1
ATOM 2428 C C . GLU B 1 81 ? -18.828 1.053 -8.039 1 98 81 GLU B C 1
ATOM 2430 O O . GLU B 1 81 ? -17.984 0.671 -8.852 1 98 81 GLU B O 1
ATOM 2435 N N . GLU B 1 82 ? -19.469 2.197 -8.211 1 97.88 82 GLU B N 1
ATOM 2436 C CA . GLU B 1 82 ? -19.547 2.775 -9.547 1 97.88 82 GLU B CA 1
ATOM 2437 C C . GLU B 1 82 ? -18.859 4.141 -9.609 1 97.88 82 GLU B C 1
ATOM 2439 O O . GLU B 1 82 ? -18.594 4.66 -10.695 1 97.88 82 GLU B O 1
ATOM 2444 N N . THR B 1 83 ? -18.594 4.676 -8.43 1 98.25 83 THR B N 1
ATOM 2445 C CA . THR B 1 83 ? -18.109 6.051 -8.461 1 98.25 83 THR B CA 1
ATOM 2446 C C . THR B 1 83 ? -16.938 6.234 -7.492 1 98.25 83 THR B C 1
ATOM 2448 O O . THR B 1 83 ? -16.797 5.473 -6.531 1 98.25 83 THR B O 1
ATOM 2451 N N . LEU B 1 84 ? -16.109 7.16 -7.742 1 98.75 84 LEU B N 1
ATOM 2452 C CA . LEU B 1 84 ? -15.07 7.68 -6.855 1 98.75 84 LEU B CA 1
ATOM 2453 C C . LEU B 1 84 ? -14.805 9.156 -7.133 1 98.75 84 LEU B C 1
ATOM 2455 O O . LEU B 1 84 ? -14.602 9.547 -8.281 1 98.75 84 LEU B O 1
ATOM 2459 N N . THR B 1 85 ? -14.898 9.992 -6.137 1 98.94 85 THR B N 1
ATOM 2460 C CA . THR B 1 85 ? -14.539 11.398 -6.246 1 98.94 85 THR B CA 1
ATOM 2461 C C . THR B 1 85 ? -13.18 11.656 -5.598 1 98.94 85 THR B C 1
ATOM 2463 O O . THR B 1 85 ? -12.938 11.242 -4.465 1 98.94 85 THR B O 1
ATOM 2466 N N . VAL B 1 86 ? -12.297 12.25 -6.348 1 98.94 86 VAL B N 1
ATOM 2467 C CA . VAL B 1 86 ? -11 12.656 -5.824 1 98.94 86 VAL B CA 1
ATOM 2468 C C . VAL B 1 86 ? -10.898 14.18 -5.812 1 98.94 86 VAL B C 1
ATOM 2470 O O . VAL B 1 86 ? -11.039 14.828 -6.855 1 98.94 86 VAL B O 1
ATOM 2473 N N . VAL B 1 87 ? -10.727 14.703 -4.648 1 98.94 87 VAL B N 1
ATOM 2474 C CA . VAL B 1 87 ? -10.578 16.141 -4.422 1 98.94 87 VAL B CA 1
ATOM 2475 C C . VAL B 1 87 ? -9.164 16.438 -3.926 1 98.94 87 VAL B C 1
ATOM 2477 O O . VAL B 1 87 ? -8.617 15.703 -3.1 1 98.94 87 VAL B O 1
ATOM 2480 N N . GLY B 1 88 ? -8.555 17.469 -4.398 1 98.81 88 GLY B N 1
ATOM 2481 C CA . GLY B 1 88 ? -7.215 17.828 -3.938 1 98.81 88 GLY B CA 1
ATOM 2482 C C . GLY B 1 88 ? -6.711 19.141 -4.512 1 98.81 88 GLY B C 1
ATOM 2483 O O . GLY B 1 88 ? -7.461 19.859 -5.16 1 98.81 88 GLY B O 1
ATOM 2484 N N . PRO B 1 89 ? -5.492 19.516 -4.211 1 98.75 89 PRO B N 1
ATOM 2485 C CA . PRO B 1 89 ? -4.914 20.766 -4.711 1 98.75 89 PRO B CA 1
ATOM 2486 C C . PRO B 1 89 ? -4.703 20.75 -6.227 1 98.75 89 PRO B C 1
ATOM 2488 O O . PRO B 1 89 ? -4.965 19.734 -6.879 1 98.75 89 PRO B O 1
ATOM 2491 N N . ALA B 1 90 ? -4.32 21.922 -6.715 1 98.5 90 ALA B N 1
ATOM 2492 C CA . ALA B 1 90 ? -3.986 22.031 -8.133 1 98.5 90 ALA B CA 1
ATOM 2493 C C . ALA B 1 90 ? -3.047 20.906 -8.555 1 98.5 90 ALA B C 1
ATOM 2495 O O . ALA B 1 90 ? -2.088 20.594 -7.852 1 98.5 90 ALA B O 1
ATOM 2496 N N . GLY B 1 91 ? -3.332 20.25 -9.664 1 98.62 91 GLY B N 1
ATOM 2497 C CA . GLY B 1 91 ? -2.529 19.141 -10.148 1 98.62 91 GLY B CA 1
ATOM 2498 C C . GLY B 1 91 ? -3.174 17.797 -9.898 1 98.62 91 GLY B C 1
ATOM 2499 O O . GLY B 1 91 ? -2.709 16.766 -10.414 1 98.62 91 GLY B O 1
ATOM 2500 N N . THR B 1 92 ? -4.23 17.797 -9.141 1 98.88 92 THR B N 1
ATOM 2501 C CA . THR B 1 92 ? -4.902 16.547 -8.805 1 98.88 92 THR B CA 1
ATOM 2502 C C . THR B 1 92 ? -5.484 15.891 -10.055 1 98.88 92 THR B C 1
ATOM 2504 O O . THR B 1 92 ? -5.379 14.68 -10.227 1 98.88 92 THR B O 1
ATOM 2507 N N . ASP B 1 93 ? -6.074 16.688 -10.906 1 98.75 93 ASP B N 1
ATOM 2508 C CA . ASP B 1 93 ? -6.633 16.156 -12.148 1 98.75 93 ASP B CA 1
ATOM 2509 C C . ASP B 1 93 ? -5.559 15.453 -12.977 1 98.75 93 ASP B C 1
ATOM 2511 O O . ASP B 1 93 ? -5.746 14.312 -13.398 1 98.75 93 ASP B O 1
ATOM 2515 N N . ALA B 1 94 ? -4.445 16.141 -13.141 1 98.75 94 ALA B N 1
ATOM 2516 C CA . ALA B 1 94 ? -3.348 15.578 -13.93 1 98.75 94 ALA B CA 1
ATOM 2517 C C . ALA B 1 94 ? -2.803 14.305 -13.281 1 98.75 94 ALA B C 1
ATOM 2519 O O . ALA B 1 94 ? -2.523 13.32 -13.977 1 98.75 94 ALA B O 1
ATOM 2520 N N . LEU B 1 95 ? -2.645 14.328 -11.969 1 98.88 95 LEU B N 1
ATOM 2521 C CA . LEU B 1 95 ? -2.141 13.164 -11.258 1 98.88 95 LEU B CA 1
ATOM 2522 C C . LEU B 1 95 ? -2.98 11.93 -11.562 1 98.88 95 LEU B C 1
ATOM 2524 O O . LEU B 1 95 ? -2.449 10.906 -12 1 98.88 95 LEU B O 1
ATOM 2528 N N . VAL B 1 96 ? -4.293 12.023 -11.398 1 98.88 96 VAL B N 1
ATOM 2529 C CA . VAL B 1 96 ? -5.184 10.875 -11.516 1 98.88 96 VAL B CA 1
ATOM 2530 C C . VAL B 1 96 ? -5.289 10.453 -12.977 1 98.88 96 VAL B C 1
ATOM 2532 O O . VAL B 1 96 ? -5.23 9.258 -13.289 1 98.88 96 VAL B O 1
ATOM 2535 N N . THR B 1 97 ? -5.367 11.438 -13.852 1 98.75 97 THR B N 1
ATOM 2536 C CA . THR B 1 97 ? -5.465 11.141 -15.273 1 98.75 97 THR B CA 1
ATOM 2537 C C . THR B 1 97 ? -4.207 10.43 -15.766 1 98.75 97 THR B C 1
ATOM 2539 O O . THR B 1 97 ? -4.293 9.453 -16.516 1 98.75 97 THR B O 1
ATOM 2542 N N . ASP B 1 98 ? -3.072 10.961 -15.367 1 98.81 98 ASP B N 1
ATOM 2543 C CA . ASP B 1 98 ? -1.811 10.359 -15.797 1 98.81 98 ASP B CA 1
ATOM 2544 C C . ASP B 1 98 ? -1.642 8.961 -15.219 1 98.81 98 ASP B C 1
ATOM 2546 O O . ASP B 1 98 ? -1.157 8.055 -15.898 1 98.81 98 ASP B O 1
ATOM 2550 N N . LEU B 1 99 ? -1.998 8.766 -13.984 1 98.81 99 LEU B N 1
ATOM 2551 C CA . LEU B 1 99 ? -1.935 7.438 -13.383 1 98.81 99 LEU B CA 1
ATOM 2552 C C . LEU B 1 99 ? -2.824 6.457 -14.141 1 98.81 99 LEU B C 1
ATOM 2554 O O . LEU B 1 99 ? -2.42 5.32 -14.398 1 98.81 99 LEU B O 1
ATOM 2558 N N . LEU B 1 100 ? -4.012 6.902 -14.438 1 98.75 100 LEU B N 1
ATOM 2559 C CA . LEU B 1 100 ? -4.93 6.055 -15.195 1 98.75 100 LEU B CA 1
ATOM 2560 C C . LEU B 1 100 ? -4.395 5.793 -16.594 1 98.75 100 LEU B C 1
ATOM 2562 O O . LEU B 1 100 ? -4.68 4.75 -17.188 1 98.75 100 LEU B O 1
ATOM 2566 N N . GLY B 1 101 ? -3.625 6.77 -17.094 1 98.62 101 GLY B N 1
ATOM 2567 C CA . GLY B 1 101 ? -2.953 6.551 -18.359 1 98.62 101 GLY B CA 1
ATOM 2568 C C . GLY B 1 101 ? -1.933 5.426 -18.312 1 98.62 101 GLY B C 1
ATOM 2569 O O . GLY B 1 101 ? -1.757 4.695 -19.281 1 98.62 101 GLY B O 1
ATOM 2570 N N . VAL B 1 102 ? -1.23 5.305 -17.25 1 98.62 102 VAL B N 1
ATOM 2571 C CA . VAL B 1 102 ? -0.243 4.246 -17.062 1 98.62 102 VAL B CA 1
ATOM 2572 C C . VAL B 1 102 ? -0.949 2.9 -16.906 1 98.62 102 VAL B C 1
ATOM 2574 O O . VAL B 1 102 ? -0.514 1.897 -17.484 1 98.62 102 VAL B O 1
ATOM 2577 N N . HIS B 1 103 ? -2.02 2.92 -16.109 1 98.44 103 HIS B N 1
ATOM 2578 C CA . HIS B 1 103 ? -2.83 1.724 -15.906 1 98.44 103 HIS B CA 1
ATOM 2579 C C . HIS B 1 103 ? -4.129 1.798 -16.703 1 98.44 103 HIS B C 1
ATOM 2581 O O . HIS B 1 103 ? -5.219 1.77 -16.109 1 98.44 103 HIS B O 1
ATOM 2587 N N . ASP B 1 104 ? -4.031 1.758 -17.938 1 97.62 104 ASP B N 1
ATOM 2588 C CA . ASP B 1 104 ? -5.105 2.113 -18.859 1 97.62 104 ASP B CA 1
ATOM 2589 C C . ASP B 1 104 ? -6.277 1.143 -18.734 1 97.62 104 ASP B C 1
ATOM 2591 O O . ASP B 1 104 ? -7.418 1.499 -19.031 1 97.62 104 ASP B O 1
ATOM 2595 N N . TYR B 1 105 ? -6.023 -0.084 -18.297 1 97.25 105 TYR B N 1
ATOM 2596 C CA . TYR B 1 105 ? -7.082 -1.08 -18.172 1 97.25 105 TYR B CA 1
ATOM 2597 C C . TYR B 1 105 ? -8.086 -0.688 -17.094 1 97.25 105 TYR B C 1
ATOM 2599 O O . TYR B 1 105 ? -9.18 -1.253 -17.016 1 97.25 105 TYR B O 1
ATOM 2607 N N . LEU B 1 106 ? -7.77 0.309 -16.297 1 98.12 106 LEU B N 1
ATOM 2608 C CA . LEU B 1 106 ? -8.656 0.77 -15.234 1 98.12 106 LEU B CA 1
ATOM 2609 C C . LEU B 1 106 ? -9.562 1.892 -15.727 1 98.12 106 LEU B C 1
ATOM 2611 O O . LEU B 1 106 ? -10.539 2.242 -15.062 1 98.12 106 LEU B O 1
ATOM 2615 N N . GLN B 1 107 ? -9.227 2.482 -16.859 1 97.75 107 GLN B N 1
ATOM 2616 C CA . GLN B 1 107 ? -9.984 3.623 -17.359 1 97.75 107 GLN B CA 1
ATOM 2617 C C . GLN B 1 107 ? -11.445 3.248 -17.625 1 97.75 107 GLN B C 1
ATOM 2619 O O . GLN B 1 107 ? -11.727 2.234 -18.266 1 97.75 107 GLN B O 1
ATOM 2624 N N . GLY B 1 108 ? -12.352 4.016 -17.094 1 97.25 108 GLY B N 1
ATOM 2625 C CA . GLY B 1 108 ? -13.773 3.861 -17.375 1 97.25 108 GLY B CA 1
ATOM 2626 C C . GLY B 1 108 ? -14.438 2.775 -16.547 1 97.25 108 GLY B C 1
ATOM 2627 O O . GLY B 1 108 ? -15.633 2.529 -16.688 1 97.25 108 GLY B O 1
ATOM 2628 N N . ARG B 1 109 ? -13.664 2.094 -15.688 1 97.19 109 ARG B N 1
ATOM 2629 C CA . ARG B 1 109 ? -14.242 1.023 -14.883 1 97.19 109 ARG B CA 1
ATOM 2630 C C . ARG B 1 109 ? -15.086 1.588 -13.75 1 97.19 109 ARG B C 1
ATOM 2632 O O . ARG B 1 109 ? -16.109 1.009 -13.383 1 97.19 109 ARG B O 1
ATOM 2639 N N . VAL B 1 110 ? -14.578 2.656 -13.109 1 97 110 VAL B N 1
ATOM 2640 C CA . VAL B 1 110 ? -15.297 3.465 -12.141 1 97 110 VAL B CA 1
ATOM 2641 C C . VAL B 1 110 ? -15.445 4.895 -12.664 1 97 110 VAL B C 1
ATOM 2643 O O . VAL B 1 110 ? -14.547 5.414 -13.32 1 97 110 VAL B O 1
ATOM 2646 N N . ASP B 1 111 ? -16.641 5.477 -12.43 1 98.44 111 ASP B N 1
ATOM 2647 C CA . ASP B 1 111 ? -16.812 6.887 -12.758 1 98.44 111 ASP B CA 1
ATOM 2648 C C . ASP B 1 111 ? -16.031 7.773 -11.789 1 98.44 111 ASP B C 1
ATOM 2650 O O . ASP B 1 111 ? -16.406 7.91 -10.625 1 98.44 111 ASP B O 1
ATOM 2654 N N . VAL B 1 112 ? -14.992 8.406 -12.297 1 98.75 112 VAL B N 1
ATOM 2655 C CA . VAL B 1 112 ? -14.109 9.211 -11.461 1 98.75 112 VAL B CA 1
ATOM 2656 C C . VAL B 1 112 ? -14.43 10.695 -11.648 1 98.75 112 VAL B C 1
ATOM 2658 O O . VAL B 1 112 ? -14.375 11.203 -12.766 1 98.75 112 VAL B O 1
ATOM 2661 N N . THR B 1 113 ? -14.805 11.328 -10.602 1 98.81 113 THR B N 1
ATOM 2662 C CA . THR B 1 113 ? -14.961 12.781 -10.594 1 98.81 113 THR B CA 1
ATOM 2663 C C . THR B 1 113 ? -13.742 13.453 -9.961 1 98.81 113 THR B C 1
ATOM 2665 O O . THR B 1 113 ? -13.328 13.094 -8.859 1 98.81 113 THR B O 1
ATOM 2668 N N . LEU B 1 114 ? -13.172 14.383 -10.68 1 98.81 114 LEU B N 1
ATOM 2669 C CA . LEU B 1 114 ? -11.992 15.102 -10.211 1 98.81 114 LEU B CA 1
ATOM 2670 C C . LEU B 1 114 ? -12.336 16.562 -9.891 1 98.81 114 LEU B C 1
ATOM 2672 O O . LEU B 1 114 ? -13 17.234 -10.68 1 98.81 114 LEU B O 1
ATOM 2676 N N . ARG B 1 115 ? -11.969 16.938 -8.703 1 98.69 115 ARG B N 1
ATOM 2677 C CA . ARG B 1 115 ? -12.195 18.312 -8.266 1 98.69 115 ARG B CA 1
ATOM 2678 C C . ARG B 1 115 ? -10.93 18.891 -7.641 1 98.69 115 ARG B C 1
ATOM 2680 O O . ARG B 1 115 ? -10.32 18.281 -6.766 1 98.69 115 ARG B O 1
ATOM 2687 N N . GLU B 1 116 ? -10.516 20.047 -8.086 1 98.62 116 GLU B N 1
ATOM 2688 C CA . GLU B 1 116 ? -9.406 20.75 -7.457 1 98.62 116 GLU B CA 1
ATOM 2689 C C . GLU B 1 116 ? -9.906 21.844 -6.523 1 98.62 116 GLU B C 1
ATOM 2691 O O . GLU B 1 116 ? -10.914 22.5 -6.809 1 98.62 116 GLU B O 1
ATOM 2696 N N . VAL B 1 117 ? -9.219 21.984 -5.422 1 97.94 117 VAL B N 1
ATOM 2697 C CA . VAL B 1 117 ? -9.594 23 -4.441 1 97.94 117 VAL B CA 1
ATOM 2698 C C . VAL B 1 117 ? -8.391 23.875 -4.121 1 97.94 117 VAL B C 1
ATOM 2700 O O . VAL B 1 117 ? -7.242 23.438 -4.25 1 97.94 117 VAL B O 1
ATOM 2703 N N . ASP B 1 118 ? -8.664 25.094 -3.783 1 96.88 118 ASP B N 1
ATOM 2704 C CA . ASP B 1 118 ? -7.664 26.062 -3.355 1 96.88 118 ASP B CA 1
ATOM 2705 C C . ASP B 1 118 ? -7.918 26.516 -1.919 1 96.88 118 ASP B C 1
ATOM 2707 O O . ASP B 1 118 ? -8.773 25.953 -1.229 1 96.88 118 ASP B O 1
ATOM 2711 N N . VAL B 1 119 ? -7.125 27.469 -1.513 1 98.31 119 VAL B N 1
ATOM 2712 C CA . VAL B 1 119 ? -7.297 28.062 -0.186 1 98.31 119 VAL B CA 1
ATOM 2713 C C . VAL B 1 119 ? -8.711 28.609 -0.046 1 98.31 119 VAL B C 1
ATOM 2715 O O . VAL B 1 119 ? -9.242 29.219 -0.984 1 98.31 119 VAL B O 1
ATOM 2718 N N . GLY B 1 120 ? -9.266 28.422 1.155 1 98.12 120 GLY B N 1
ATOM 2719 C CA . GLY B 1 120 ? -10.609 28.922 1.412 1 98.12 120 GLY B CA 1
ATOM 2720 C C . GLY B 1 120 ? -11.578 27.812 1.822 1 98.12 120 GLY B C 1
ATOM 2721 O O . GLY B 1 120 ? -11.156 26.703 2.146 1 98.12 120 GLY B O 1
ATOM 2722 N N . SER B 1 121 ? -12.867 28.172 1.863 1 97.5 121 SER B N 1
ATOM 2723 C CA . SER B 1 121 ? -13.906 27.266 2.326 1 97.5 121 SER B CA 1
ATOM 2724 C C . SER B 1 121 ? -14.547 26.516 1.161 1 97.5 121 SER B C 1
ATOM 2726 O O . SER B 1 121 ? -14.773 27.094 0.096 1 97.5 121 SER B O 1
ATOM 2728 N N . VAL B 1 122 ? -14.789 25.25 1.426 1 97.12 122 VAL B N 1
ATOM 2729 C CA . VAL B 1 122 ? -15.43 24.438 0.394 1 97.12 122 VAL B CA 1
ATOM 2730 C C . VAL B 1 122 ? -16.172 23.281 1.039 1 97.12 122 VAL B C 1
ATOM 2732 O O . VAL B 1 122 ? -15.773 22.781 2.088 1 97.12 122 VAL B O 1
ATOM 2735 N N . GLY B 1 123 ? -17.25 22.891 0.43 1 98.06 123 GLY B N 1
ATOM 2736 C CA . GLY B 1 123 ? -17.938 21.672 0.837 1 98.06 123 GLY B CA 1
ATOM 2737 C C . GLY B 1 123 ? -17.422 20.438 0.14 1 98.06 123 GLY B C 1
ATOM 2738 O O . GLY B 1 123 ? -17.297 20.422 -1.086 1 98.06 123 GLY B O 1
ATOM 2739 N N . VAL B 1 124 ? -17.094 19.375 0.913 1 98.19 124 VAL B N 1
ATOM 2740 C CA . VAL B 1 124 ? -16.625 18.109 0.367 1 98.19 124 VAL B CA 1
ATOM 2741 C C . VAL B 1 124 ? -17.312 16.953 1.076 1 98.19 124 VAL B C 1
ATOM 2743 O O . VAL B 1 124 ? -17.125 16.75 2.279 1 98.19 124 VAL B O 1
ATOM 2746 N N . ALA B 1 125 ? -18.047 16.172 0.37 1 97.62 125 ALA B N 1
ATOM 2747 C CA . ALA B 1 125 ? -18.688 14.953 0.872 1 97.62 125 ALA B CA 1
ATOM 2748 C C . ALA B 1 125 ? -19.469 15.234 2.152 1 97.62 125 ALA B C 1
ATOM 2750 O O . ALA B 1 125 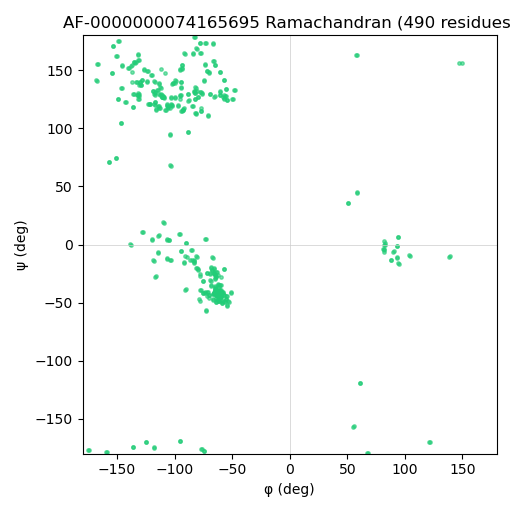? -19.375 14.477 3.121 1 97.62 125 ALA B O 1
ATOM 2751 N N . GLY B 1 126 ? -20.062 16.328 2.27 1 97.12 126 GLY B N 1
ATOM 2752 C CA . GLY B 1 126 ? -20.906 16.672 3.406 1 97.12 126 GLY B CA 1
ATOM 2753 C C . GLY B 1 126 ? -20.156 17.406 4.508 1 97.12 126 GLY B C 1
ATOM 2754 O O . GLY B 1 126 ? -20.75 17.781 5.516 1 97.12 126 GLY B O 1
ATOM 2755 N N . PHE B 1 127 ? -18.891 17.578 4.277 1 98.19 127 PHE B N 1
ATOM 2756 C CA . PHE B 1 127 ? -18.078 18.281 5.273 1 98.19 127 PHE B CA 1
ATOM 2757 C C . PHE B 1 127 ? -17.859 19.734 4.863 1 98.19 127 PHE B C 1
ATOM 2759 O O . PHE B 1 127 ? -17.625 20.016 3.686 1 98.19 127 PHE B O 1
ATOM 2766 N N . ASP B 1 128 ? -17.953 20.594 5.867 1 97.81 128 ASP B N 1
ATOM 2767 C CA . ASP B 1 128 ? -17.438 21.953 5.691 1 97.81 128 ASP B CA 1
ATOM 2768 C C . ASP B 1 128 ? -15.938 22 5.93 1 97.81 128 ASP B C 1
ATOM 2770 O O . ASP B 1 128 ? -15.477 21.859 7.066 1 97.81 128 ASP B O 1
ATOM 2774 N N . VAL B 1 129 ? -15.219 22.281 4.852 1 98.75 129 VAL B N 1
ATOM 2775 C CA . VAL B 1 129 ? -13.758 22.203 4.914 1 98.75 129 VAL B CA 1
ATOM 2776 C C . VAL B 1 129 ? -13.156 23.578 4.613 1 98.75 129 VAL B C 1
ATOM 2778 O O . VAL B 1 129 ? -13.594 24.266 3.682 1 98.75 129 VAL B O 1
ATOM 2781 N N . THR B 1 130 ? -12.258 23.984 5.418 1 98.81 130 THR B N 1
ATOM 2782 C CA . THR B 1 130 ? -11.43 25.156 5.133 1 98.81 130 THR B CA 1
ATOM 2783 C C . THR B 1 130 ? -9.984 24.75 4.895 1 98.81 130 THR B C 1
ATOM 2785 O O . THR B 1 130 ? -9.43 23.938 5.633 1 98.81 130 THR B O 1
ATOM 2788 N N . ALA B 1 131 ? -9.422 25.328 3.857 1 98.88 131 ALA B N 1
ATOM 2789 C CA . ALA B 1 131 ? -8.062 24.953 3.492 1 98.88 131 ALA B CA 1
ATOM 2790 C C . ALA B 1 131 ? -7.117 26.141 3.551 1 98.88 131 ALA B C 1
ATOM 2792 O O . ALA B 1 131 ? -7.508 27.266 3.219 1 98.88 131 ALA B O 1
ATOM 2793 N N . ILE B 1 132 ? -5.859 25.891 3.941 1 98.81 132 ILE B N 1
ATOM 2794 C CA . ILE B 1 132 ? -4.766 26.844 3.791 1 98.81 132 ILE B CA 1
ATOM 2795 C C . ILE B 1 132 ? -3.559 26.141 3.164 1 98.81 132 ILE B C 1
ATOM 2797 O O . ILE B 1 132 ? -3.49 24.922 3.139 1 98.81 132 ILE B O 1
ATOM 2801 N N . GLU B 1 133 ? -2.625 26.953 2.658 1 98.5 133 GLU B N 1
ATOM 2802 C CA . GLU B 1 133 ? -1.404 26.391 2.088 1 98.5 133 GLU B CA 1
ATOM 2803 C C . GLU B 1 133 ? -0.46 25.891 3.18 1 98.5 133 GLU B C 1
ATOM 2805 O O . GLU B 1 133 ? -0.338 26.516 4.234 1 98.5 133 GLU B O 1
ATOM 2810 N N . THR B 1 134 ? 0.158 24.781 2.893 1 98.38 134 THR B N 1
ATOM 2811 C CA . THR B 1 134 ? 1.212 24.297 3.771 1 98.38 134 THR B CA 1
ATOM 2812 C C . THR B 1 134 ? 2.576 24.812 3.324 1 98.38 134 THR B C 1
ATOM 2814 O O . THR B 1 134 ? 2.693 25.422 2.266 1 98.38 134 THR B O 1
ATOM 2817 N N . GLU B 1 135 ? 3.594 24.734 4.168 1 97.5 135 GLU B N 1
ATOM 2818 C CA . GLU B 1 135 ? 4.992 25 3.852 1 97.5 135 GLU B CA 1
ATOM 2819 C C . GLU B 1 135 ? 5.785 23.688 3.721 1 97.5 135 GLU B C 1
ATOM 2821 O O . GLU B 1 135 ? 6.242 23.141 4.719 1 97.5 135 GLU B O 1
ATOM 2826 N N . HIS B 1 136 ? 5.906 23.234 2.525 1 96.88 136 HIS B N 1
ATOM 2827 C CA . HIS B 1 136 ? 6.484 21.922 2.236 1 96.88 136 HIS B CA 1
ATOM 2828 C C . HIS B 1 136 ? 7.188 21.922 0.882 1 96.88 136 HIS B C 1
ATOM 2830 O O . HIS B 1 136 ? 7.297 22.969 0.234 1 96.88 136 HIS B O 1
ATOM 2836 N N . SER B 1 137 ? 7.848 20.844 0.515 1 95.38 137 SER B N 1
ATOM 2837 C CA . SER B 1 137 ? 8.672 20.75 -0.688 1 95.38 137 SER B CA 1
ATOM 2838 C C . SER B 1 137 ? 7.812 20.828 -1.948 1 95.38 137 SER B C 1
ATOM 2840 O O . SER B 1 137 ? 8.32 21.125 -3.029 1 95.38 137 SER B O 1
ATOM 2842 N N . MET B 1 138 ? 6.512 20.516 -1.835 1 95.75 138 MET B N 1
ATOM 2843 C CA . MET B 1 138 ? 5.574 20.719 -2.938 1 95.75 138 MET B CA 1
ATOM 2844 C C . MET B 1 138 ? 4.281 21.344 -2.441 1 95.75 138 MET B C 1
ATOM 2846 O O . MET B 1 138 ? 3.965 21.281 -1.253 1 95.75 138 MET B O 1
ATOM 2850 N N . PRO B 1 139 ? 3.58 22 -3.395 1 97.06 139 PRO B N 1
ATOM 2851 C CA . PRO B 1 139 ? 2.328 22.641 -2.973 1 97.06 139 PRO B CA 1
ATOM 2852 C C . PRO B 1 139 ? 1.371 21.656 -2.299 1 97.06 139 PRO B C 1
ATOM 2854 O O . PRO B 1 139 ? 1.227 20.516 -2.752 1 97.06 139 PRO B O 1
ATOM 2857 N N . GLY B 1 140 ? 0.803 22.031 -1.183 1 98.12 140 GLY B N 1
ATOM 2858 C CA . GLY B 1 140 ? -0.149 21.234 -0.431 1 98.12 140 GLY B CA 1
ATOM 2859 C C . GLY B 1 140 ? -1.105 22.062 0.401 1 98.12 140 GLY B C 1
ATOM 2860 O O . GLY B 1 140 ? -0.983 23.297 0.455 1 98.12 140 GLY B O 1
ATOM 2861 N N . LEU B 1 141 ? -2.051 21.422 0.916 1 98.88 141 LEU B N 1
ATOM 2862 C CA . LEU B 1 141 ? -3.086 22.094 1.7 1 98.88 141 LEU B CA 1
ATOM 2863 C C . LEU B 1 141 ? -3.258 21.422 3.057 1 98.88 141 LEU B C 1
ATOM 2865 O O . LEU B 1 141 ? -3.176 20.188 3.158 1 98.88 141 LEU B O 1
ATOM 2869 N N . ALA B 1 142 ? -3.479 22.219 4.102 1 98.94 142 ALA B N 1
ATOM 2870 C CA . ALA B 1 142 ? -4.027 21.781 5.379 1 98.94 142 ALA B CA 1
ATOM 2871 C C . ALA B 1 142 ? -5.543 21.969 5.418 1 98.94 142 ALA B C 1
ATOM 2873 O O . ALA B 1 142 ? -6.09 22.812 4.715 1 98.94 142 ALA B O 1
ATOM 2874 N N . TYR B 1 143 ? -6.191 21.172 6.234 1 98.94 143 TYR B N 1
ATOM 2875 C CA . TYR B 1 143 ? -7.648 21.203 6.223 1 98.94 143 TYR B CA 1
ATOM 2876 C C . TYR B 1 143 ? -8.203 21.344 7.637 1 98.94 143 TYR B C 1
ATOM 2878 O O . TYR B 1 143 ? -7.691 20.719 8.578 1 98.94 143 TYR B O 1
ATOM 2886 N N . ARG B 1 144 ? -9.203 22.172 7.781 1 98.88 144 ARG B N 1
ATOM 2887 C CA . ARG B 1 144 ? -10.031 22.281 8.977 1 98.88 144 ARG B CA 1
ATOM 2888 C C . ARG B 1 144 ? -11.461 21.828 8.703 1 98.88 144 ARG B C 1
ATOM 2890 O O . ARG B 1 144 ? -12.109 22.328 7.789 1 98.88 144 ARG B O 1
ATOM 2897 N N . PHE B 1 145 ? -11.859 20.781 9.391 1 98.75 145 PHE B N 1
ATOM 2898 C CA . PHE B 1 145 ? -13.211 20.25 9.281 1 98.75 145 PHE B CA 1
ATOM 2899 C C . PHE B 1 145 ? -14.094 20.781 10.398 1 98.75 145 PHE B C 1
ATOM 2901 O O . PHE B 1 145 ? -13.812 20.562 11.578 1 98.75 145 PHE B O 1
ATOM 2908 N N . GLY B 1 146 ? -15.133 21.469 9.992 1 96.94 146 GLY B N 1
ATOM 2909 C CA . GLY B 1 146 ? -16.062 21.969 10.984 1 96.94 146 GLY B CA 1
ATOM 2910 C C . GLY B 1 146 ? -16.984 20.891 11.539 1 96.94 146 GLY B C 1
ATOM 2911 O O . GLY B 1 146 ? -17.531 20.078 10.789 1 96.94 146 GLY B O 1
ATOM 2912 N N . GLY B 1 147 ? -17.047 20.844 12.867 1 91.88 147 GLY B N 1
ATOM 2913 C CA . GLY B 1 147 ? -17.969 19.938 13.516 1 91.88 147 GLY B CA 1
ATOM 2914 C C . GLY B 1 147 ? -18.797 20.609 14.602 1 91.88 147 GLY B C 1
ATOM 2915 O O . GLY B 1 147 ? -18.422 21.656 15.117 1 91.88 147 GLY B O 1
ATOM 2916 N N . ASP B 1 148 ? -19.922 20.031 14.938 1 90 148 ASP B N 1
ATOM 2917 C CA . ASP B 1 148 ? -20.828 20.578 15.945 1 90 148 ASP B CA 1
ATOM 2918 C C . ASP B 1 148 ? -20.188 20.594 17.328 1 90 148 ASP B C 1
ATOM 2920 O O . ASP B 1 148 ? -20.391 21.531 18.109 1 90 148 ASP B O 1
ATOM 2924 N N . ASP B 1 149 ? -19.406 19.594 17.609 1 89.81 149 ASP B N 1
ATOM 2925 C CA . ASP B 1 149 ? -18.844 19.453 18.938 1 89.81 149 ASP B CA 1
ATOM 2926 C C . ASP B 1 149 ? -17.375 19.828 18.953 1 89.81 149 ASP B C 1
ATOM 2928 O O . ASP B 1 149 ? -16.688 19.672 19.984 1 89.81 149 ASP B O 1
ATOM 2932 N N . GLY B 1 150 ? -16.891 20.266 17.859 1 94.69 150 GLY B N 1
ATOM 2933 C CA . GLY B 1 150 ? -15.492 20.656 17.766 1 94.69 150 GLY B CA 1
ATOM 2934 C C . GLY B 1 150 ? -14.914 20.438 16.375 1 94.69 150 GLY B C 1
ATOM 2935 O O . GLY B 1 150 ? -15.344 19.547 15.648 1 94.69 150 GLY B O 1
ATOM 2936 N N . ASP B 1 151 ? -13.891 21.203 16.141 1 98.25 151 ASP B N 1
ATOM 2937 C CA . ASP B 1 151 ? -13.273 21.125 14.812 1 98.25 151 ASP B CA 1
ATOM 2938 C C . ASP B 1 151 ? -12.086 20.172 14.812 1 98.25 151 ASP B C 1
ATOM 2940 O O . ASP B 1 151 ? -11.461 19.938 15.859 1 98.25 151 ASP B O 1
ATOM 2944 N N . LEU B 1 152 ? -11.875 19.594 13.656 1 98.81 152 LEU B N 1
ATOM 2945 C CA . LEU B 1 152 ? -10.695 18.781 13.367 1 98.81 152 LEU B CA 1
ATOM 2946 C C . LEU B 1 152 ? -9.773 19.484 12.391 1 98.81 152 LEU B C 1
ATOM 2948 O O . LEU B 1 152 ? -10.211 19.938 11.328 1 98.81 152 LEU B O 1
ATOM 2952 N N . VAL B 1 153 ? -8.531 19.609 12.773 1 98.94 153 VAL B N 1
ATOM 2953 C CA . VAL B 1 153 ? -7.555 20.203 11.852 1 98.94 153 VAL B CA 1
ATOM 2954 C C . VAL B 1 153 ? -6.488 19.172 11.508 1 98.94 153 VAL B C 1
ATOM 2956 O O . VAL B 1 153 ? -5.977 18.469 12.391 1 98.94 153 VAL B O 1
ATOM 2959 N N . PHE B 1 154 ? -6.223 19.031 10.281 1 98.94 154 PHE B N 1
ATOM 2960 C CA . PHE B 1 154 ? -5.168 18.172 9.758 1 98.94 154 PHE B CA 1
ATOM 2961 C C . PHE B 1 154 ? -4.125 19 9.008 1 98.94 154 PHE B C 1
ATOM 2963 O O . PHE B 1 154 ? -4.43 19.625 7.988 1 98.94 154 PHE B O 1
ATOM 2970 N N . SER B 1 155 ? -2.916 18.938 9.453 1 98.88 155 SER B N 1
ATOM 2971 C CA . SER B 1 155 ? -1.87 19.812 8.922 1 98.88 155 SER B CA 1
ATOM 2972 C C . SER B 1 155 ? -1.316 19.266 7.609 1 98.88 155 SER B C 1
ATOM 2974 O O . SER B 1 155 ? -0.689 20.016 6.848 1 98.88 155 SER B O 1
ATOM 2976 N N . ALA B 1 156 ? -1.527 17.922 7.355 1 98.31 156 ALA B N 1
ATOM 2977 C CA . ALA B 1 156 ? -0.74 17.25 6.328 1 98.31 156 ALA B CA 1
ATOM 2978 C C . ALA B 1 156 ? 0.755 17.406 6.586 1 98.31 156 ALA B C 1
ATOM 2980 O O . ALA B 1 156 ? 1.195 17.422 7.738 1 98.31 156 ALA B O 1
ATOM 2981 N N . ASP B 1 157 ? 1.575 17.281 5.508 1 98.56 157 ASP B N 1
ATOM 2982 C CA . ASP B 1 157 ? 3.008 17.516 5.648 1 98.56 157 ASP B CA 1
ATOM 2983 C C . ASP B 1 157 ? 3.32 19.016 5.57 1 98.56 157 ASP B C 1
ATOM 2985 O O . ASP B 1 157 ? 2.934 19.688 4.609 1 98.56 157 ASP B O 1
ATOM 2989 N N . THR B 1 158 ? 3.988 19.5 6.594 1 98.31 158 THR B N 1
ATOM 2990 C CA . THR B 1 158 ? 4.309 20.922 6.621 1 98.31 158 THR B CA 1
ATOM 2991 C C . THR B 1 158 ? 5.344 21.219 7.703 1 98.31 158 THR B C 1
ATOM 2993 O O . THR B 1 158 ? 5.445 20.484 8.695 1 98.31 158 THR B O 1
ATOM 2996 N N . GLU B 1 159 ? 6.023 22.266 7.484 1 97 159 GLU B N 1
ATOM 2997 C CA . GLU B 1 159 ? 6.758 22.859 8.594 1 97 159 GLU B CA 1
ATOM 2998 C C . GLU B 1 159 ? 5.805 23.406 9.656 1 97 159 GLU B C 1
ATOM 3000 O O . GLU B 1 159 ? 4.613 23.578 9.398 1 97 159 GLU B O 1
ATOM 3005 N N . ALA B 1 160 ? 6.371 23.531 10.875 1 96.19 160 ALA B N 1
ATOM 3006 C CA . ALA B 1 160 ? 5.621 24.266 11.883 1 96.19 160 ALA B CA 1
ATOM 3007 C C . ALA B 1 160 ? 5.77 25.781 11.688 1 96.19 160 ALA B C 1
ATOM 3009 O O . ALA B 1 160 ? 6.883 26.266 11.492 1 96.19 160 ALA B O 1
ATOM 3010 N N . PHE B 1 161 ? 4.617 26.516 11.609 1 96.44 161 PHE B N 1
ATOM 3011 C CA . PHE B 1 161 ? 4.668 27.953 11.453 1 96.44 161 PHE B CA 1
ATOM 3012 C C . PHE B 1 161 ? 3.447 28.625 12.086 1 96.44 161 PHE B C 1
ATOM 3014 O O . PHE B 1 161 ? 2.443 27.953 12.344 1 96.44 161 PHE B O 1
ATOM 3021 N N . ASP B 1 162 ? 3.523 29.859 12.32 1 96.81 162 ASP B N 1
ATOM 3022 C CA . ASP B 1 162 ? 2.508 30.578 13.086 1 96.81 162 ASP B CA 1
ATOM 3023 C C . ASP B 1 162 ? 1.152 30.516 12.391 1 96.81 162 ASP B C 1
ATOM 3025 O O . ASP B 1 162 ? 0.11 30.453 13.039 1 96.81 162 ASP B O 1
ATOM 3029 N N . GLY B 1 163 ? 1.173 30.562 11.141 1 97.81 163 GLY B N 1
ATOM 3030 C CA . GLY B 1 163 ? -0.065 30.5 10.375 1 97.81 163 GLY B CA 1
ATOM 3031 C C . GLY B 1 163 ? -0.856 29.219 10.633 1 97.81 163 GLY B C 1
ATOM 3032 O O . GLY B 1 163 ? -2.086 29.266 10.703 1 97.81 163 GLY B O 1
ATOM 3033 N N . MET B 1 164 ? -0.164 28.141 10.727 1 98 164 MET B N 1
ATOM 3034 C CA . MET B 1 164 ? -0.817 26.859 11.023 1 98 164 MET B CA 1
ATOM 3035 C C . MET B 1 164 ? -1.399 26.875 12.438 1 98 164 MET B C 1
ATOM 3037 O O . MET B 1 164 ? -2.498 26.359 12.656 1 98 164 MET B O 1
ATOM 3041 N N . GLY B 1 165 ? -0.642 27.406 13.375 1 98.25 165 GLY B N 1
ATOM 3042 C CA . GLY B 1 165 ? -1.169 27.562 14.719 1 98.25 165 GLY B CA 1
ATOM 3043 C C . GLY B 1 165 ? -2.449 28.375 14.773 1 98.25 165 GLY B C 1
ATOM 3044 O O . GLY B 1 165 ? -3.4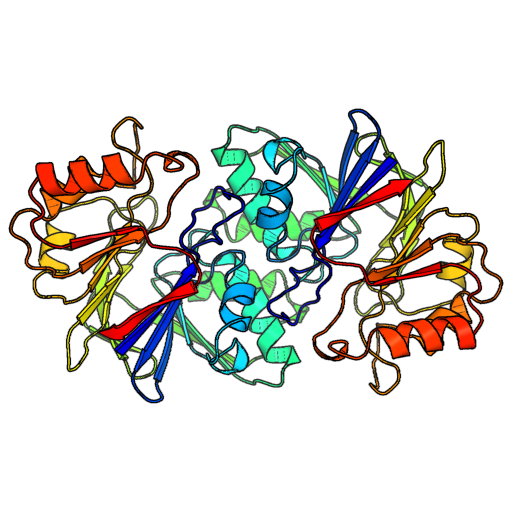26 27.969 15.398 1 98.25 165 GLY B O 1
ATOM 3045 N N . ALA B 1 166 ? -2.385 29.516 14.086 1 98.56 166 ALA B N 1
ATOM 3046 C CA . ALA B 1 166 ? -3.564 30.375 14.016 1 98.56 166 ALA B CA 1
ATOM 3047 C C . ALA B 1 166 ? -4.738 29.641 13.383 1 98.56 166 ALA B C 1
ATOM 3049 O O . ALA B 1 166 ? -5.879 29.766 13.836 1 98.56 166 ALA B O 1
ATOM 3050 N N . PHE B 1 167 ? -4.453 28.938 12.375 1 98.75 167 PHE B N 1
ATOM 3051 C CA . PHE B 1 167 ? -5.453 28.172 11.641 1 98.75 167 PHE B CA 1
ATOM 3052 C C . PHE B 1 167 ? -6.098 27.125 12.539 1 98.75 167 PHE B C 1
ATOM 3054 O O . PHE B 1 167 ? -7.293 26.844 12.43 1 98.75 167 PHE B O 1
ATOM 3061 N N . ALA B 1 168 ? -5.348 26.531 13.469 1 98.69 168 ALA B N 1
ATOM 3062 C CA . ALA B 1 168 ? -5.797 25.422 14.32 1 98.69 168 ALA B CA 1
ATOM 3063 C C . ALA B 1 168 ? -6.438 25.953 15.602 1 98.69 168 ALA B C 1
ATOM 3065 O O . ALA B 1 168 ? -7.035 25.188 16.359 1 98.69 168 ALA B O 1
ATOM 3066 N N . ASP B 1 169 ? -6.285 27.266 15.852 1 98.69 169 ASP B N 1
ATOM 3067 C CA . ASP B 1 169 ? -6.723 27.859 17.125 1 98.69 169 ASP B CA 1
ATOM 3068 C C . ASP B 1 169 ? -8.211 27.594 17.359 1 98.69 169 ASP B C 1
ATOM 3070 O O . ASP B 1 169 ? -9.039 27.828 16.484 1 98.69 169 ASP B O 1
ATOM 3074 N N . GLY B 1 170 ? -8.516 27.062 18.547 1 98.25 170 GLY B N 1
ATOM 3075 C CA . GLY B 1 170 ? -9.891 26.797 18.938 1 98.25 170 GLY B CA 1
ATOM 3076 C C . GLY B 1 170 ? -10.367 25.406 18.547 1 98.25 170 GLY B C 1
ATOM 3077 O O . GLY B 1 170 ? -11.477 25 18.891 1 98.25 170 GLY B O 1
ATOM 3078 N N . ALA B 1 171 ? -9.594 24.641 17.812 1 98.44 171 ALA B N 1
ATOM 3079 C CA . ALA B 1 171 ? -9.977 23.297 17.391 1 98.44 171 ALA B CA 1
ATOM 3080 C C . ALA B 1 171 ? -9.945 22.328 18.578 1 98.44 171 ALA B C 1
ATOM 3082 O O . ALA B 1 171 ? -9.148 22.5 19.5 1 98.44 171 ALA B O 1
ATOM 3083 N N . SER B 1 172 ? -10.797 21.344 18.531 1 98.38 172 SER B N 1
ATOM 3084 C CA . SER B 1 172 ? -10.773 20.281 19.531 1 98.38 172 SER B CA 1
ATOM 3085 C C . SER B 1 172 ? -9.594 19.344 19.312 1 98.38 172 SER B C 1
ATOM 3087 O O . SER B 1 172 ? -8.969 18.891 20.266 1 98.38 172 SER B O 1
ATOM 3089 N N . VAL B 1 173 ? -9.352 19.031 18.031 1 98.75 173 VAL B N 1
ATOM 3090 C CA . VAL B 1 173 ? -8.289 18.094 17.672 1 98.75 173 VAL B CA 1
ATOM 3091 C C . VAL B 1 173 ? -7.422 18.688 16.562 1 98.75 173 VAL B C 1
ATOM 3093 O O . VAL B 1 173 ? -7.941 19.188 15.57 1 98.75 173 VAL B O 1
ATOM 3096 N N . LEU B 1 174 ? -6.172 18.672 16.766 1 98.88 174 LEU B N 1
ATOM 3097 C CA . LEU B 1 174 ? -5.176 18.953 15.734 1 98.88 174 LEU B CA 1
ATOM 3098 C C . LEU B 1 174 ? -4.309 17.734 15.461 1 98.88 174 LEU B C 1
ATOM 3100 O O . LEU B 1 174 ? -3.689 17.188 16.375 1 98.88 174 LEU B O 1
ATOM 3104 N N . VAL B 1 175 ? -4.371 17.203 14.242 1 98.94 175 VAL B N 1
ATOM 3105 C CA . VAL B 1 175 ? -3.445 16.188 13.75 1 98.94 175 VAL B CA 1
ATOM 3106 C C . VAL B 1 175 ? -2.301 16.859 13 1 98.94 175 VAL B C 1
ATOM 3108 O O . VAL B 1 175 ? -2.512 17.453 11.938 1 98.94 175 VAL B O 1
ATOM 3111 N N . HIS B 1 176 ? -1.082 16.766 13.484 1 98.88 176 HIS B N 1
ATOM 3112 C CA . HIS B 1 176 ? -0.007 17.562 12.898 1 98.88 176 HIS B CA 1
ATOM 3113 C C . HIS B 1 176 ? 1.206 16.703 12.578 1 98.88 176 HIS B C 1
ATOM 3115 O O . HIS B 1 176 ? 1.563 15.805 13.344 1 98.88 176 HIS B O 1
ATOM 3121 N N . ASP B 1 177 ? 1.799 16.969 11.484 1 98.12 177 ASP B N 1
ATOM 3122 C CA . ASP B 1 177 ? 3.113 16.469 11.086 1 98.12 177 ASP B CA 1
ATOM 3123 C C . ASP B 1 177 ? 4.141 16.688 12.195 1 98.12 177 ASP B C 1
ATOM 3125 O O . ASP B 1 177 ? 4.289 17.797 12.703 1 98.12 177 ASP B O 1
ATOM 3129 N N . CYS B 1 178 ? 4.785 15.711 12.609 1 98 178 CYS B N 1
ATOM 3130 C CA . CYS B 1 178 ? 5.957 15.75 13.477 1 98 178 CYS B CA 1
ATOM 3131 C C . CYS B 1 178 ? 6.867 14.555 13.211 1 98 178 CYS B C 1
ATOM 3133 O O . CYS B 1 178 ? 7.004 13.672 14.062 1 98 178 CYS B O 1
ATOM 3135 N N . SER B 1 179 ? 7.559 14.57 12.164 1 96.88 179 SER B N 1
ATOM 3136 C CA . SER B 1 179 ? 8.156 13.453 11.445 1 96.88 179 SER B CA 1
ATOM 3137 C C . SER B 1 179 ? 9.43 12.969 12.141 1 96.88 179 SER B C 1
ATOM 3139 O O . SER B 1 179 ? 9.805 11.805 12.023 1 96.88 179 SER B O 1
ATOM 3141 N N . PHE B 1 180 ? 10.094 13.898 12.883 1 97.19 180 PHE B N 1
ATOM 3142 C CA . PHE B 1 180 ? 11.414 13.602 13.422 1 97.19 180 PHE B CA 1
ATOM 3143 C C . PHE B 1 180 ? 11.562 14.148 14.836 1 97.19 180 PHE B C 1
ATOM 3145 O O . PHE B 1 180 ? 10.922 15.141 15.195 1 97.19 180 PHE B O 1
ATOM 3152 N N . PRO B 1 181 ? 12.43 13.461 15.625 1 97.31 181 PRO B N 1
ATOM 3153 C CA . PRO B 1 181 ? 12.758 14.039 16.938 1 97.31 181 PRO B CA 1
ATOM 3154 C C . PRO B 1 181 ? 13.672 15.258 16.828 1 97.31 181 PRO B C 1
ATOM 3156 O O . PRO B 1 181 ? 14.109 15.609 15.727 1 97.31 181 PRO B O 1
ATOM 3159 N N . ASP B 1 182 ? 13.906 15.906 17.891 1 96.94 182 ASP B N 1
ATOM 3160 C CA . ASP B 1 182 ? 14.609 17.188 17.906 1 96.94 182 ASP B CA 1
ATOM 3161 C C . ASP B 1 182 ? 16.062 17.016 17.453 1 96.94 182 ASP B C 1
ATOM 3163 O O . ASP B 1 182 ? 16.656 17.953 16.906 1 96.94 182 ASP B O 1
ATOM 3167 N N . GLU B 1 183 ? 16.625 15.867 17.578 1 92.38 183 GLU B N 1
ATOM 3168 C CA . GLU B 1 183 ? 18.047 15.672 17.328 1 92.38 183 GLU B CA 1
ATOM 3169 C C . GLU B 1 183 ? 18.344 15.516 15.828 1 92.38 183 GLU B C 1
ATOM 3171 O O . GLU B 1 183 ? 19.5 15.523 15.406 1 92.38 183 GLU B O 1
ATOM 3176 N N . VAL B 1 184 ? 17.281 15.383 15.102 1 88.94 184 VAL B N 1
ATOM 3177 C CA . VAL B 1 184 ? 17.453 15.188 13.672 1 88.94 184 VAL B CA 1
ATOM 3178 C C . VAL B 1 184 ? 17.344 16.531 12.945 1 88.94 184 VAL B C 1
ATOM 3180 O O . VAL B 1 184 ? 16.391 17.281 13.18 1 88.94 184 VAL B O 1
ATOM 3183 N N . ASP B 1 185 ? 18.281 16.797 12.156 1 79.94 185 ASP B N 1
ATOM 3184 C CA . ASP B 1 185 ? 18.203 17.969 11.289 1 79.94 185 ASP B CA 1
ATOM 3185 C C . ASP B 1 185 ? 17.281 17.703 10.102 1 79.94 185 ASP B C 1
ATOM 3187 O O . ASP B 1 185 ? 17.531 16.781 9.312 1 79.94 185 ASP B O 1
ATOM 3191 N N . VAL B 1 186 ? 16.234 18.516 10.117 1 80.69 186 VAL B N 1
ATOM 3192 C CA . VAL B 1 186 ? 15.227 18.188 9.109 1 80.69 186 VAL B CA 1
ATOM 3193 C C . VAL B 1 186 ? 14.727 19.469 8.453 1 80.69 186 VAL B C 1
ATOM 3195 O O . VAL B 1 186 ? 14.734 20.547 9.07 1 80.69 186 VAL B O 1
ATOM 3198 N N . SER B 1 187 ? 14.555 19.297 7.109 1 83.94 187 SER B N 1
ATOM 3199 C CA . SER B 1 187 ? 13.844 20.344 6.383 1 83.94 187 SER B CA 1
ATOM 3200 C C . SER B 1 187 ? 12.453 19.859 5.957 1 83.94 187 SER B C 1
ATOM 3202 O O . SER B 1 187 ? 12.227 18.672 5.793 1 83.94 187 SER B O 1
ATOM 3204 N N . ASN B 1 188 ? 11.5 20.75 5.902 1 93.62 188 ASN B N 1
ATOM 3205 C CA . ASN B 1 188 ? 10.188 20.531 5.312 1 93.62 188 ASN B CA 1
ATOM 3206 C C . ASN B 1 188 ? 9.25 19.812 6.281 1 93.62 188 ASN B C 1
ATOM 3208 O O . ASN B 1 188 ? 8.109 19.5 5.938 1 93.62 188 ASN B O 1
ATOM 3212 N N . HIS B 1 189 ? 9.727 19.422 7.453 1 97.31 189 HIS B N 1
ATOM 3213 C CA . HIS B 1 189 ? 8.953 18.891 8.57 1 97.31 189 HIS B CA 1
ATOM 3214 C C . HIS B 1 189 ? 9.359 19.547 9.883 1 97.31 189 HIS B C 1
ATOM 3216 O O . HIS B 1 189 ? 10.492 20.016 10.023 1 97.31 189 HIS B O 1
ATOM 3222 N N . PRO B 1 190 ? 8.562 19.578 10.883 1 96.94 190 PRO B N 1
ATOM 3223 C CA . PRO B 1 190 ? 8.961 20.188 12.148 1 96.94 190 PRO B CA 1
ATOM 3224 C C . PRO B 1 190 ? 9.555 19.188 13.133 1 96.94 190 PRO B C 1
ATOM 3226 O O . PRO B 1 190 ? 9.188 18.016 13.109 1 96.94 190 PRO B O 1
ATOM 3229 N N . THR B 1 191 ? 10.414 19.688 13.961 1 96.94 191 THR B N 1
ATOM 3230 C CA . THR B 1 191 ? 10.766 18.953 15.18 1 96.94 191 THR B CA 1
ATOM 3231 C C . THR B 1 191 ? 9.75 19.219 16.281 1 96.94 191 THR B C 1
ATOM 3233 O O . THR B 1 191 ? 8.961 20.172 16.188 1 96.94 191 THR B O 1
ATOM 3236 N N . PRO B 1 192 ? 9.781 18.375 17.312 1 98.31 192 PRO B N 1
ATOM 3237 C CA . PRO B 1 192 ? 8.852 18.594 18.422 1 98.31 192 PRO B CA 1
ATOM 3238 C C . PRO B 1 192 ? 8.984 19.984 19.047 1 98.31 192 PRO B C 1
ATOM 3240 O O . PRO B 1 192 ? 7.98 20.656 19.281 1 98.31 192 PRO B O 1
ATOM 3243 N N . THR B 1 193 ? 10.188 20.438 19.25 1 98.31 193 THR B N 1
ATOM 3244 C CA . THR B 1 193 ? 10.406 21.75 19.844 1 98.31 193 THR B CA 1
ATOM 3245 C C . THR B 1 193 ? 9.852 22.844 18.938 1 98.31 193 THR B C 1
ATOM 3247 O O . THR B 1 193 ? 9.195 23.781 19.406 1 98.31 193 THR B O 1
ATOM 3250 N N . GLN B 1 194 ? 10.094 22.75 17.672 1 97.69 194 GLN B N 1
ATOM 3251 C CA . GLN B 1 194 ? 9.57 23.703 16.719 1 97.69 194 GLN B CA 1
ATOM 3252 C C . GLN B 1 194 ? 8.047 23.719 16.719 1 97.69 194 GLN B C 1
ATOM 3254 O O . GLN B 1 194 ? 7.426 24.781 16.672 1 97.69 194 GLN B O 1
ATOM 3259 N N . LEU B 1 195 ? 7.473 22.547 16.75 1 98.5 195 LEU B N 1
ATOM 3260 C CA . LEU B 1 195 ? 6.02 22.422 16.75 1 98.5 195 LEU B CA 1
ATOM 3261 C C . LEU B 1 195 ? 5.426 23.031 18.016 1 98.5 195 LEU B C 1
ATOM 3263 O O . LEU B 1 195 ? 4.496 23.844 17.953 1 98.5 195 LEU B O 1
ATOM 3267 N N . GLY B 1 196 ? 5.973 22.656 19.172 1 98.62 196 GLY B N 1
ATOM 3268 C CA . GLY B 1 196 ? 5.508 23.219 20.422 1 98.62 196 GLY B CA 1
ATOM 3269 C C . GLY B 1 196 ? 5.555 24.734 20.453 1 98.62 196 GLY B C 1
ATOM 3270 O O . GLY B 1 196 ? 4.609 25.391 20.906 1 98.62 196 GLY B O 1
ATOM 3271 N N . ALA B 1 197 ? 6.668 25.25 19.969 1 98.44 197 ALA B N 1
ATOM 3272 C CA . ALA B 1 197 ? 6.84 26.703 19.938 1 98.44 197 ALA B CA 1
ATOM 3273 C C . ALA B 1 197 ? 5.797 27.359 19.031 1 98.44 197 ALA B C 1
ATOM 3275 O O . ALA B 1 197 ? 5.234 28.391 19.391 1 98.44 197 ALA B O 1
ATOM 3276 N N . SER B 1 198 ? 5.543 26.734 17.906 1 98.25 198 SER B N 1
ATOM 3277 C CA . SER B 1 198 ? 4.594 27.297 16.953 1 98.25 198 SER B CA 1
ATOM 3278 C C . SER B 1 198 ? 3.172 27.25 17.5 1 98.25 198 SER B C 1
ATOM 3280 O O . SER B 1 198 ? 2.293 27.969 17.016 1 98.25 198 SER B O 1
ATOM 3282 N N . LEU B 1 199 ? 2.941 26.406 18.484 1 98.62 199 LEU B N 1
ATOM 3283 C CA . LEU B 1 199 ? 1.6 26.219 19.031 1 98.62 199 LEU B CA 1
ATOM 3284 C C . LEU B 1 199 ? 1.477 26.875 20.406 1 98.62 199 LEU B C 1
ATOM 3286 O O . LEU B 1 199 ? 0.475 26.703 21.094 1 98.62 199 LEU B O 1
ATOM 3290 N N . ALA B 1 200 ? 2.562 27.562 20.797 1 98.06 200 ALA B N 1
ATOM 3291 C CA . ALA B 1 200 ? 2.502 28.281 22.062 1 98.06 200 ALA B CA 1
ATOM 3292 C C . ALA B 1 200 ? 1.351 29.281 22.062 1 98.06 200 ALA B C 1
ATOM 3294 O O . ALA B 1 200 ? 1.227 30.109 21.156 1 98.06 200 ALA B O 1
ATOM 3295 N N . GLY B 1 201 ? 0.487 29.188 23.062 1 97.25 201 GLY B N 1
ATOM 3296 C CA . GLY B 1 201 ? -0.628 30.109 23.188 1 97.25 201 GLY B CA 1
ATOM 3297 C C . GLY B 1 201 ? -1.815 29.734 22.328 1 97.25 201 GLY B C 1
ATOM 3298 O O . GLY B 1 201 ? -2.83 30.438 22.328 1 97.25 201 GLY B O 1
ATOM 3299 N N . VAL B 1 202 ? -1.652 28.734 21.5 1 98.25 202 VAL B N 1
ATOM 3300 C CA . VAL B 1 202 ? -2.74 28.266 20.641 1 98.25 202 VAL B CA 1
ATOM 3301 C C . VAL B 1 202 ? -3.68 27.359 21.438 1 98.25 202 VAL B C 1
ATOM 3303 O O . VAL B 1 202 ? -3.229 26.5 22.188 1 98.25 202 VAL B O 1
ATOM 3306 N N . ASP B 1 203 ? -4.918 27.609 21.328 1 98.12 203 ASP B N 1
ATOM 3307 C CA . ASP B 1 203 ? -5.914 26.844 22.047 1 98.12 203 ASP B CA 1
ATOM 3308 C C . ASP B 1 203 ? -6.352 25.609 21.25 1 98.12 203 ASP B C 1
ATOM 3310 O O . ASP B 1 203 ? -7.258 25.703 20.422 1 98.12 203 ASP B O 1
ATOM 3314 N N . VAL B 1 204 ? -5.828 24.5 21.5 1 97.94 204 VAL B N 1
ATOM 3315 C CA . VAL B 1 204 ? -6.156 23.172 20.969 1 97.94 204 VAL B CA 1
ATOM 3316 C C . VAL B 1 204 ? -6.168 22.156 22.109 1 97.94 204 VAL B C 1
ATOM 3318 O O . VAL B 1 204 ? -5.246 22.125 22.922 1 97.94 204 VAL B O 1
ATOM 3321 N N . ASP B 1 205 ? -7.223 21.406 22.172 1 97.5 205 ASP B N 1
ATOM 3322 C CA . ASP B 1 205 ? -7.344 20.469 23.297 1 97.5 205 ASP B CA 1
ATOM 3323 C C . ASP B 1 205 ? -6.383 19.297 23.125 1 97.5 205 ASP B C 1
ATOM 3325 O O . ASP B 1 205 ? -5.578 19.016 24.031 1 97.5 205 ASP B O 1
ATOM 3329 N N . ASP B 1 206 ? -6.48 18.594 22.047 1 98.62 206 ASP B N 1
ATOM 3330 C CA . ASP B 1 206 ? -5.727 17.375 21.797 1 98.62 206 ASP B CA 1
ATOM 3331 C C . ASP B 1 206 ? -4.887 17.484 20.531 1 98.62 206 ASP B C 1
ATOM 3333 O O . ASP B 1 206 ? -5.422 17.734 19.438 1 98.62 206 ASP B O 1
ATOM 3337 N N . LEU B 1 207 ? -3.615 17.344 20.641 1 98.88 207 LEU B N 1
ATOM 3338 C CA . LEU B 1 207 ? -2.67 17.297 19.531 1 98.88 207 LEU B CA 1
ATOM 3339 C C . LEU B 1 207 ? -2.223 15.867 19.266 1 98.88 207 LEU B C 1
ATOM 3341 O O . LEU B 1 207 ? -1.709 15.195 20.156 1 98.88 207 LEU B O 1
ATOM 3345 N N . TYR B 1 208 ? -2.455 15.375 18.062 1 98.94 208 TYR B N 1
ATOM 3346 C CA . TYR B 1 208 ? -1.977 14.062 17.641 1 98.94 208 TYR B CA 1
ATOM 3347 C C . TYR B 1 208 ? -0.813 14.195 16.672 1 98.94 208 TYR B C 1
ATOM 3349 O O . TYR B 1 208 ? -0.951 14.797 15.602 1 98.94 208 TYR B O 1
ATOM 3357 N N . LEU B 1 209 ? 0.326 13.625 17.062 1 98.88 209 LEU B N 1
ATOM 3358 C CA . LEU B 1 209 ? 1.495 13.594 16.188 1 98.88 209 LEU B CA 1
ATOM 3359 C C . LEU B 1 209 ? 1.398 12.445 15.188 1 98.88 209 LEU B C 1
ATOM 3361 O O . LEU B 1 209 ? 1.142 11.305 15.578 1 98.88 209 LEU B O 1
ATOM 3365 N N . THR B 1 210 ? 1.624 12.766 13.859 1 98.75 210 THR B N 1
ATOM 3366 C CA . THR B 1 210 ? 1.521 11.758 12.812 1 98.75 210 THR B CA 1
ATOM 3367 C C . THR B 1 210 ? 2.68 11.883 11.828 1 98.75 210 THR B C 1
ATOM 3369 O O . THR B 1 210 ? 3.633 12.625 12.07 1 98.75 210 THR B O 1
ATOM 3372 N N . HIS B 1 211 ? 2.629 11.039 10.703 1 98.62 211 HIS B N 1
ATOM 3373 C CA . HIS B 1 211 ? 3.658 11.016 9.664 1 98.62 211 HIS B CA 1
ATOM 3374 C C . HIS B 1 211 ? 5.023 10.68 10.258 1 98.62 211 HIS B C 1
ATOM 3376 O O . HIS B 1 211 ? 6.004 11.383 10 1 98.62 211 HIS B O 1
ATOM 3382 N N . LEU B 1 212 ? 5.098 9.688 11.117 1 98.19 212 LEU B N 1
ATOM 3383 C CA . LEU B 1 212 ? 6.254 9.375 11.945 1 98.19 212 LEU B CA 1
ATOM 3384 C C . LEU B 1 212 ? 7.25 8.508 11.18 1 98.19 212 LEU B C 1
ATOM 3386 O O . LEU B 1 212 ? 6.93 7.379 10.797 1 98.19 212 LEU B O 1
ATOM 3390 N N . TYR B 1 213 ? 8.461 8.977 10.992 1 97.31 213 TYR B N 1
ATOM 3391 C CA . TYR B 1 213 ? 9.562 8.227 10.391 1 97.31 213 TYR B CA 1
ATOM 3392 C C . TYR B 1 213 ? 10.172 7.254 11.391 1 97.31 213 TYR B C 1
ATOM 3394 O O . TYR B 1 213 ? 9.93 7.359 12.594 1 97.31 213 TYR B O 1
ATOM 3402 N N . PRO B 1 214 ? 10.953 6.301 10.898 1 96.25 214 PRO B N 1
ATOM 3403 C CA . PRO B 1 214 ? 11.578 5.344 11.812 1 96.25 214 PRO B CA 1
ATOM 3404 C C . PRO B 1 214 ? 12.43 6.02 12.883 1 96.25 214 PRO B C 1
ATOM 3406 O O . PRO B 1 214 ? 12.594 5.477 13.984 1 96.25 214 PRO B O 1
ATOM 3409 N N . HIS B 1 215 ? 12.836 7.184 12.672 1 96.12 215 HIS B N 1
ATOM 3410 C CA . HIS B 1 215 ? 13.664 7.957 13.594 1 96.12 215 HIS B CA 1
ATOM 3411 C C . HIS B 1 215 ? 12.922 8.242 14.898 1 96.12 215 HIS B C 1
ATOM 3413 O O . HIS B 1 215 ? 13.547 8.523 15.922 1 96.12 215 HIS B O 1
ATOM 3419 N N . THR B 1 216 ? 11.656 8.219 14.875 1 97.25 216 THR B N 1
ATOM 3420 C CA . THR B 1 216 ? 10.859 8.562 16.047 1 97.25 216 THR B CA 1
ATOM 3421 C C . THR B 1 216 ? 10.727 7.363 16.984 1 97.25 216 THR B C 1
ATOM 3423 O O . THR B 1 216 ? 10.305 7.512 18.125 1 97.25 216 THR B O 1
ATOM 3426 N N . ASN B 1 217 ? 11.039 6.137 16.453 1 96.12 217 ASN B N 1
ATOM 3427 C CA . ASN B 1 217 ? 10.914 4.941 17.281 1 96.12 217 ASN B CA 1
ATOM 3428 C C . ASN B 1 217 ? 11.711 5.074 18.578 1 96.12 217 ASN B C 1
ATOM 3430 O O . ASN B 1 217 ? 12.906 5.355 18.562 1 96.12 217 ASN B O 1
ATOM 3434 N N . GLY B 1 218 ? 11.023 4.895 19.75 1 96.75 218 GLY B N 1
ATOM 3435 C CA . GLY B 1 218 ? 11.656 4.977 21.047 1 96.75 218 GLY B CA 1
ATOM 3436 C C . GLY B 1 218 ? 11.812 6.402 21.547 1 96.75 218 GLY B C 1
ATOM 3437 O O . GLY B 1 218 ? 12.297 6.625 22.656 1 96.75 218 GLY B O 1
ATOM 3438 N N . GLU B 1 219 ? 11.305 7.387 20.781 1 98.12 219 GLU B N 1
ATOM 3439 C CA . GLU B 1 219 ? 11.547 8.789 21.125 1 98.12 219 GLU B CA 1
ATOM 3440 C C . GLU B 1 219 ? 10.242 9.492 21.5 1 98.12 219 GLU B C 1
ATOM 3442 O O . GLU B 1 219 ? 10.227 10.703 21.703 1 98.12 219 GLU B O 1
ATOM 3447 N N . HIS B 1 220 ? 9.195 8.789 21.609 1 98.38 220 HIS B N 1
ATOM 3448 C CA . HIS B 1 220 ? 7.867 9.375 21.703 1 98.38 220 HIS B CA 1
ATOM 3449 C C . HIS B 1 220 ? 7.711 10.195 22.984 1 98.38 220 HIS B C 1
ATOM 3451 O O . HIS B 1 220 ? 7.148 11.289 22.969 1 98.38 220 HIS B O 1
ATOM 3457 N N . ASP B 1 221 ? 8.211 9.664 24.094 1 98.5 221 ASP B N 1
ATOM 3458 C CA . ASP B 1 221 ? 8.117 10.391 25.359 1 98.5 221 ASP B CA 1
ATOM 3459 C C . ASP B 1 221 ? 8.883 11.711 25.297 1 98.5 221 ASP B C 1
ATOM 3461 O O . ASP B 1 221 ? 8.383 12.75 25.734 1 98.5 221 ASP B O 1
ATOM 3465 N N . ALA B 1 222 ? 10.039 11.617 24.75 1 98.62 222 ALA B N 1
ATOM 3466 C CA . ALA B 1 222 ? 10.867 12.812 24.625 1 98.62 222 ALA B CA 1
ATOM 3467 C C . ALA B 1 222 ? 10.211 13.836 23.703 1 98.62 222 ALA B C 1
ATOM 3469 O O . ALA B 1 222 ? 10.281 15.039 23.953 1 98.62 222 ALA B O 1
ATOM 3470 N N . MET B 1 223 ? 9.617 13.375 22.656 1 98.69 223 MET B N 1
ATOM 3471 C CA . MET B 1 223 ? 8.938 14.258 21.719 1 98.69 223 MET B CA 1
ATOM 3472 C C . MET B 1 223 ? 7.785 15 22.375 1 98.69 223 MET B C 1
ATOM 3474 O O . MET B 1 223 ? 7.656 16.219 22.234 1 98.69 223 MET B O 1
ATOM 3478 N N . THR B 1 224 ? 6.992 14.258 23.094 1 98.75 224 THR B N 1
ATOM 3479 C CA . THR B 1 224 ? 5.855 14.844 23.797 1 98.75 224 THR B CA 1
ATOM 3480 C C . THR B 1 224 ? 6.324 15.867 24.812 1 98.75 224 THR B C 1
ATOM 3482 O O . THR B 1 224 ? 5.777 16.969 24.906 1 98.75 224 THR B O 1
ATOM 3485 N N . ALA B 1 225 ? 7.336 15.5 25.562 1 98.62 225 ALA B N 1
ATOM 3486 C CA . ALA B 1 225 ? 7.879 16.406 26.562 1 98.62 225 ALA B CA 1
ATOM 3487 C C . ALA B 1 225 ? 8.391 17.688 25.938 1 98.62 225 ALA B C 1
ATOM 3489 O O . ALA B 1 225 ? 8.148 18.781 26.453 1 98.62 225 ALA B O 1
ATOM 3490 N N . SER B 1 226 ? 9.07 17.562 24.828 1 98.69 226 SER B N 1
ATOM 3491 C CA . SER B 1 226 ? 9.641 18.703 24.125 1 98.69 226 SER B CA 1
ATOM 3492 C C . SER B 1 226 ? 8.555 19.672 23.672 1 98.69 226 SER B C 1
ATOM 3494 O O . SER B 1 226 ? 8.734 20.891 23.719 1 98.69 226 SER B O 1
ATOM 3496 N N . ILE B 1 227 ? 7.465 19.141 23.219 1 98.75 227 ILE B N 1
ATOM 3497 C CA . ILE B 1 227 ? 6.359 19.953 22.734 1 98.75 227 ILE B CA 1
ATOM 3498 C C . ILE B 1 227 ? 5.762 20.75 23.875 1 98.75 227 ILE B C 1
ATOM 3500 O O . ILE B 1 227 ? 5.516 21.953 23.75 1 98.75 227 ILE B O 1
ATOM 3504 N N . HIS B 1 228 ? 5.621 20.141 25.016 1 98.56 228 HIS B N 1
ATOM 3505 C CA . HIS B 1 228 ? 5.113 20.844 26.203 1 98.56 228 HIS B CA 1
ATOM 3506 C C . HIS B 1 228 ? 6.098 21.906 26.672 1 98.56 228 HIS B C 1
ATOM 3508 O O . HIS B 1 228 ? 5.703 23.031 26.969 1 98.56 228 HIS B O 1
ATOM 3514 N N . GLU B 1 229 ? 7.289 21.516 26.766 1 98.56 229 GLU B N 1
ATOM 3515 C CA . GLU B 1 229 ? 8.328 22.422 27.25 1 98.56 229 GLU B CA 1
ATOM 3516 C C . GLU B 1 229 ? 8.445 23.656 26.359 1 98.56 229 GLU B C 1
ATOM 3518 O O . GLU B 1 229 ? 8.773 24.734 26.828 1 98.56 229 GLU B O 1
ATOM 3523 N N . ALA B 1 230 ? 8.102 23.469 25.125 1 98.5 230 ALA B N 1
ATOM 3524 C CA . ALA B 1 230 ? 8.273 24.562 24.156 1 98.5 230 ALA B CA 1
ATOM 3525 C C . ALA B 1 230 ? 7.078 25.5 24.172 1 98.5 230 ALA B C 1
ATOM 3527 O O . ALA B 1 230 ? 7.105 26.562 23.531 1 98.5 230 ALA B O 1
ATOM 3528 N N . GLY B 1 231 ? 5.988 25.062 24.812 1 97.94 231 GLY B N 1
ATOM 3529 C CA . GLY B 1 231 ? 4.992 26.094 25.047 1 97.94 231 GLY B CA 1
ATOM 3530 C C . GLY B 1 231 ? 3.572 25.625 24.812 1 97.94 231 GLY B C 1
ATOM 3531 O O . GLY B 1 231 ? 2.613 26.344 25.078 1 97.94 231 GLY B O 1
ATOM 3532 N N . PHE B 1 232 ? 3.426 24.422 24.219 1 98.5 232 PHE B N 1
ATOM 3533 C CA . PHE B 1 232 ? 2.072 23.938 23.969 1 98.5 232 PHE B CA 1
ATOM 3534 C C . PHE B 1 232 ? 1.446 23.406 25.266 1 98.5 232 PHE B C 1
ATOM 3536 O O . PHE B 1 232 ? 2.037 22.562 25.953 1 98.5 232 PHE B O 1
ATOM 3543 N N . ASP B 1 233 ? 0.225 23.797 25.609 1 97.44 233 ASP B N 1
ATOM 3544 C CA . ASP B 1 233 ? -0.367 23.516 26.906 1 97.44 233 ASP B CA 1
ATOM 3545 C C . ASP B 1 233 ? -1.432 22.438 26.812 1 97.44 233 ASP B C 1
ATOM 3547 O O . ASP B 1 233 ? -1.958 21.984 27.828 1 97.44 233 ASP B O 1
ATOM 3551 N N . GLY B 1 234 ? -1.857 22.062 25.594 1 98.12 234 GLY B N 1
ATOM 3552 C CA . GLY B 1 234 ? -2.854 21.016 25.438 1 98.12 234 GLY B CA 1
ATOM 3553 C C . GLY B 1 234 ? -2.287 19.609 25.625 1 98.12 234 GLY B C 1
ATOM 3554 O O . GLY B 1 234 ? -1.134 19.453 26.031 1 98.12 234 GLY B O 1
ATOM 3555 N N . GLU B 1 235 ? -3.1 18.578 25.422 1 98.56 235 GLU B N 1
ATOM 3556 C CA . GLU B 1 235 ? -2.668 17.188 25.516 1 98.56 235 GLU B CA 1
ATOM 3557 C C . GLU B 1 235 ? -1.994 16.734 24.234 1 98.56 235 GLU B C 1
ATOM 3559 O O . GLU B 1 235 ? -2.467 17.047 23.125 1 98.56 235 GLU B O 1
ATOM 3564 N N . VAL B 1 236 ? -0.889 16.047 24.359 1 98.88 236 VAL B N 1
ATOM 3565 C CA . VAL B 1 236 ? -0.156 15.555 23.188 1 98.88 236 VAL B CA 1
ATOM 3566 C C . VAL B 1 236 ? -0.244 14.031 23.125 1 98.88 236 VAL B C 1
ATOM 3568 O O . VAL B 1 236 ? -0.009 13.352 24.125 1 98.88 236 VAL B O 1
ATOM 3571 N N . HIS B 1 237 ? -0.613 13.531 22 1 98.88 237 HIS B N 1
ATOM 3572 C CA . HIS B 1 237 ? -0.724 12.094 21.75 1 98.88 237 HIS B CA 1
ATOM 3573 C C . HIS B 1 237 ? 0.13 11.68 20.547 1 98.88 237 HIS B C 1
ATOM 3575 O O . HIS B 1 237 ? 0.367 12.477 19.641 1 98.88 237 HIS B O 1
ATOM 3581 N N . ILE B 1 238 ? 0.601 10.469 20.594 1 98.88 238 ILE B N 1
ATOM 3582 C CA . ILE B 1 238 ? 1.21 9.836 19.438 1 98.88 238 ILE B CA 1
ATOM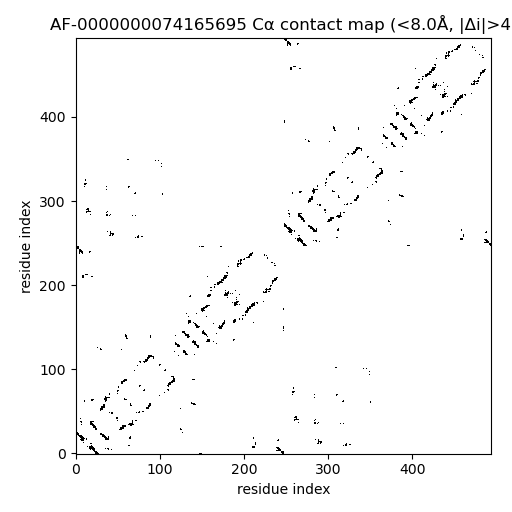 3583 C C . ILE B 1 238 ? 0.158 9.031 18.672 1 98.88 238 ILE B C 1
ATOM 3585 O O . ILE B 1 238 ? -0.387 8.055 19.203 1 98.88 238 ILE B O 1
ATOM 3589 N N . ALA B 1 239 ? -0.09 9.461 17.453 1 98.81 239 ALA B N 1
ATOM 3590 C CA . ALA B 1 239 ? -1.07 8.719 16.656 1 98.81 239 ALA B CA 1
ATOM 3591 C C . ALA B 1 239 ? -0.578 7.305 16.359 1 98.81 239 ALA B C 1
ATOM 3593 O O . ALA B 1 239 ? 0.628 7.055 16.344 1 98.81 239 ALA B O 1
ATOM 3594 N N . ARG B 1 240 ? -1.439 6.418 16.141 1 98.56 240 ARG B N 1
ATOM 3595 C CA . ARG B 1 240 ? -1.135 5.055 15.727 1 98.56 240 ARG B CA 1
ATOM 3596 C C . ARG B 1 240 ? -2.211 4.512 14.789 1 98.56 240 ARG B C 1
ATOM 3598 O O . ARG B 1 240 ? -3.363 4.949 14.844 1 98.56 240 ARG B O 1
ATOM 3605 N N . ASP B 1 241 ? -1.843 3.633 14 1 98.75 241 ASP B N 1
ATOM 3606 C CA . ASP B 1 241 ? -2.799 3.037 13.07 1 98.75 241 ASP B CA 1
ATOM 3607 C C . ASP B 1 241 ? -3.945 2.361 13.82 1 98.75 241 ASP B C 1
ATOM 3609 O O . ASP B 1 241 ? -3.717 1.628 14.789 1 98.75 241 ASP B O 1
ATOM 3613 N N . GLY B 1 242 ? -5.152 2.656 13.398 1 98.44 242 GLY B N 1
ATOM 3614 C CA . GLY B 1 242 ? -6.328 2.033 13.984 1 98.44 242 GLY B CA 1
ATOM 3615 C C . GLY B 1 242 ? -6.934 2.842 15.117 1 98.44 242 GLY B C 1
ATOM 3616 O O . GLY B 1 242 ? -8.039 2.551 15.57 1 98.44 242 GLY B O 1
ATOM 3617 N N . LEU B 1 243 ? -6.25 3.809 15.578 1 98.75 243 LEU B N 1
ATOM 3618 C CA . LEU B 1 243 ? -6.75 4.641 16.672 1 98.75 243 LEU B CA 1
ATOM 3619 C C . LEU B 1 243 ? -7.996 5.406 16.234 1 98.75 243 LEU B C 1
ATOM 3621 O O . LEU B 1 243 ? -8.008 6.043 15.18 1 98.75 243 LEU B O 1
ATOM 3625 N N . GLY B 1 244 ? -9.062 5.312 16.984 1 98.62 244 GLY B N 1
ATOM 3626 C CA . GLY B 1 244 ? -10.266 6.109 16.828 1 98.62 244 GLY B CA 1
ATOM 3627 C C . GLY B 1 244 ? -10.375 7.242 17.828 1 98.62 244 GLY B C 1
ATOM 3628 O O . GLY B 1 244 ? -10.039 7.07 19 1 98.62 244 GLY B O 1
ATOM 3629 N N . VAL B 1 245 ? -10.812 8.422 17.391 1 98.38 245 VAL B N 1
ATOM 3630 C CA . VAL B 1 245 ? -10.969 9.609 18.234 1 98.38 245 VAL B CA 1
ATOM 3631 C C . VAL B 1 245 ? -12.352 10.227 18 1 98.38 245 VAL B C 1
ATOM 3633 O O . VAL B 1 245 ? -12.727 10.508 16.859 1 98.38 245 VAL B O 1
ATOM 3636 N N . GLU B 1 246 ? -13.078 10.398 19.047 1 96.94 246 GLU B N 1
ATOM 3637 C CA . GLU B 1 246 ? -14.359 11.078 18.969 1 96.94 246 GLU B CA 1
ATOM 3638 C C . GLU B 1 246 ? -14.227 12.555 19.312 1 96.94 246 GLU B C 1
ATOM 3640 O O . GLU B 1 246 ? -13.641 12.906 20.328 1 96.94 246 GLU B O 1
ATOM 3645 N N . LEU B 1 247 ? -14.711 13.406 18.375 1 95.75 247 LEU B N 1
ATOM 3646 C CA . LEU B 1 247 ? -14.742 14.836 18.656 1 95.75 247 LEU B CA 1
ATOM 3647 C C . LEU B 1 247 ? -16.109 15.266 19.188 1 95.75 247 LEU B C 1
ATOM 3649 O O . LEU B 1 247 ? -17.141 14.867 18.641 1 95.75 247 LEU B O 1
#

Nearest PDB structures (foldseek):
  6kns-assembly2_B-2  TM=8.965E-01  e=5.717E-22  Bacillus subtilis
  6kns-assembly3_C-2  TM=8.959E-01  e=1.326E-21  Bacillus subtilis
  6kns-assembly1_A  TM=8.796E-01  e=2.568E-21  Bacillus subtilis
  3zwf-assembly1_A  TM=8.033E-01  e=1.534E-16  Homo sapiens
  3zwf-assembly1_B  TM=7.537E-01  e=2.481E-16  Homo sapiens